Protein AF-A0A9E5R153-F1 (afdb_monomer_lite)

Foldseek 3Di:
DDDDDPPPVVVVVVVVVVVVVVVVVVVVVVVVVVVVVVVVVVVVVVVVVVVVVVCVVCVVVVVVVVVVVVVVVVVVVVVVVVVVVVVVLVVLLVVLQVVLLVCVVVVVLVSSLVSLVVNCVSPVLPLSSLQSNLLSQLPPNPPSLVVSLVSLVSSCVSCVVQLQSLLSNLLSLQSVLVVDDDPSSVVSLVSSLVSLCVSCVVPVLDAHSNRFGSLLSVLVSCVVVVVLVSSLVSLVSRCVNVVLDLSSLLSNLLSLLQQLQVDDDPRSVVSPVVSLVSLVSSLRSLVVVCVVVVLDLPSLLSQLLSLLSCCLVPVVSLVVSVVSLVSSLVSLLVGPCSLVSLVVSLVVLVSVLVSDDPPSCVSSNVSSVVSNVVSVVSNVVSVVVVVPD

Structure (mmCIF, N/CA/C/O backbone):
data_AF-A0A9E5R153-F1
#
_entry.id   AF-A0A9E5R153-F1
#
loop_
_atom_site.group_PDB
_atom_site.id
_atom_site.type_symbol
_atom_site.label_atom_id
_atom_site.label_alt_id
_atom_site.label_comp_id
_atom_site.label_asym_id
_atom_site.label_entity_id
_atom_site.label_seq_id
_atom_site.pdbx_PDB_ins_code
_atom_site.Cartn_x
_atom_site.Cartn_y
_atom_site.Cartn_z
_atom_site.occupancy
_atom_site.B_iso_or_equiv
_atom_site.auth_seq_id
_atom_site.auth_comp_id
_atom_site.auth_asym_id
_atom_site.auth_atom_id
_atom_site.pdbx_PDB_model_num
ATOM 1 N N . MET A 1 1 ? 109.273 -6.504 -116.857 1.00 40.38 1 MET A N 1
ATOM 2 C CA . MET A 1 1 ? 109.210 -6.641 -115.386 1.00 40.38 1 MET A CA 1
ATOM 3 C C . MET A 1 1 ? 108.032 -5.803 -114.865 1.00 40.38 1 MET A C 1
ATOM 5 O O . MET A 1 1 ? 108.254 -4.646 -114.568 1.00 40.38 1 MET A O 1
ATOM 9 N N . LEU A 1 2 ? 106.735 -6.144 -114.838 1.00 42.28 2 LEU A N 1
ATOM 10 C CA . LEU A 1 2 ? 105.921 -7.373 -114.875 1.00 42.28 2 LEU A CA 1
ATOM 11 C C . LEU A 1 2 ? 106.271 -8.423 -113.810 1.00 42.28 2 LEU A C 1
ATOM 13 O O . LEU A 1 2 ? 107.073 -9.312 -114.067 1.00 42.28 2 LEU A O 1
ATOM 17 N N . GLY A 1 3 ? 105.635 -8.289 -112.638 1.00 42.53 3 GLY A N 1
ATOM 18 C CA . GLY A 1 3 ? 105.594 -9.273 -111.550 1.00 42.53 3 GLY A CA 1
ATOM 19 C C . GLY A 1 3 ? 105.797 -8.639 -110.165 1.00 42.53 3 GLY A C 1
ATOM 20 O O . GLY A 1 3 ? 106.819 -8.008 -109.951 1.00 42.53 3 GLY A O 1
ATOM 21 N N . ILE A 1 4 ? 104.871 -8.881 -109.221 1.00 47.28 4 ILE A N 1
ATOM 22 C CA . ILE A 1 4 ? 104.939 -8.568 -107.763 1.00 47.28 4 ILE A CA 1
ATOM 23 C C . ILE A 1 4 ? 104.284 -7.240 -107.288 1.00 47.28 4 ILE A C 1
ATOM 25 O O . ILE A 1 4 ? 104.795 -6.559 -106.411 1.00 47.28 4 ILE A O 1
ATOM 29 N N . ALA A 1 5 ? 103.085 -6.886 -107.775 1.00 41.38 5 ALA A N 1
ATOM 30 C CA . ALA A 1 5 ? 102.284 -5.798 -107.166 1.00 41.38 5 ALA A CA 1
ATOM 31 C C . ALA A 1 5 ? 100.770 -6.090 -107.044 1.00 41.38 5 ALA A C 1
ATOM 33 O O . ALA A 1 5 ? 99.965 -5.171 -106.935 1.00 41.38 5 ALA A O 1
ATOM 34 N N . LEU A 1 6 ? 100.367 -7.368 -107.051 1.00 40.09 6 LEU A N 1
ATOM 35 C CA . LEU A 1 6 ? 98.954 -7.794 -106.969 1.00 40.09 6 LEU A CA 1
ATOM 36 C C . LEU A 1 6 ? 98.621 -8.671 -105.738 1.00 40.09 6 LEU A C 1
ATOM 38 O O . LEU A 1 6 ? 97.498 -9.143 -105.612 1.00 40.09 6 LEU A O 1
ATOM 42 N N . GLY A 1 7 ? 99.561 -8.872 -104.802 1.00 39.84 7 GLY A N 1
ATOM 43 C CA . GLY A 1 7 ? 99.379 -9.771 -103.644 1.00 39.84 7 GLY A CA 1
ATOM 44 C C . GLY A 1 7 ? 98.980 -9.112 -102.313 1.00 39.84 7 GLY A C 1
ATOM 45 O O . GLY A 1 7 ? 98.430 -9.781 -101.444 1.00 39.84 7 GLY A O 1
ATOM 46 N N . THR A 1 8 ? 99.217 -7.811 -102.121 1.00 41.72 8 THR A N 1
ATOM 47 C CA . THR A 1 8 ? 99.021 -7.130 -100.821 1.00 41.72 8 THR A CA 1
ATOM 48 C C . THR A 1 8 ? 97.678 -6.405 -100.681 1.00 41.72 8 THR A C 1
ATOM 50 O O . THR A 1 8 ? 97.206 -6.221 -99.559 1.00 41.72 8 THR A O 1
ATOM 53 N N . ALA A 1 9 ? 96.994 -6.086 -101.786 1.00 40.38 9 ALA A N 1
ATOM 54 C CA . ALA A 1 9 ? 95.655 -5.484 -101.760 1.00 40.38 9 ALA A CA 1
ATOM 55 C C . ALA A 1 9 ? 94.536 -6.496 -101.424 1.00 40.38 9 ALA A C 1
ATOM 57 O O . ALA A 1 9 ? 93.524 -6.124 -100.836 1.00 40.38 9 ALA A O 1
ATOM 58 N N . ALA A 1 10 ? 94.737 -7.791 -101.704 1.00 43.72 10 ALA A N 1
ATOM 59 C CA . ALA A 1 10 ? 93.780 -8.841 -101.341 1.00 43.72 10 ALA A CA 1
ATOM 60 C C . ALA A 1 10 ? 93.859 -9.233 -99.849 1.00 43.72 10 ALA A C 1
ATOM 62 O O . ALA A 1 10 ? 92.843 -9.549 -99.239 1.00 43.72 10 ALA A O 1
ATOM 63 N N . TYR A 1 11 ? 95.037 -9.160 -99.218 1.00 45.25 11 TYR A N 1
ATOM 64 C CA . TYR A 1 11 ? 95.212 -9.558 -97.812 1.00 45.25 11 TYR A CA 1
ATOM 65 C C . TYR A 1 11 ? 94.705 -8.496 -96.814 1.00 45.25 11 TYR A C 1
ATOM 67 O O . TYR A 1 11 ? 94.112 -8.840 -95.790 1.00 45.25 11 TYR A O 1
ATOM 75 N N . LEU A 1 12 ? 94.854 -7.204 -97.136 1.00 41.41 12 LEU A N 1
ATOM 76 C CA . LEU A 1 12 ? 94.318 -6.101 -96.321 1.00 41.41 12 LEU A CA 1
ATOM 77 C C . LEU A 1 12 ? 92.795 -5.925 -96.473 1.00 41.41 12 LEU A C 1
ATOM 79 O O . LEU A 1 12 ? 92.143 -5.517 -95.513 1.00 41.41 12 LEU A O 1
ATOM 83 N N . GLY A 1 13 ? 92.214 -6.319 -97.615 1.00 42.94 13 GLY A N 1
ATOM 84 C CA . GLY A 1 13 ? 90.758 -6.397 -97.813 1.00 42.94 13 GLY A CA 1
ATOM 85 C C . GLY A 1 13 ? 90.092 -7.601 -97.126 1.00 42.94 13 GLY A C 1
ATOM 86 O O . GLY A 1 13 ? 88.948 -7.516 -96.693 1.00 42.94 13 GLY A O 1
ATOM 87 N N . VAL A 1 14 ? 90.803 -8.724 -96.960 1.00 51.56 14 VAL A N 1
ATOM 88 C CA . VAL A 1 14 ? 90.253 -9.936 -96.315 1.00 51.56 14 VAL A CA 1
ATOM 89 C C . VAL A 1 14 ? 90.301 -9.864 -94.782 1.00 51.56 14 VAL A C 1
ATOM 91 O O . VAL A 1 14 ? 89.408 -10.397 -94.120 1.00 51.56 14 VAL A O 1
ATOM 94 N N . ARG A 1 15 ? 91.298 -9.184 -94.191 1.00 50.75 15 ARG A N 1
ATOM 95 C CA . ARG A 1 15 ? 91.372 -9.002 -92.727 1.00 50.75 15 ARG A CA 1
ATOM 96 C C . ARG A 1 15 ? 90.331 -7.994 -92.224 1.00 50.75 15 ARG A C 1
ATOM 98 O O . ARG A 1 15 ? 89.642 -8.283 -91.254 1.00 50.75 15 ARG A O 1
ATOM 105 N N . THR A 1 16 ? 90.120 -6.905 -92.963 1.00 55.19 16 THR A N 1
ATOM 106 C CA . THR A 1 16 ? 89.028 -5.948 -92.713 1.00 55.19 16 THR A CA 1
ATOM 107 C C . THR A 1 16 ? 87.649 -6.582 -92.917 1.00 55.19 16 THR A C 1
ATOM 109 O O . THR A 1 16 ? 86.761 -6.346 -92.107 1.00 55.19 16 THR A O 1
ATOM 112 N N . ALA A 1 17 ? 87.472 -7.469 -93.905 1.00 56.94 17 ALA A N 1
ATOM 113 C CA . ALA A 1 17 ? 86.204 -8.175 -94.123 1.00 56.94 17 ALA A CA 1
ATOM 114 C C . ALA A 1 17 ? 85.826 -9.170 -93.003 1.00 56.94 17 ALA A C 1
ATOM 116 O O . ALA A 1 17 ? 84.640 -9.357 -92.734 1.00 56.94 17 ALA A O 1
ATOM 117 N N . ARG A 1 18 ? 86.798 -9.817 -92.338 1.00 61.59 18 ARG A N 1
ATOM 118 C CA . ARG A 1 18 ? 86.519 -10.698 -91.183 1.00 61.59 18 ARG A CA 1
ATOM 119 C C . ARG A 1 18 ? 86.118 -9.916 -89.939 1.00 61.59 18 ARG A C 1
ATOM 121 O O . ARG A 1 18 ? 85.163 -10.321 -89.280 1.00 61.59 18 ARG A O 1
ATOM 128 N N . ASP A 1 19 ? 86.806 -8.816 -89.656 1.00 67.12 19 ASP A N 1
ATOM 129 C CA . ASP A 1 19 ? 86.492 -7.963 -88.508 1.00 67.12 19 ASP A CA 1
ATOM 130 C C . ASP A 1 19 ? 85.119 -7.292 -88.698 1.00 67.12 19 ASP A C 1
ATOM 132 O O . ASP A 1 19 ? 84.279 -7.370 -87.803 1.00 67.12 19 ASP A O 1
ATOM 136 N N . LEU A 1 20 ? 84.821 -6.805 -89.913 1.00 63.81 20 LEU A N 1
ATOM 137 C CA . LEU A 1 20 ? 83.490 -6.316 -90.310 1.00 63.81 20 LEU A CA 1
ATOM 138 C C . LEU A 1 20 ? 82.403 -7.386 -90.176 1.00 63.81 20 LEU A C 1
ATOM 140 O O . LEU A 1 20 ? 81.304 -7.091 -89.722 1.00 63.81 20 LEU A O 1
ATOM 144 N N . ARG A 1 21 ? 82.683 -8.642 -90.543 1.00 69.81 21 ARG A N 1
ATOM 145 C CA . ARG A 1 21 ? 81.715 -9.739 -90.400 1.00 69.81 21 ARG A CA 1
ATOM 146 C C . ARG A 1 21 ? 81.453 -10.086 -88.936 1.00 69.81 21 ARG A C 1
ATOM 148 O O . ARG A 1 21 ? 80.310 -10.343 -88.580 1.00 69.81 21 ARG A O 1
ATOM 155 N N . GLN A 1 22 ? 82.478 -10.078 -88.086 1.00 73.75 22 GLN A N 1
ATOM 156 C CA . GLN A 1 22 ? 82.313 -10.316 -86.649 1.00 73.75 22 GLN A CA 1
ATOM 157 C C . GLN A 1 22 ? 81.607 -9.163 -85.934 1.00 73.75 22 GLN A C 1
ATOM 159 O O . GLN A 1 22 ? 80.895 -9.396 -84.960 1.00 73.75 22 GLN A O 1
ATOM 164 N N . GLU A 1 23 ? 81.821 -7.927 -86.375 1.00 71.94 23 GLU A N 1
ATOM 165 C CA . GLU A 1 23 ? 81.082 -6.757 -85.902 1.00 71.94 23 GLU A CA 1
ATOM 166 C C . GLU A 1 23 ? 79.627 -6.816 -86.381 1.00 71.94 23 GLU A C 1
ATOM 168 O O . GLU A 1 23 ? 78.713 -6.689 -85.581 1.00 71.94 23 GLU A O 1
ATOM 173 N N . PHE A 1 24 ? 79.386 -7.192 -87.639 1.00 70.31 24 PHE A N 1
ATOM 174 C CA . PHE A 1 24 ? 78.037 -7.408 -88.162 1.00 70.31 24 PHE A CA 1
ATOM 175 C C . PHE A 1 24 ? 77.297 -8.554 -87.454 1.00 70.31 24 PHE A C 1
ATOM 177 O O . PHE A 1 24 ? 76.115 -8.440 -87.160 1.00 70.31 24 PHE A O 1
ATOM 184 N N . GLU A 1 25 ? 77.972 -9.657 -87.123 1.00 73.56 25 GLU A N 1
ATOM 185 C CA . GLU A 1 25 ? 77.384 -10.768 -86.362 1.00 73.56 25 GLU A CA 1
ATOM 186 C C . GLU A 1 25 ? 77.138 -10.427 -84.884 1.00 73.56 25 GLU A C 1
ATOM 188 O O . GLU A 1 25 ? 76.227 -10.993 -84.271 1.00 73.56 25 GLU A O 1
ATOM 193 N N . ARG A 1 26 ? 77.941 -9.532 -84.293 1.00 76.31 26 ARG A N 1
ATOM 194 C CA . ARG A 1 26 ? 77.675 -8.965 -82.963 1.00 76.31 26 ARG A CA 1
ATOM 195 C C . ARG A 1 26 ? 76.484 -8.017 -83.012 1.00 76.31 26 ARG A C 1
ATOM 197 O O . ARG A 1 26 ? 75.613 -8.107 -82.152 1.00 76.31 26 ARG A O 1
ATOM 204 N N . GLU A 1 27 ? 76.377 -7.221 -84.065 1.00 70.12 27 GLU A N 1
ATOM 205 C CA . GLU A 1 27 ? 75.307 -6.244 -84.215 1.00 70.12 27 GLU A CA 1
ATOM 206 C C . GLU A 1 27 ? 73.991 -6.944 -84.559 1.00 70.12 27 GLU A C 1
ATOM 208 O O . GLU A 1 27 ? 72.956 -6.591 -84.010 1.00 70.12 27 GLU A O 1
ATOM 213 N N . LEU A 1 28 ? 74.015 -8.019 -85.352 1.00 73.50 28 LEU A N 1
ATOM 214 C CA . LEU A 1 28 ? 72.855 -8.887 -85.565 1.00 73.50 28 LEU A CA 1
ATOM 215 C C . LEU A 1 28 ? 72.421 -9.614 -84.286 1.00 73.50 28 LEU A C 1
ATOM 217 O O . LEU A 1 28 ? 71.226 -9.807 -84.076 1.00 73.50 28 LEU A O 1
ATOM 221 N N . ARG A 1 29 ? 73.361 -10.022 -83.422 1.00 75.81 29 ARG A N 1
ATOM 222 C CA . ARG A 1 29 ? 73.025 -10.589 -82.104 1.00 75.81 29 ARG A CA 1
ATOM 223 C C . ARG A 1 29 ? 72.383 -9.546 -81.198 1.00 75.81 29 ARG A C 1
ATOM 225 O O . ARG A 1 29 ? 71.333 -9.832 -80.639 1.00 75.81 29 ARG A O 1
ATOM 232 N N . ARG A 1 30 ? 72.935 -8.332 -81.147 1.00 74.31 30 ARG A N 1
ATOM 233 C CA . ARG A 1 30 ? 72.332 -7.189 -80.445 1.00 74.31 30 ARG A CA 1
ATOM 234 C C . ARG A 1 30 ? 70.951 -6.850 -80.992 1.00 74.31 30 ARG A C 1
ATOM 236 O O . ARG A 1 30 ? 70.051 -6.589 -80.212 1.00 74.31 30 ARG A O 1
ATOM 243 N N . LEU A 1 31 ? 70.755 -6.890 -82.310 1.00 76.25 31 LEU A N 1
ATOM 244 C CA . LEU A 1 31 ? 69.447 -6.660 -82.928 1.00 76.25 31 LEU A CA 1
ATOM 245 C C . LEU A 1 31 ? 68.434 -7.731 -82.519 1.00 76.25 31 LEU A C 1
ATOM 247 O O . LEU A 1 31 ? 67.317 -7.383 -82.162 1.00 76.25 31 LEU A O 1
ATOM 251 N N . ARG A 1 32 ? 68.829 -9.009 -82.478 1.00 77.00 32 ARG A N 1
ATOM 252 C CA . ARG A 1 32 ? 67.964 -10.087 -81.970 1.00 77.00 32 ARG A CA 1
ATOM 253 C C . ARG A 1 32 ? 67.664 -9.943 -80.480 1.00 77.00 32 ARG A C 1
ATOM 255 O O . ARG A 1 32 ? 66.528 -10.149 -80.080 1.00 77.00 32 ARG A O 1
ATOM 262 N N . GLU A 1 33 ? 68.653 -9.560 -79.672 1.00 83.38 33 GLU A N 1
ATOM 263 C CA . GLU A 1 33 ? 68.461 -9.255 -78.247 1.00 83.38 33 GLU A CA 1
ATOM 264 C C . GLU A 1 33 ? 67.494 -8.074 -78.054 1.00 83.38 33 GLU A C 1
ATOM 266 O O . GLU A 1 33 ? 66.606 -8.125 -77.203 1.00 83.38 33 GLU A O 1
ATOM 271 N N . ILE A 1 34 ? 67.605 -7.035 -78.888 1.00 82.38 34 ILE A N 1
ATOM 272 C CA . ILE A 1 34 ? 66.685 -5.891 -78.913 1.00 82.38 34 ILE A CA 1
ATOM 273 C C . ILE A 1 34 ? 65.278 -6.326 -79.341 1.00 82.38 34 ILE A C 1
ATOM 275 O O . ILE A 1 34 ? 64.309 -5.883 -78.732 1.00 82.38 34 ILE A O 1
ATOM 279 N N . GLU A 1 35 ? 65.137 -7.199 -80.341 1.00 82.38 35 GLU A N 1
ATOM 280 C CA . GLU A 1 35 ? 63.842 -7.751 -80.761 1.00 82.38 35 GLU A CA 1
ATOM 281 C C . GLU A 1 35 ? 63.187 -8.574 -79.644 1.00 82.38 35 GLU A C 1
ATOM 283 O O . GLU A 1 35 ? 61.993 -8.410 -79.389 1.00 82.38 35 GLU A O 1
ATOM 288 N N . THR A 1 36 ? 63.959 -9.401 -78.930 1.00 88.06 36 THR A N 1
ATOM 289 C CA . THR A 1 36 ? 63.453 -10.151 -77.770 1.00 88.06 36 THR A CA 1
ATOM 290 C C . THR A 1 36 ? 63.052 -9.226 -76.625 1.00 88.06 36 THR A C 1
ATOM 292 O O . THR A 1 36 ? 61.942 -9.344 -76.117 1.00 88.06 36 THR A O 1
ATOM 295 N N . LEU A 1 37 ? 63.878 -8.226 -76.294 1.00 85.38 37 LEU A N 1
ATOM 296 C CA . LEU A 1 37 ? 63.542 -7.215 -75.286 1.00 85.38 37 LEU A CA 1
ATOM 297 C C . LEU A 1 37 ? 62.290 -6.426 -75.680 1.00 85.38 37 LEU A C 1
ATOM 299 O O . LEU A 1 37 ? 61.465 -6.097 -74.830 1.00 85.38 37 LEU A O 1
ATOM 303 N N . TYR A 1 38 ? 62.123 -6.124 -76.967 1.00 85.44 38 TYR A N 1
ATOM 304 C CA . TYR A 1 38 ? 60.934 -5.448 -77.469 1.00 85.44 38 TYR A CA 1
ATOM 305 C C . TYR A 1 38 ? 59.683 -6.321 -77.316 1.00 85.44 38 TYR A C 1
ATOM 307 O O . TYR A 1 38 ? 58.648 -5.817 -76.876 1.00 85.44 38 TYR A O 1
ATOM 315 N N . ALA A 1 39 ? 59.769 -7.617 -77.627 1.00 88.12 39 ALA A N 1
ATOM 316 C CA . ALA A 1 39 ? 58.677 -8.565 -77.422 1.00 88.12 39 ALA A CA 1
ATOM 317 C C . ALA A 1 39 ? 58.299 -8.695 -75.934 1.00 88.12 39 ALA A C 1
ATOM 319 O O . ALA A 1 39 ? 57.115 -8.607 -75.602 1.00 88.12 39 ALA A O 1
ATOM 320 N N . ASP A 1 40 ? 59.286 -8.789 -75.038 1.00 89.00 40 ASP A N 1
ATOM 321 C CA . ASP A 1 40 ? 59.072 -8.846 -73.586 1.00 89.00 40 ASP A CA 1
ATOM 322 C C . ASP A 1 40 ? 58.407 -7.565 -73.060 1.00 89.00 40 ASP A C 1
ATOM 324 O O . ASP A 1 40 ? 57.443 -7.617 -72.293 1.00 89.00 40 ASP A O 1
ATOM 328 N N . ILE A 1 41 ? 58.849 -6.390 -73.529 1.00 89.62 41 ILE A N 1
ATOM 329 C CA . ILE A 1 41 ? 58.221 -5.104 -73.191 1.00 89.62 41 ILE A CA 1
ATOM 330 C C . ILE A 1 41 ? 56.754 -5.073 -73.640 1.00 89.62 41 ILE A C 1
ATOM 332 O O . ILE A 1 41 ? 55.905 -4.535 -72.923 1.00 89.62 41 ILE A O 1
ATOM 336 N N . GLN A 1 42 ? 56.427 -5.626 -74.811 1.00 90.56 42 GLN A N 1
ATOM 337 C CA . GLN A 1 42 ? 55.043 -5.686 -75.288 1.00 90.56 42 GLN A CA 1
ATOM 338 C C . GLN A 1 42 ? 54.190 -6.662 -74.468 1.00 90.56 42 GLN A C 1
ATOM 340 O O . GLN A 1 42 ? 53.052 -6.325 -74.140 1.00 90.56 42 GLN A O 1
ATOM 345 N N . ALA A 1 43 ? 54.738 -7.813 -74.070 1.00 89.38 43 ALA A N 1
ATOM 346 C CA . ALA A 1 43 ? 54.059 -8.763 -73.188 1.00 89.38 43 ALA A CA 1
ATOM 347 C C . ALA A 1 43 ? 53.741 -8.131 -71.822 1.00 89.38 43 ALA A C 1
ATOM 349 O O . ALA A 1 43 ? 52.583 -8.105 -71.405 1.00 89.38 43 ALA A O 1
ATOM 350 N N . VAL A 1 44 ? 54.725 -7.484 -71.189 1.00 88.50 44 VAL A N 1
ATOM 351 C CA . VAL A 1 44 ? 54.537 -6.757 -69.921 1.00 88.50 44 VAL A CA 1
ATOM 352 C C . VAL A 1 44 ? 53.529 -5.612 -70.069 1.00 88.50 44 VAL A C 1
ATOM 354 O O . VAL A 1 44 ? 52.756 -5.328 -69.152 1.00 88.50 44 VAL A O 1
ATOM 357 N N . ARG A 1 45 ? 53.490 -4.923 -71.217 1.00 87.25 45 ARG A N 1
ATOM 358 C CA . ARG A 1 45 ? 52.465 -3.899 -71.488 1.00 87.25 45 ARG A CA 1
ATOM 359 C C . ARG A 1 45 ? 51.066 -4.499 -71.587 1.00 87.25 45 ARG A C 1
ATOM 361 O O . ARG A 1 45 ? 50.138 -3.899 -71.046 1.00 87.25 45 ARG A O 1
ATOM 368 N N . ALA A 1 46 ? 50.913 -5.645 -72.245 1.00 89.94 46 ALA A N 1
ATOM 369 C CA . ALA A 1 46 ? 49.636 -6.343 -72.352 1.00 89.94 46 ALA A CA 1
ATOM 370 C C . ALA A 1 46 ? 49.147 -6.827 -70.977 1.00 89.94 46 ALA A C 1
ATOM 372 O O . ALA A 1 46 ? 47.999 -6.561 -70.615 1.00 89.94 46 ALA A O 1
ATOM 373 N N . GLU A 1 47 ? 50.030 -7.419 -70.168 1.00 88.94 47 GLU A N 1
ATOM 374 C CA . GLU A 1 47 ? 49.731 -7.805 -68.783 1.00 88.94 47 GLU A CA 1
ATOM 375 C C . GLU A 1 47 ? 49.320 -6.593 -67.936 1.00 88.94 47 GLU A C 1
ATOM 377 O O . GLU A 1 47 ? 48.292 -6.622 -67.259 1.00 88.94 47 GLU A O 1
ATOM 382 N N . ASN A 1 48 ? 50.049 -5.475 -68.033 1.00 85.94 48 ASN A N 1
ATOM 383 C CA . ASN A 1 48 ? 49.691 -4.238 -67.336 1.00 85.94 48 ASN A CA 1
ATOM 384 C C . ASN A 1 48 ? 48.341 -3.662 -67.795 1.00 85.94 48 ASN A C 1
ATOM 386 O O . ASN A 1 48 ? 47.609 -3.092 -66.985 1.00 85.94 48 ASN A O 1
ATOM 390 N N . GLN A 1 49 ? 47.985 -3.784 -69.076 1.00 91.31 49 GLN A N 1
ATOM 391 C CA . GLN A 1 49 ? 46.669 -3.374 -69.574 1.00 91.31 49 GLN A CA 1
ATOM 392 C C . GLN A 1 49 ? 45.554 -4.278 -69.043 1.00 91.31 49 GLN A C 1
ATOM 394 O O . GLN A 1 49 ? 44.502 -3.773 -68.654 1.00 91.31 49 GLN A O 1
ATOM 399 N N . GLN A 1 50 ? 45.779 -5.592 -68.990 1.00 91.06 50 GLN A N 1
ATOM 400 C CA . GLN A 1 50 ? 44.829 -6.539 -68.409 1.00 91.06 50 GLN A CA 1
ATOM 401 C C . GLN A 1 50 ? 44.638 -6.279 -66.910 1.00 91.06 50 GLN A C 1
ATOM 403 O O . GLN A 1 50 ? 43.504 -6.219 -66.440 1.00 91.06 50 GLN A O 1
ATOM 408 N N . MET A 1 51 ? 45.728 -6.021 -66.183 1.00 85.25 51 MET A N 1
ATOM 409 C CA . MET A 1 51 ? 45.686 -5.658 -64.767 1.00 85.25 51 MET A CA 1
ATOM 410 C C . MET A 1 51 ? 44.915 -4.352 -64.537 1.00 85.25 51 MET A C 1
ATOM 412 O O . MET A 1 51 ? 44.093 -4.268 -63.629 1.00 85.25 51 MET A O 1
ATOM 416 N N . LYS A 1 52 ? 45.117 -3.336 -65.390 1.00 88.75 52 LYS A N 1
ATOM 417 C CA . LYS A 1 52 ? 44.348 -2.082 -65.332 1.00 88.75 52 LYS A CA 1
ATOM 418 C C . LYS A 1 52 ? 42.853 -2.303 -65.551 1.00 88.75 52 LYS A C 1
ATOM 420 O O . LYS A 1 52 ? 42.066 -1.757 -64.787 1.00 88.75 52 LYS A O 1
ATOM 425 N N . LYS A 1 53 ? 42.469 -3.123 -66.534 1.00 91.69 53 LYS A N 1
ATOM 426 C CA . LYS A 1 53 ? 41.058 -3.467 -66.778 1.00 91.69 53 LYS A CA 1
ATOM 427 C C . LYS A 1 53 ? 40.430 -4.161 -65.571 1.00 91.69 53 LYS A C 1
ATOM 429 O O . LYS A 1 53 ? 39.339 -3.788 -65.164 1.00 91.69 53 LYS A O 1
ATOM 434 N N . LEU A 1 54 ? 41.149 -5.106 -64.965 1.00 89.81 54 LEU A N 1
ATOM 435 C CA . LEU A 1 54 ? 40.693 -5.795 -63.759 1.00 89.81 54 LEU A CA 1
ATOM 436 C C . LEU A 1 54 ? 40.499 -4.805 -62.597 1.00 89.81 54 LEU A C 1
ATOM 438 O O . LEU A 1 54 ? 39.474 -4.819 -61.925 1.00 89.81 54 LEU A O 1
ATOM 442 N N . LEU A 1 55 ? 41.446 -3.882 -62.393 1.00 87.44 55 LEU A N 1
ATOM 443 C CA . LEU A 1 55 ? 41.322 -2.830 -61.378 1.00 87.44 55 LEU A CA 1
ATOM 444 C C . LEU A 1 55 ? 40.135 -1.891 -61.635 1.00 87.44 55 LEU A C 1
ATOM 446 O O . LEU A 1 55 ? 39.505 -1.440 -60.681 1.00 87.44 55 LEU A O 1
ATOM 450 N N . GLU A 1 56 ? 39.834 -1.575 -62.894 1.00 92.12 56 GLU A N 1
ATOM 451 C CA . GLU A 1 56 ? 38.663 -0.775 -63.267 1.00 92.12 56 GLU A CA 1
ATOM 452 C C . GLU A 1 56 ? 37.350 -1.529 -63.020 1.00 92.12 56 GLU A C 1
ATOM 454 O O . GLU A 1 56 ? 36.403 -0.928 -62.518 1.00 92.12 56 GLU A O 1
ATOM 459 N N . GLU A 1 57 ? 37.316 -2.837 -63.287 1.00 94.38 57 GLU A N 1
ATOM 460 C CA . GLU A 1 57 ? 36.159 -3.712 -63.054 1.00 94.38 57 GLU A CA 1
ATOM 461 C C . GLU A 1 57 ? 35.847 -3.891 -61.560 1.00 94.38 57 GLU A C 1
ATOM 463 O O . GLU A 1 57 ? 34.692 -3.783 -61.148 1.00 94.38 57 GLU A O 1
ATOM 468 N N . TYR A 1 58 ? 36.867 -4.093 -60.719 1.00 92.69 58 TYR A N 1
ATOM 469 C CA . TYR A 1 58 ? 36.672 -4.253 -59.273 1.00 92.69 58 TYR A CA 1
ATOM 470 C C . TYR A 1 58 ? 36.487 -2.932 -58.521 1.00 92.69 58 TYR A C 1
ATOM 472 O O . TYR A 1 58 ? 35.978 -2.940 -57.400 1.00 92.69 58 TYR A O 1
ATOM 480 N N . ARG A 1 59 ? 36.862 -1.784 -59.101 1.00 94.12 59 ARG A N 1
ATOM 481 C CA . ARG A 1 59 ? 36.704 -0.469 -58.457 1.00 94.12 59 ARG A CA 1
ATOM 482 C C . ARG A 1 59 ? 35.277 -0.194 -57.952 1.00 94.12 59 ARG A C 1
ATOM 484 O O . ARG A 1 59 ? 35.172 0.168 -56.781 1.00 94.12 59 ARG A O 1
ATOM 491 N N . PRO A 1 60 ? 34.196 -0.348 -58.743 1.00 93.94 60 PRO A N 1
ATOM 492 C CA . PRO A 1 60 ? 32.838 -0.109 -58.252 1.00 93.94 60 PRO A CA 1
ATOM 493 C C . PRO A 1 60 ? 32.428 -1.087 -57.143 1.00 93.94 60 PRO A C 1
ATOM 495 O O . PRO A 1 60 ? 31.744 -0.679 -56.209 1.00 93.94 60 PRO A O 1
ATOM 498 N N . LEU A 1 61 ? 32.884 -2.346 -57.192 1.00 92.25 61 LEU A N 1
ATOM 499 C CA . LEU A 1 61 ? 32.627 -3.327 -56.131 1.00 92.25 61 LEU A CA 1
ATOM 500 C C . LEU A 1 61 ? 33.323 -2.930 -54.825 1.00 92.25 61 LEU A C 1
ATOM 502 O O . LEU A 1 61 ? 32.699 -2.955 -53.769 1.00 92.25 61 LEU A O 1
ATOM 506 N N . LEU A 1 62 ? 34.588 -2.503 -54.896 1.00 91.50 62 LEU A N 1
ATOM 507 C CA . LEU A 1 62 ? 35.328 -2.005 -53.734 1.00 91.50 62 LEU A CA 1
ATOM 508 C C . LEU A 1 62 ? 34.708 -0.718 -53.180 1.00 91.50 62 LEU A C 1
ATOM 510 O O . LEU A 1 62 ? 34.576 -0.583 -51.968 1.00 91.50 62 LEU A O 1
ATOM 514 N N . GLN A 1 63 ? 34.287 0.210 -54.044 1.00 94.06 63 GLN A N 1
ATOM 515 C CA . GLN A 1 63 ? 33.587 1.428 -53.624 1.00 94.06 63 GLN A CA 1
ATOM 516 C C . GLN A 1 63 ? 32.253 1.106 -52.946 1.00 94.06 63 GLN A C 1
ATOM 518 O O . GLN A 1 63 ? 31.963 1.661 -51.890 1.00 94.06 63 GLN A O 1
ATOM 523 N N . SER A 1 64 ? 31.481 0.171 -53.505 1.00 94.88 64 SER A N 1
ATOM 524 C CA . SER A 1 64 ? 30.226 -0.290 -52.913 1.00 94.88 64 SER A CA 1
ATOM 525 C C . SER A 1 64 ? 30.450 -0.979 -51.566 1.00 94.88 64 SER A C 1
ATOM 527 O O . SER A 1 64 ? 29.746 -0.666 -50.612 1.00 94.88 64 SER A O 1
ATOM 529 N N . ALA A 1 65 ? 31.463 -1.842 -51.442 1.00 91.38 65 ALA A N 1
ATOM 530 C CA . ALA A 1 65 ? 31.805 -2.496 -50.180 1.00 91.38 65 ALA A CA 1
ATOM 531 C C .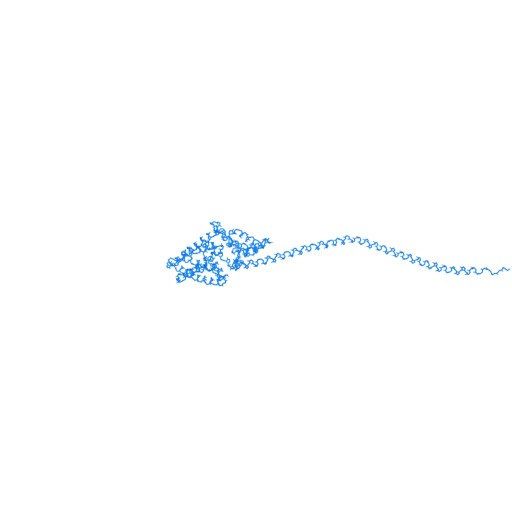 ALA A 1 65 ? 32.259 -1.492 -49.104 1.00 91.38 65 ALA A C 1
ATOM 533 O O . ALA A 1 65 ? 31.849 -1.601 -47.951 1.00 91.38 65 ALA A O 1
ATOM 534 N N . VAL A 1 66 ? 33.060 -0.484 -49.473 1.00 94.19 66 VAL A N 1
ATOM 535 C CA . VAL A 1 66 ? 33.456 0.600 -48.556 1.00 94.19 66 VAL A CA 1
ATOM 536 C C . VAL A 1 66 ? 32.238 1.410 -48.118 1.00 94.19 66 VAL A C 1
ATOM 538 O O . VAL A 1 66 ? 32.100 1.687 -46.929 1.00 94.19 66 VAL A O 1
ATOM 541 N N . GLN A 1 67 ? 31.336 1.750 -49.042 1.00 95.44 67 GLN A N 1
ATOM 542 C CA . GLN A 1 67 ? 30.109 2.472 -48.714 1.00 95.44 67 GLN A CA 1
ATOM 543 C C . GLN A 1 67 ? 29.212 1.654 -47.772 1.00 95.44 67 GLN A C 1
ATOM 545 O O . GLN A 1 67 ? 28.783 2.171 -46.746 1.00 95.44 67 GLN A O 1
ATOM 550 N N . GLN A 1 68 ? 28.992 0.369 -48.062 1.00 93.50 68 GLN A N 1
ATOM 551 C CA . GLN A 1 68 ? 28.224 -0.525 -47.190 1.00 93.50 68 GLN A CA 1
ATOM 552 C C . GLN A 1 68 ? 28.857 -0.655 -45.801 1.00 93.50 68 GLN A C 1
ATOM 554 O O . GLN A 1 68 ? 28.143 -0.621 -44.803 1.00 93.50 68 GLN A O 1
ATOM 559 N N . SER A 1 69 ? 30.189 -0.755 -45.715 1.00 93.12 69 SER A N 1
ATOM 560 C CA . SER A 1 69 ? 30.890 -0.771 -44.427 1.00 93.12 69 SER A CA 1
ATOM 561 C C . SER A 1 69 ? 30.673 0.529 -43.651 1.00 93.12 69 SER A C 1
ATOM 563 O O . SER A 1 69 ? 30.437 0.484 -42.449 1.00 93.12 69 SER A O 1
ATOM 565 N N . GLN A 1 70 ? 30.722 1.684 -44.320 1.00 95.38 70 GLN A N 1
ATOM 566 C CA . GLN A 1 70 ? 30.493 2.982 -43.680 1.00 95.38 70 GLN A CA 1
ATOM 567 C C . GLN A 1 70 ? 29.047 3.136 -43.192 1.00 95.38 70 GLN A C 1
ATOM 569 O O . GLN A 1 70 ? 28.823 3.633 -42.089 1.00 95.38 70 GLN A O 1
ATOM 574 N N . GLU A 1 71 ? 28.068 2.700 -43.987 1.00 95.50 71 GLU A N 1
ATOM 575 C CA . GLU A 1 71 ? 26.652 2.689 -43.605 1.00 95.50 71 GLU A CA 1
ATOM 576 C C . GLU A 1 71 ? 26.408 1.758 -42.410 1.00 95.50 71 GLU A C 1
ATOM 578 O O . GLU A 1 71 ? 25.737 2.145 -41.451 1.00 95.50 71 GLU A O 1
ATOM 583 N N . PHE A 1 72 ? 27.008 0.564 -42.418 1.00 94.00 72 PHE A N 1
ATOM 584 C CA . PHE A 1 72 ? 26.949 -0.369 -41.295 1.00 94.00 72 PHE A CA 1
ATOM 585 C C . PHE A 1 72 ? 27.572 0.226 -40.024 1.00 94.00 72 PHE A C 1
ATOM 587 O O . PHE A 1 72 ? 26.949 0.189 -38.964 1.00 94.00 72 PHE A O 1
ATOM 594 N N . ASP A 1 73 ? 28.750 0.849 -40.120 1.00 93.56 73 ASP A N 1
ATOM 595 C CA . ASP A 1 73 ? 29.403 1.510 -38.984 1.00 93.56 73 ASP A CA 1
ATOM 596 C C . ASP A 1 73 ? 28.542 2.640 -38.400 1.00 93.56 73 ASP A C 1
ATOM 598 O O . ASP A 1 73 ? 28.464 2.802 -37.178 1.00 93.56 73 ASP A O 1
ATOM 602 N N . GLN A 1 74 ? 27.865 3.419 -39.249 1.00 95.38 74 GLN A N 1
ATOM 603 C CA . GLN A 1 74 ? 26.930 4.458 -38.807 1.00 95.38 74 GLN A CA 1
ATOM 604 C C . GLN A 1 74 ? 25.714 3.859 -38.092 1.00 95.38 74 GLN A C 1
ATOM 606 O O . GLN A 1 74 ? 25.341 4.335 -37.016 1.00 95.38 74 GLN A O 1
ATOM 611 N N . GLN A 1 75 ? 25.125 2.792 -38.641 1.00 94.19 75 GLN A N 1
ATOM 612 C CA . GLN A 1 75 ? 24.009 2.081 -38.012 1.00 94.19 75 GLN A CA 1
ATOM 613 C C . GLN A 1 75 ? 24.409 1.482 -36.660 1.00 94.19 75 GLN A C 1
ATOM 615 O O . GLN A 1 75 ? 23.658 1.612 -35.692 1.00 94.19 75 GLN A O 1
ATOM 620 N N . MET A 1 76 ? 25.601 0.887 -36.567 1.00 92.94 76 MET A N 1
ATOM 621 C CA . MET A 1 76 ? 26.133 0.327 -35.326 1.00 92.94 76 MET A CA 1
ATOM 622 C C . MET A 1 76 ? 26.372 1.405 -34.271 1.00 92.94 76 MET A C 1
ATOM 624 O O . MET A 1 76 ? 25.962 1.227 -33.128 1.00 92.94 76 MET A O 1
ATOM 628 N N . ARG A 1 77 ? 26.955 2.555 -34.635 1.00 94.44 77 ARG A N 1
ATOM 629 C CA . ARG A 1 77 ? 27.122 3.685 -33.702 1.00 94.44 77 ARG A CA 1
ATOM 630 C C . ARG A 1 77 ? 25.780 4.210 -33.195 1.00 94.44 77 ARG A C 1
ATOM 632 O O . ARG A 1 77 ? 25.628 4.412 -31.995 1.00 94.44 77 ARG A O 1
ATOM 639 N N . ALA A 1 78 ? 24.794 4.368 -34.079 1.00 94.88 78 ALA A N 1
ATOM 640 C CA . ALA A 1 78 ? 23.447 4.787 -33.693 1.00 94.88 78 ALA A CA 1
ATOM 641 C C . ALA A 1 78 ? 22.719 3.731 -32.838 1.00 94.88 78 ALA A C 1
ATOM 643 O O . ALA A 1 78 ? 21.890 4.070 -31.996 1.00 94.88 78 ALA A O 1
ATOM 644 N N . ALA A 1 79 ? 22.991 2.440 -33.046 1.00 92.81 79 ALA A N 1
ATOM 645 C CA . ALA A 1 79 ? 22.476 1.374 -32.192 1.00 92.81 79 ALA A CA 1
ATOM 646 C C . ALA A 1 79 ? 23.121 1.402 -30.798 1.00 92.81 79 ALA A C 1
ATOM 648 O O . ALA A 1 79 ? 22.392 1.357 -29.814 1.00 92.81 79 ALA A O 1
ATOM 649 N N . VAL A 1 80 ? 24.449 1.544 -30.712 1.00 93.44 80 VAL A N 1
ATOM 650 C CA . VAL A 1 80 ? 25.181 1.664 -29.438 1.00 93.44 80 VAL A CA 1
ATOM 651 C C . VAL A 1 80 ? 24.697 2.874 -28.645 1.00 93.44 80 VAL A C 1
ATOM 653 O O . VAL A 1 80 ? 24.337 2.718 -27.487 1.00 93.44 80 VAL A O 1
ATOM 656 N N . GLN A 1 81 ? 24.564 4.042 -29.280 1.00 95.31 81 GLN A N 1
ATOM 657 C CA . GLN A 1 81 ? 24.057 5.238 -28.604 1.00 95.31 81 GLN A CA 1
ATOM 658 C C . GLN A 1 81 ? 22.642 5.030 -28.033 1.00 95.31 81 GLN A C 1
ATOM 660 O O . GLN A 1 81 ? 22.382 5.389 -26.890 1.00 95.31 81 GLN A O 1
ATOM 665 N N . ARG A 1 82 ? 21.733 4.401 -28.794 1.00 95.62 82 ARG A N 1
ATOM 666 C CA . ARG A 1 82 ? 20.382 4.077 -28.301 1.00 95.62 82 ARG A CA 1
ATOM 667 C C . ARG A 1 82 ? 20.404 3.096 -27.129 1.00 95.62 82 ARG A C 1
ATOM 669 O O . ARG A 1 82 ? 19.559 3.196 -26.245 1.00 95.62 82 ARG A O 1
ATOM 676 N N . ILE A 1 83 ? 21.337 2.142 -27.132 1.00 93.12 83 ILE A N 1
ATOM 677 C CA . ILE A 1 83 ? 21.529 1.212 -26.014 1.00 93.12 83 ILE A CA 1
ATOM 678 C C . ILE A 1 83 ? 22.031 1.972 -24.786 1.00 93.12 83 ILE A C 1
ATOM 680 O O . ILE A 1 83 ? 21.457 1.796 -23.716 1.00 93.12 83 ILE A O 1
ATOM 684 N N . ASP A 1 84 ? 23.031 2.841 -24.934 1.00 94.06 84 ASP A N 1
ATOM 685 C CA . ASP A 1 84 ? 23.580 3.636 -23.830 1.00 94.06 84 ASP A CA 1
ATOM 686 C C . ASP A 1 84 ? 22.502 4.535 -23.198 1.00 94.06 84 ASP A C 1
ATOM 688 O O . ASP A 1 84 ? 22.316 4.515 -21.981 1.00 94.06 84 ASP A O 1
ATOM 692 N N . GLU A 1 85 ? 21.708 5.237 -24.016 1.00 95.75 85 GLU A N 1
ATOM 693 C CA . GLU A 1 85 ? 20.578 6.063 -23.560 1.00 95.75 85 GLU A CA 1
ATOM 694 C C . GLU A 1 85 ? 19.500 5.230 -22.836 1.00 95.75 85 GLU A C 1
ATOM 696 O O . GLU A 1 85 ? 18.948 5.650 -21.810 1.00 95.75 85 GLU A O 1
ATOM 701 N N . ALA A 1 86 ? 19.203 4.024 -23.334 1.00 94.44 86 ALA A N 1
ATOM 702 C CA . ALA A 1 86 ? 18.240 3.118 -22.712 1.00 94.44 86 ALA A CA 1
ATOM 703 C C . ALA A 1 86 ? 18.751 2.557 -21.373 1.00 94.44 86 ALA A C 1
ATOM 705 O O . ALA A 1 86 ? 17.982 2.467 -20.408 1.00 94.44 86 ALA A O 1
ATOM 706 N N . VAL A 1 87 ? 20.040 2.211 -21.290 1.00 95.00 87 VAL A N 1
ATOM 707 C CA . VAL A 1 87 ? 20.697 1.745 -20.060 1.00 95.00 87 VAL A CA 1
ATOM 708 C C . VAL A 1 87 ? 20.700 2.854 -19.014 1.00 95.00 87 VAL A C 1
ATOM 710 O O . VAL A 1 87 ? 20.273 2.612 -17.884 1.00 95.00 87 VAL A O 1
ATOM 713 N N . GLU A 1 88 ? 21.089 4.075 -19.387 1.00 96.38 88 GLU A N 1
ATOM 714 C CA . GLU A 1 88 ? 21.076 5.225 -18.481 1.00 96.38 88 GLU A CA 1
ATOM 715 C C . GLU A 1 88 ? 19.660 5.499 -17.955 1.00 96.38 88 GLU A C 1
ATOM 717 O O . GLU A 1 88 ? 19.451 5.607 -16.744 1.00 96.38 88 GLU A O 1
ATOM 722 N N . THR A 1 89 ? 18.661 5.521 -18.842 1.00 95.88 89 THR A N 1
ATOM 723 C CA . THR A 1 89 ? 17.255 5.720 -18.458 1.00 95.88 89 THR A CA 1
ATOM 724 C C . THR A 1 89 ? 16.773 4.629 -17.500 1.00 95.88 89 THR A C 1
ATOM 726 O O . THR A 1 89 ? 16.107 4.917 -16.503 1.00 95.88 89 THR A O 1
ATOM 729 N N . THR A 1 90 ? 17.137 3.371 -17.756 1.00 95.56 90 THR A N 1
ATOM 730 C CA . THR A 1 90 ? 16.772 2.229 -16.903 1.00 95.56 90 THR A CA 1
ATOM 731 C C . THR A 1 90 ? 17.415 2.330 -15.523 1.00 95.56 90 THR A C 1
ATOM 733 O O . THR A 1 90 ? 16.752 2.093 -14.509 1.00 95.56 90 THR A O 1
ATOM 736 N N . GLN A 1 91 ? 18.685 2.730 -15.466 1.00 97.19 91 GLN A N 1
ATOM 737 C CA . GLN A 1 91 ? 19.409 2.920 -14.216 1.00 97.19 91 GLN A CA 1
ATOM 738 C C . GLN A 1 91 ? 18.815 4.072 -13.397 1.00 97.19 91 GLN A C 1
ATOM 740 O O . GLN A 1 91 ? 18.537 3.901 -12.211 1.00 97.19 91 GLN A O 1
ATOM 745 N N . GLN A 1 92 ? 18.541 5.217 -14.029 1.00 97.62 92 GLN A N 1
ATOM 746 C CA . GLN A 1 92 ? 17.883 6.350 -13.375 1.00 97.62 92 GLN A CA 1
ATOM 747 C C . GLN A 1 92 ? 16.490 5.975 -12.856 1.00 97.62 92 GLN A C 1
ATOM 749 O O . GLN A 1 92 ? 16.148 6.298 -11.721 1.00 97.62 92 GLN A O 1
ATOM 754 N N . ASN A 1 93 ? 15.697 5.258 -13.660 1.00 97.94 93 ASN A N 1
ATOM 755 C CA . ASN A 1 93 ? 14.380 4.783 -13.249 1.00 97.94 93 ASN A CA 1
ATOM 756 C C . ASN A 1 93 ? 14.453 3.846 -12.040 1.00 97.94 93 ASN A C 1
ATOM 758 O O . ASN A 1 93 ? 13.649 3.975 -11.121 1.00 97.94 93 ASN A O 1
ATOM 762 N N . SER A 1 94 ? 15.424 2.933 -12.026 1.00 97.75 94 SER A N 1
ATOM 763 C CA . SER A 1 94 ? 15.622 2.001 -10.913 1.00 97.75 94 SER A CA 1
ATOM 764 C C . SER A 1 94 ? 16.013 2.737 -9.631 1.00 97.75 94 SER A C 1
ATOM 766 O O . SER A 1 94 ? 15.434 2.476 -8.581 1.00 97.75 94 SER A O 1
ATOM 768 N N . ASN A 1 95 ? 16.932 3.704 -9.722 1.00 98.00 95 ASN A N 1
ATOM 769 C CA . ASN A 1 95 ? 17.351 4.519 -8.580 1.00 98.00 95 ASN A CA 1
ATOM 770 C C . ASN A 1 95 ? 16.190 5.343 -8.005 1.00 98.00 95 ASN A C 1
ATOM 772 O O . ASN A 1 95 ? 15.981 5.336 -6.795 1.00 98.00 95 ASN A O 1
ATOM 776 N N . ASP A 1 96 ? 15.411 6.009 -8.863 1.00 98.38 96 ASP A N 1
ATOM 777 C CA . ASP A 1 96 ? 14.264 6.808 -8.420 1.00 98.38 96 ASP A CA 1
ATOM 778 C C . ASP A 1 96 ? 13.166 5.927 -7.792 1.00 98.38 96 ASP A C 1
ATOM 780 O O . ASP A 1 96 ? 12.557 6.340 -6.810 1.00 98.38 96 ASP A O 1
ATOM 784 N N . LEU A 1 97 ? 12.921 4.709 -8.300 1.00 98.38 97 LEU A N 1
ATOM 785 C CA . LEU A 1 97 ? 11.960 3.771 -7.696 1.00 98.38 97 LEU A CA 1
ATOM 786 C C . LEU A 1 97 ? 12.432 3.228 -6.343 1.00 98.38 97 LEU A C 1
ATOM 788 O O . LEU A 1 97 ? 11.621 3.113 -5.424 1.00 98.38 97 LEU A O 1
ATOM 792 N N . LEU A 1 98 ? 13.722 2.905 -6.207 1.00 97.94 98 LEU A N 1
ATOM 793 C CA . LEU A 1 98 ? 14.300 2.486 -4.927 1.00 97.94 98 LEU A CA 1
ATOM 794 C C . LEU A 1 98 ? 14.166 3.600 -3.888 1.00 97.94 98 LEU A C 1
ATOM 796 O O . LEU A 1 98 ? 13.644 3.362 -2.801 1.00 97.94 98 LEU A O 1
ATOM 800 N N . GLN A 1 99 ? 14.528 4.831 -4.258 1.00 98.06 99 GLN A N 1
ATOM 801 C CA . GLN A 1 99 ? 14.357 5.984 -3.381 1.00 98.06 99 GLN A CA 1
ATOM 802 C C . GLN A 1 99 ? 12.876 6.231 -3.058 1.00 98.06 99 GLN A C 1
ATOM 804 O O . GLN A 1 99 ? 12.538 6.495 -1.911 1.00 98.06 99 GLN A O 1
ATOM 809 N N . ALA A 1 100 ? 11.969 6.092 -4.030 1.00 98.25 100 ALA A N 1
ATOM 810 C CA . ALA A 1 100 ? 10.537 6.251 -3.786 1.00 98.25 100 ALA A CA 1
ATOM 811 C C . ALA A 1 100 ? 10.003 5.234 -2.763 1.00 98.25 100 ALA A C 1
ATOM 813 O O . ALA A 1 100 ? 9.164 5.574 -1.931 1.00 98.25 100 ALA A O 1
ATOM 814 N N . ASN A 1 101 ? 10.505 3.998 -2.798 1.00 96.81 101 ASN A N 1
ATOM 815 C CA . ASN A 1 101 ? 10.184 2.977 -1.807 1.00 96.81 101 ASN A CA 1
ATOM 816 C C . ASN A 1 101 ? 10.738 3.325 -0.414 1.00 96.81 101 ASN A C 1
ATOM 818 O O . ASN A 1 101 ? 10.053 3.113 0.586 1.00 96.81 101 ASN A O 1
ATOM 822 N N . ASP A 1 102 ? 11.943 3.886 -0.325 1.00 96.44 102 ASP A N 1
ATOM 823 C CA . ASP A 1 102 ? 12.510 4.340 0.951 1.00 96.44 102 ASP A CA 1
ATOM 824 C C . ASP A 1 102 ? 11.693 5.494 1.551 1.00 96.44 102 ASP A C 1
ATOM 826 O O . ASP A 1 102 ? 11.305 5.437 2.718 1.00 96.44 102 ASP A O 1
ATOM 830 N N . GLU A 1 103 ? 11.332 6.488 0.738 1.00 97.12 103 GLU A N 1
ATOM 831 C CA . GLU A 1 103 ? 10.473 7.608 1.144 1.00 97.12 103 GLU A CA 1
ATOM 832 C C . GLU A 1 103 ? 9.082 7.128 1.586 1.00 97.12 103 GLU A C 1
ATOM 834 O O . GLU A 1 103 ? 8.535 7.615 2.577 1.00 97.12 103 GLU A O 1
ATOM 839 N N . LEU A 1 104 ? 8.526 6.109 0.922 1.00 95.38 104 LEU A N 1
ATOM 840 C CA . LEU A 1 104 ? 7.276 5.470 1.334 1.00 95.38 104 LEU A CA 1
ATOM 841 C C . LEU A 1 104 ? 7.391 4.813 2.717 1.00 95.38 104 LEU A C 1
ATOM 843 O O . LEU A 1 104 ? 6.500 4.983 3.553 1.00 95.38 104 LEU A O 1
ATOM 847 N N . ASN A 1 105 ? 8.492 4.104 2.985 1.00 91.50 105 ASN A N 1
ATOM 848 C CA . ASN A 1 105 ? 8.754 3.506 4.299 1.00 91.50 105 ASN A CA 1
ATOM 849 C C . ASN A 1 105 ? 8.909 4.578 5.391 1.00 91.50 105 ASN A C 1
ATOM 851 O O . ASN A 1 105 ? 8.478 4.364 6.524 1.00 91.50 105 ASN A O 1
ATOM 855 N N . LEU A 1 106 ? 9.459 5.743 5.039 1.00 91.25 106 LEU A N 1
ATOM 856 C CA . LEU A 1 106 ? 9.555 6.923 5.903 1.00 91.25 106 LEU A CA 1
ATOM 857 C C . LEU A 1 106 ? 8.248 7.728 5.992 1.00 91.25 106 LEU A C 1
ATOM 859 O O . LEU A 1 106 ? 8.215 8.764 6.653 1.00 91.25 106 LEU A O 1
ATOM 863 N N . LYS A 1 107 ? 7.167 7.253 5.356 1.00 90.56 107 LYS A N 1
ATOM 864 C CA . LYS A 1 107 ? 5.846 7.903 5.314 1.00 90.56 107 LYS A CA 1
ATOM 865 C C . LYS A 1 107 ? 5.877 9.290 4.647 1.00 90.56 107 LYS A C 1
ATOM 867 O O . LYS A 1 107 ? 4.965 10.093 4.832 1.00 90.56 107 LYS A O 1
ATOM 872 N N . ASN A 1 108 ? 6.889 9.553 3.819 1.00 93.12 108 ASN A N 1
ATOM 873 C CA . ASN A 1 108 ? 7.013 10.746 2.986 1.00 93.12 108 ASN A CA 1
ATOM 874 C C . ASN A 1 108 ? 6.315 10.530 1.632 1.00 93.12 108 ASN A C 1
ATOM 876 O O . ASN A 1 108 ? 6.935 10.413 0.572 1.00 93.12 108 ASN A O 1
ATOM 880 N N . TYR A 1 109 ? 4.985 10.420 1.683 1.00 94.31 109 TYR A N 1
ATOM 881 C CA . TYR A 1 109 ? 4.164 10.019 0.537 1.00 94.31 109 TYR A CA 1
ATOM 882 C C . TYR A 1 109 ? 4.256 10.979 -0.658 1.00 94.31 109 TYR A C 1
ATOM 884 O O . TYR A 1 109 ? 4.231 10.524 -1.802 1.00 94.31 109 TYR A O 1
ATOM 892 N N . ASP A 1 110 ? 4.378 12.288 -0.409 1.00 94.88 110 ASP A N 1
ATOM 893 C CA . ASP A 1 110 ? 4.491 13.302 -1.465 1.00 94.88 110 ASP A CA 1
ATOM 894 C C . ASP A 1 110 ? 5.792 13.128 -2.267 1.00 94.88 110 ASP A C 1
ATOM 896 O O . ASP A 1 110 ? 5.779 13.164 -3.501 1.00 94.88 110 ASP A O 1
ATOM 900 N N . GLU A 1 111 ? 6.913 12.879 -1.586 1.00 97.69 111 GLU A N 1
ATOM 901 C CA . GLU A 1 111 ? 8.203 12.661 -2.241 1.00 97.69 111 GLU A CA 1
ATOM 902 C C . GLU A 1 111 ? 8.255 11.313 -2.967 1.00 97.69 111 GLU A C 1
ATOM 904 O O . GLU A 1 111 ? 8.657 11.261 -4.133 1.00 97.69 111 GLU A O 1
ATOM 909 N N . ALA A 1 112 ? 7.759 10.244 -2.331 1.00 98.25 112 ALA A N 1
ATOM 910 C CA . ALA A 1 112 ? 7.613 8.937 -2.969 1.00 98.25 112 ALA A CA 1
ATOM 911 C C . ALA A 1 112 ? 6.802 9.042 -4.275 1.00 98.25 112 ALA A C 1
ATOM 913 O O . ALA A 1 112 ? 7.207 8.530 -5.323 1.00 98.25 112 ALA A O 1
ATOM 914 N N . TYR A 1 113 ? 5.690 9.783 -4.245 1.00 98.12 113 TYR A N 1
ATOM 915 C CA . TYR A 1 113 ? 4.859 10.022 -5.422 1.00 98.12 113 TYR A CA 1
ATOM 916 C C . TYR A 1 113 ? 5.583 10.840 -6.493 1.00 98.12 113 TYR A C 1
ATOM 918 O O . TYR A 1 113 ? 5.524 10.504 -7.678 1.00 98.12 113 TYR A O 1
ATOM 926 N N . ARG A 1 114 ? 6.303 11.898 -6.101 1.00 98.44 114 ARG A N 1
ATOM 927 C CA . ARG A 1 114 ? 7.075 12.746 -7.022 1.00 98.44 114 ARG A CA 1
ATOM 928 C C . ARG A 1 114 ? 8.139 11.948 -7.776 1.00 98.44 114 ARG A C 1
ATOM 930 O O . ARG A 1 114 ? 8.297 12.139 -8.985 1.00 98.44 114 ARG A O 1
ATOM 937 N N . LEU A 1 115 ? 8.850 11.060 -7.083 1.00 98.62 115 LEU A N 1
ATOM 938 C CA . LEU A 1 115 ? 9.860 10.178 -7.670 1.00 98.62 115 LEU A CA 1
ATOM 939 C C . LEU A 1 115 ? 9.223 9.163 -8.627 1.00 98.62 115 LEU A C 1
ATOM 941 O O . LEU A 1 115 ? 9.635 9.075 -9.785 1.00 98.62 115 LEU A O 1
ATOM 945 N N . ALA A 1 116 ? 8.148 8.489 -8.205 1.00 98.62 116 ALA A N 1
ATOM 946 C CA . ALA A 1 116 ? 7.402 7.563 -9.060 1.00 98.62 116 ALA A CA 1
ATOM 947 C C . ALA A 1 116 ? 6.864 8.252 -10.330 1.00 98.62 116 ALA A C 1
ATOM 949 O O . ALA A 1 116 ? 6.987 7.730 -11.440 1.00 98.62 116 ALA A O 1
ATOM 950 N N . ARG A 1 117 ? 6.354 9.482 -10.197 1.00 98.56 117 ARG A N 1
ATOM 951 C CA . ARG A 1 117 ? 5.888 10.301 -11.323 1.00 98.56 117 ARG A CA 1
ATOM 952 C C . ARG A 1 117 ? 7.012 10.664 -12.293 1.00 98.56 117 ARG A C 1
ATOM 954 O O . ARG A 1 117 ? 6.770 10.710 -13.498 1.00 98.56 117 ARG A O 1
ATOM 961 N N . ARG A 1 118 ? 8.233 10.910 -11.806 1.00 98.44 118 ARG A N 1
ATOM 962 C CA . ARG A 1 118 ? 9.400 11.171 -12.668 1.00 98.44 118 ARG A CA 1
ATOM 963 C C . ARG A 1 118 ? 9.732 9.952 -13.527 1.00 98.44 118 ARG A C 1
ATOM 965 O O . ARG A 1 118 ? 9.958 10.099 -14.726 1.00 98.44 118 ARG A O 1
ATOM 972 N N . VAL A 1 119 ? 9.699 8.762 -12.927 1.00 98.62 119 VAL A N 1
ATOM 973 C CA . VAL A 1 119 ? 9.900 7.486 -13.629 1.00 98.62 119 VAL A CA 1
ATOM 974 C C . VAL A 1 119 ? 8.831 7.297 -14.699 1.00 98.62 119 VAL A C 1
ATOM 976 O O . VAL A 1 119 ? 9.169 7.058 -15.854 1.00 98.62 119 VAL A O 1
ATOM 979 N N . HIS A 1 120 ? 7.557 7.495 -14.351 1.00 98.31 120 HIS A N 1
ATOM 980 C CA . HIS A 1 120 ? 6.453 7.417 -15.309 1.00 98.31 120 HIS A CA 1
ATOM 981 C C . HIS A 1 120 ? 6.591 8.443 -16.450 1.00 98.31 120 HIS A C 1
ATOM 983 O O . HIS A 1 120 ? 6.313 8.126 -17.600 1.00 98.31 120 HIS A O 1
ATOM 989 N N . GLY A 1 121 ? 7.094 9.650 -16.170 1.00 98.06 121 GLY A N 1
ATOM 990 C CA . GLY A 1 121 ? 7.358 10.663 -17.197 1.00 98.06 121 GLY A CA 1
ATOM 991 C C . GLY A 1 121 ? 8.425 10.256 -18.222 1.00 98.06 121 GLY A C 1
ATOM 992 O O . GLY A 1 121 ? 8.298 10.606 -19.392 1.00 98.06 121 GLY A O 1
ATOM 993 N N . ARG A 1 122 ? 9.455 9.503 -17.809 1.00 97.88 122 ARG A N 1
ATOM 994 C CA . ARG A 1 122 ? 10.484 8.951 -18.716 1.00 97.88 122 ARG A CA 1
ATOM 995 C C . ARG A 1 122 ? 10.060 7.631 -19.359 1.00 97.88 122 ARG A C 1
ATOM 997 O O . ARG A 1 122 ? 10.504 7.302 -20.454 1.00 97.88 122 ARG A O 1
ATOM 1004 N N . SER A 1 123 ? 9.237 6.846 -18.671 1.00 97.88 123 SER A N 1
ATOM 1005 C CA . SER A 1 123 ? 8.806 5.515 -19.098 1.00 97.88 123 SER A CA 1
ATOM 1006 C C . SER A 1 123 ? 7.345 5.282 -18.696 1.00 97.88 123 SER A C 1
ATOM 1008 O O . SER A 1 123 ? 7.087 4.693 -17.643 1.00 97.88 123 SER A O 1
ATOM 1010 N N . PRO A 1 124 ? 6.378 5.729 -19.523 1.00 97.94 124 PRO A N 1
ATOM 1011 C CA . PRO A 1 124 ? 4.952 5.680 -19.187 1.00 97.94 124 PRO A CA 1
ATOM 1012 C C . PRO A 1 124 ? 4.417 4.274 -18.892 1.00 97.94 124 PRO A C 1
ATOM 1014 O O . PRO A 1 124 ? 3.539 4.111 -18.050 1.00 97.94 124 PRO A O 1
ATOM 1017 N N . GLU A 1 125 ? 4.990 3.250 -19.523 1.00 97.31 125 GLU A N 1
ATOM 1018 C CA . GLU A 1 125 ? 4.607 1.841 -19.346 1.00 97.31 125 GLU A C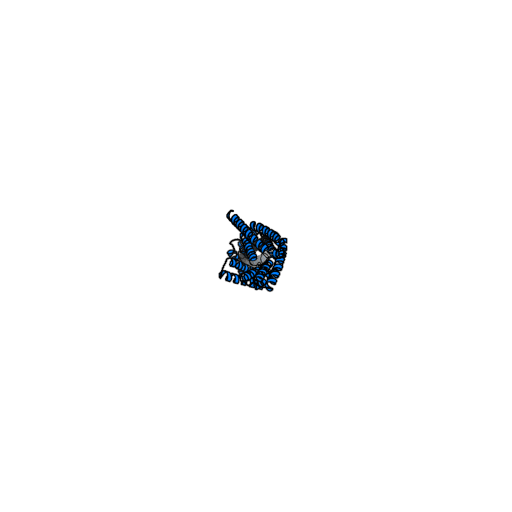A 1
ATOM 1019 C C . GLU A 1 125 ? 5.362 1.145 -18.199 1.00 97.31 125 GLU A C 1
ATOM 1021 O O . GLU A 1 125 ? 5.260 -0.069 -18.023 1.00 97.31 125 GLU A O 1
ATOM 1026 N N . ASN A 1 126 ? 6.138 1.882 -17.393 1.00 98.25 126 ASN A N 1
ATOM 1027 C CA . ASN A 1 126 ? 6.820 1.298 -16.243 1.00 98.25 126 ASN A CA 1
ATOM 1028 C C . ASN A 1 126 ? 5.793 0.845 -15.191 1.00 98.25 126 ASN A C 1
ATOM 1030 O O . ASN A 1 126 ? 5.235 1.653 -14.445 1.00 98.25 126 ASN A O 1
ATOM 1034 N N . VAL A 1 127 ? 5.575 -0.470 -15.120 1.00 98.31 127 VAL A N 1
ATOM 1035 C CA . VAL A 1 127 ? 4.558 -1.091 -14.258 1.00 98.31 127 VAL A CA 1
ATOM 1036 C C . VAL A 1 127 ? 4.755 -0.795 -12.773 1.00 98.31 127 VAL A C 1
ATOM 1038 O O . VAL A 1 127 ? 3.773 -0.651 -12.052 1.00 98.31 127 VAL A O 1
ATOM 1041 N N . GLN A 1 128 ? 6.000 -0.640 -12.312 1.00 98.38 128 GLN A N 1
ATOM 1042 C CA . GLN A 1 128 ? 6.293 -0.337 -10.908 1.00 98.38 128 GLN A CA 1
ATOM 1043 C C . GLN A 1 128 ? 5.955 1.113 -10.562 1.00 98.38 128 GLN A C 1
ATOM 1045 O O . GLN A 1 128 ? 5.384 1.377 -9.507 1.00 98.38 128 GLN A O 1
ATOM 1050 N N . ALA A 1 129 ? 6.242 2.051 -11.469 1.00 98.62 129 ALA A N 1
ATOM 1051 C CA . ALA A 1 129 ? 5.832 3.441 -11.306 1.00 98.62 129 ALA A CA 1
ATOM 1052 C C . ALA A 1 129 ? 4.303 3.572 -11.299 1.00 98.62 129 ALA A C 1
ATOM 1054 O O . ALA A 1 129 ? 3.754 4.219 -10.411 1.00 98.62 129 ALA A O 1
ATOM 1055 N N . LEU A 1 130 ? 3.611 2.906 -12.234 1.00 98.75 130 LEU A N 1
ATOM 1056 C CA . LEU A 1 130 ? 2.145 2.859 -12.269 1.00 98.75 130 LEU A CA 1
ATOM 1057 C C . LEU A 1 130 ? 1.563 2.265 -10.981 1.00 98.75 130 LEU A C 1
ATOM 1059 O O . LEU A 1 130 ? 0.631 2.834 -10.412 1.00 98.75 130 LEU A O 1
ATOM 1063 N N . TYR A 1 131 ? 2.134 1.158 -10.500 1.00 98.69 131 TYR A N 1
ATOM 1064 C CA . TYR A 1 131 ? 1.725 0.515 -9.257 1.00 98.69 131 TYR A CA 1
ATOM 1065 C C . TYR A 1 131 ? 1.889 1.441 -8.046 1.00 98.69 131 TYR A C 1
ATOM 1067 O O . TYR A 1 131 ? 0.924 1.677 -7.319 1.00 98.69 131 TYR A O 1
ATOM 1075 N N . LEU A 1 132 ? 3.083 2.008 -7.857 1.00 98.56 132 LEU A N 1
ATOM 1076 C CA . LEU A 1 132 ? 3.389 2.876 -6.722 1.00 98.56 132 LEU A CA 1
ATOM 1077 C C . LEU A 1 132 ? 2.549 4.158 -6.744 1.00 98.56 132 LEU A C 1
ATOM 1079 O O . LEU A 1 132 ? 1.959 4.523 -5.729 1.00 98.56 132 LEU A O 1
ATOM 1083 N N . MET A 1 133 ? 2.438 4.814 -7.905 1.00 98.69 133 MET A N 1
ATOM 1084 C CA . MET A 1 133 ? 1.583 5.991 -8.065 1.00 98.69 133 MET A CA 1
ATOM 1085 C C . MET A 1 133 ? 0.121 5.657 -7.789 1.00 98.69 133 MET A C 1
ATOM 1087 O O . MET A 1 133 ? -0.525 6.371 -7.031 1.00 98.69 133 MET A O 1
ATOM 1091 N N . GLY A 1 134 ? -0.395 4.572 -8.369 1.00 98.62 134 GLY A N 1
ATOM 1092 C CA . GLY A 1 134 ? -1.784 4.171 -8.186 1.00 98.62 134 GLY A CA 1
ATOM 1093 C C . GLY A 1 134 ? -2.108 3.811 -6.735 1.00 98.62 134 GLY A C 1
ATOM 1094 O O . GLY A 1 134 ? -3.154 4.196 -6.212 1.00 98.62 134 GLY A O 1
ATOM 1095 N N . TRP A 1 135 ? -1.188 3.149 -6.034 1.00 98.50 135 TRP A N 1
ATOM 1096 C CA . TRP A 1 135 ? -1.335 2.891 -4.605 1.00 98.50 135 TRP A CA 1
ATOM 1097 C C . TRP A 1 135 ? -1.330 4.182 -3.780 1.00 98.50 135 TRP A C 1
ATOM 1099 O O . TRP A 1 135 ? -2.239 4.405 -2.986 1.00 98.50 135 TRP A O 1
ATOM 1109 N N . LEU A 1 136 ? -0.362 5.074 -4.002 1.00 97.81 136 LEU A N 1
ATOM 1110 C CA . LEU A 1 136 ? -0.285 6.357 -3.296 1.00 97.81 136 LEU A CA 1
ATOM 1111 C C . LEU A 1 136 ? -1.525 7.226 -3.542 1.00 97.81 136 LEU A C 1
ATOM 1113 O O . LEU A 1 136 ? -2.068 7.807 -2.606 1.00 97.81 136 LEU A O 1
ATOM 1117 N N . GLU A 1 137 ? -2.008 7.273 -4.781 1.00 98.00 137 GLU A N 1
ATOM 1118 C CA . GLU A 1 137 ? -3.194 8.038 -5.167 1.00 98.00 137 GLU A CA 1
ATOM 1119 C C . GLU A 1 137 ? -4.479 7.497 -4.548 1.00 98.00 137 GLU A C 1
ATOM 1121 O O . GLU A 1 137 ? -5.325 8.263 -4.098 1.00 98.00 137 GLU A O 1
ATOM 1126 N N . THR A 1 138 ? -4.616 6.173 -4.478 1.00 97.31 138 THR A N 1
ATOM 1127 C CA . THR A 1 138 ? -5.782 5.554 -3.838 1.00 97.31 138 THR A CA 1
ATOM 1128 C C . THR A 1 138 ? -5.732 5.667 -2.322 1.00 97.31 138 THR A C 1
ATOM 1130 O O . THR A 1 138 ? -6.792 5.715 -1.703 1.00 97.31 138 THR A O 1
ATOM 1133 N N . GLN A 1 139 ? -4.543 5.699 -1.709 1.00 93.44 139 GLN A N 1
ATOM 1134 C CA . GLN A 1 139 ? -4.412 5.629 -0.255 1.00 93.44 139 GLN A CA 1
ATOM 1135 C C . GLN A 1 139 ? -4.242 6.978 0.444 1.00 93.44 139 GLN A C 1
ATOM 1137 O O . GLN A 1 139 ? -4.863 7.186 1.492 1.00 93.44 139 GLN A O 1
ATOM 1142 N N . TYR A 1 140 ? -3.425 7.865 -0.126 1.00 93.12 140 TYR A N 1
ATOM 1143 C CA . TYR A 1 140 ? -2.852 9.022 0.570 1.00 93.12 140 TYR A CA 1
ATOM 1144 C C . TYR A 1 140 ? -3.042 10.357 -0.149 1.00 93.12 140 TYR A C 1
ATOM 1146 O O . TYR A 1 140 ? -2.916 11.393 0.500 1.00 93.12 140 TYR A O 1
ATOM 1154 N N . MET A 1 141 ? -3.340 10.362 -1.452 1.00 92.81 141 MET A N 1
ATOM 1155 C CA . MET A 1 141 ? -3.572 11.607 -2.189 1.00 92.81 141 MET A CA 1
ATOM 1156 C C . MET A 1 141 ? -5.068 11.945 -2.207 1.00 92.81 141 MET A C 1
ATOM 1158 O O . MET A 1 141 ? -5.852 11.197 -2.798 1.00 92.81 141 MET A O 1
ATOM 1162 N N . PRO A 1 142 ? -5.481 13.073 -1.603 1.00 88.12 142 PRO A N 1
ATOM 1163 C CA . PRO A 1 142 ? -6.871 13.511 -1.648 1.00 88.12 142 PRO A CA 1
ATOM 1164 C C . PRO A 1 142 ? -7.343 13.703 -3.091 1.00 88.12 142 PRO A C 1
ATOM 1166 O O . PRO A 1 142 ? -6.589 14.193 -3.933 1.00 88.12 142 PRO A O 1
ATOM 1169 N N . ASP A 1 143 ? -8.589 13.321 -3.369 1.00 91.69 143 ASP A N 1
ATOM 1170 C CA . ASP A 1 143 ? -9.257 13.519 -4.664 1.00 91.69 143 ASP A CA 1
ATOM 1171 C C . ASP A 1 143 ? -8.555 12.872 -5.879 1.00 91.69 143 ASP A C 1
ATOM 1173 O O . ASP A 1 143 ? -8.796 13.260 -7.021 1.00 91.69 143 ASP A O 1
ATOM 1177 N N . GLN A 1 144 ? -7.687 11.874 -5.660 1.00 96.75 144 GLN A N 1
ATOM 1178 C CA . GLN A 1 144 ? -7.004 11.127 -6.731 1.00 96.75 144 GLN A CA 1
ATOM 1179 C C . GLN A 1 144 ? -7.458 9.664 -6.844 1.00 96.75 144 GLN A C 1
ATOM 1181 O O . GLN A 1 144 ? -6.834 8.881 -7.561 1.00 96.75 144 GLN A O 1
ATOM 1186 N N . LEU A 1 145 ? -8.543 9.273 -6.168 1.00 96.81 145 LEU A N 1
ATOM 1187 C CA . LEU A 1 145 ? -8.983 7.877 -6.096 1.00 96.81 145 LEU A CA 1
ATOM 1188 C C . LEU A 1 145 ? -9.196 7.258 -7.487 1.00 96.81 145 LEU A C 1
ATOM 1190 O O . LEU A 1 145 ? -8.660 6.189 -7.774 1.00 96.81 145 LEU A O 1
ATOM 1194 N N . GLU A 1 146 ? -9.932 7.932 -8.369 1.00 98.25 146 GLU A N 1
ATOM 1195 C CA . GLU A 1 146 ? -10.209 7.465 -9.730 1.00 98.25 146 GLU A CA 1
ATOM 1196 C C . GLU A 1 146 ? -8.934 7.377 -10.578 1.00 98.25 146 GLU A C 1
ATOM 1198 O O . GLU A 1 146 ? -8.728 6.390 -11.288 1.00 98.25 146 GLU A O 1
ATOM 1203 N N . ALA A 1 147 ? -8.056 8.380 -10.474 1.00 98.44 147 ALA A N 1
ATOM 1204 C CA . ALA A 1 147 ? -6.781 8.402 -11.186 1.00 98.44 147 ALA A CA 1
ATOM 1205 C C . ALA A 1 147 ? -5.864 7.255 -10.737 1.00 98.44 147 ALA A C 1
ATOM 1207 O O . ALA A 1 147 ? -5.182 6.653 -11.572 1.00 98.44 147 ALA A O 1
ATOM 1208 N N . GLY A 1 148 ? -5.888 6.924 -9.444 1.00 98.56 148 GLY A N 1
ATOM 1209 C CA . GLY A 1 148 ? -5.108 5.830 -8.886 1.00 98.56 148 GLY A CA 1
ATOM 1210 C C . GLY A 1 148 ? -5.651 4.457 -9.267 1.00 98.56 148 GLY A C 1
ATOM 1211 O O . GLY A 1 148 ? -4.875 3.574 -9.637 1.00 98.56 148 GLY A O 1
ATOM 1212 N N . ILE A 1 149 ? -6.979 4.286 -9.277 1.00 98.75 149 ILE A N 1
ATOM 1213 C CA . ILE A 1 149 ? -7.641 3.068 -9.777 1.00 98.75 149 ILE A CA 1
ATOM 1214 C C . ILE A 1 149 ? -7.241 2.804 -11.230 1.00 98.75 149 ILE A C 1
ATOM 1216 O O . ILE A 1 149 ? -6.922 1.669 -11.585 1.00 98.75 149 ILE A O 1
ATOM 1220 N N . GLU A 1 150 ? -7.222 3.844 -12.062 1.00 98.69 150 GLU A N 1
ATOM 1221 C CA . GLU A 1 150 ? -6.847 3.728 -13.468 1.00 98.69 150 GLU A CA 1
ATOM 1222 C C . GLU A 1 150 ? -5.378 3.313 -13.647 1.00 98.69 150 GLU A C 1
ATOM 1224 O O . GLU A 1 150 ? -5.088 2.415 -14.438 1.00 98.69 150 GLU A O 1
ATOM 1229 N N . LYS A 1 151 ? -4.446 3.870 -12.862 1.00 98.75 151 LYS A N 1
ATOM 1230 C CA . LYS A 1 151 ? -3.031 3.453 -12.903 1.00 98.75 151 LYS A CA 1
ATOM 1231 C C . LYS A 1 151 ? -2.829 2.014 -12.437 1.00 98.75 151 LYS A C 1
ATOM 1233 O O . LYS A 1 151 ? -2.082 1.272 -13.072 1.00 98.75 151 LYS A O 1
ATOM 1238 N N . LEU A 1 152 ? -3.527 1.586 -11.381 1.00 98.75 152 LEU A N 1
ATOM 1239 C CA . LEU A 1 152 ? -3.490 0.192 -10.923 1.00 98.75 152 LEU A CA 1
ATOM 1240 C C . LEU A 1 152 ? -4.070 -0.764 -11.971 1.00 98.75 152 LEU A C 1
ATOM 1242 O O . LEU A 1 152 ? -3.513 -1.838 -12.194 1.00 98.75 152 LEU A O 1
ATOM 1246 N N . ARG A 1 153 ? -5.139 -0.359 -12.668 1.00 98.75 153 ARG A N 1
ATOM 1247 C CA . ARG A 1 153 ? -5.702 -1.116 -13.792 1.00 98.75 153 ARG A CA 1
ATOM 1248 C C . ARG A 1 153 ? -4.690 -1.266 -14.928 1.00 98.75 153 ARG A C 1
ATOM 1250 O O . ARG A 1 153 ? -4.556 -2.358 -15.478 1.00 98.75 153 ARG A O 1
ATOM 1257 N N . GLN A 1 154 ? -3.969 -0.197 -15.271 1.00 98.69 154 GLN A N 1
ATOM 1258 C CA . GLN A 1 154 ? -2.918 -0.232 -16.293 1.00 98.69 154 GLN A CA 1
ATOM 1259 C C . GLN A 1 154 ? -1.751 -1.136 -15.877 1.00 98.69 154 GLN A C 1
ATOM 1261 O O . GLN A 1 154 ? -1.359 -1.995 -16.661 1.00 98.69 154 GLN A O 1
ATOM 1266 N N . ALA A 1 155 ? -1.256 -1.018 -14.639 1.00 98.56 155 ALA A N 1
ATOM 1267 C CA . ALA A 1 155 ? -0.204 -1.892 -14.110 1.00 98.56 155 ALA A CA 1
ATOM 1268 C C . ALA A 1 155 ? -0.613 -3.374 -14.158 1.00 98.56 155 ALA A C 1
ATOM 1270 O O . ALA A 1 155 ? 0.152 -4.211 -14.630 1.00 98.56 155 ALA A O 1
ATOM 1271 N N . MET A 1 156 ? -1.844 -3.686 -13.738 1.00 98.00 156 MET A N 1
ATOM 1272 C CA . MET A 1 156 ? -2.414 -5.034 -13.817 1.00 98.00 156 MET A CA 1
ATOM 1273 C C . MET A 1 156 ? -2.536 -5.528 -15.265 1.00 98.00 156 MET A C 1
ATOM 1275 O O . MET A 1 156 ? -2.292 -6.697 -15.519 1.00 98.00 156 MET A O 1
ATOM 1279 N N . THR A 1 157 ? -2.891 -4.661 -16.217 1.00 98.25 157 THR A N 1
ATOM 1280 C CA . THR A 1 157 ? -3.030 -5.045 -17.635 1.00 98.25 157 THR A CA 1
ATOM 1281 C C . THR A 1 157 ? -1.670 -5.325 -18.283 1.00 98.25 157 THR A C 1
ATOM 1283 O O . THR A 1 157 ? -1.534 -6.277 -19.041 1.00 98.25 157 THR A O 1
ATOM 1286 N N . LEU A 1 158 ? -0.655 -4.510 -17.983 1.00 98.25 158 LEU A N 1
ATOM 1287 C CA . LEU A 1 158 ? 0.699 -4.661 -18.532 1.00 98.25 158 LEU A CA 1
ATOM 1288 C C . LEU A 1 158 ? 1.464 -5.851 -17.928 1.00 98.25 158 LEU A C 1
ATOM 1290 O O . LEU A 1 158 ? 2.405 -6.349 -18.539 1.00 98.25 158 LEU A O 1
ATOM 1294 N N . ALA A 1 159 ? 1.074 -6.300 -16.735 1.00 97.62 159 ALA A N 1
ATOM 1295 C CA . ALA A 1 159 ? 1.672 -7.431 -16.037 1.00 97.62 159 ALA A CA 1
ATOM 1296 C C . ALA A 1 159 ? 0.578 -8.328 -15.433 1.00 97.62 159 ALA A C 1
ATOM 1298 O O . ALA A 1 159 ? 0.473 -8.471 -14.214 1.00 97.62 159 ALA A O 1
ATOM 1299 N N . GLU A 1 160 ? -0.233 -8.927 -16.310 1.00 95.75 160 GLU A N 1
ATOM 1300 C CA . GLU A 1 160 ? -1.417 -9.730 -15.960 1.00 95.75 160 GLU A CA 1
ATOM 1301 C C . GLU A 1 160 ? -1.105 -10.909 -15.026 1.00 95.75 160 GLU A C 1
ATOM 1303 O O . GLU A 1 160 ? -1.926 -11.291 -14.194 1.00 95.75 160 GLU A O 1
ATOM 1308 N N . GLU A 1 161 ? 0.102 -11.463 -15.106 1.00 96.25 161 GLU A N 1
ATOM 1309 C CA . GLU A 1 161 ? 0.534 -12.580 -14.262 1.00 96.25 161 GLU A CA 1
ATOM 1310 C C . GLU A 1 161 ? 0.957 -12.152 -12.849 1.00 96.25 161 GLU A C 1
ATOM 1312 O O . GLU A 1 161 ? 1.223 -13.009 -12.015 1.00 96.25 161 GLU A O 1
ATOM 1317 N N . ASN A 1 162 ? 1.030 -10.849 -12.545 1.00 97.81 162 ASN A N 1
ATOM 1318 C CA . ASN A 1 162 ? 1.473 -10.382 -11.235 1.00 97.81 162 ASN A CA 1
ATOM 1319 C C . ASN A 1 162 ? 0.293 -10.266 -10.242 1.00 97.81 162 ASN A C 1
ATOM 1321 O O . ASN A 1 162 ? -0.494 -9.311 -10.327 1.00 97.81 162 ASN A O 1
ATOM 1325 N N . PRO A 1 163 ? 0.175 -11.167 -9.245 1.00 98.31 163 PRO A N 1
ATOM 1326 C CA . PRO A 1 163 ? -0.935 -11.139 -8.296 1.00 98.31 163 PRO A CA 1
ATOM 1327 C C . PRO A 1 163 ? -0.950 -9.887 -7.413 1.00 98.31 163 PRO A C 1
ATOM 1329 O O . PRO A 1 163 ? -2.020 -9.465 -6.973 1.00 98.31 163 PRO A O 1
ATOM 1332 N N . LEU A 1 164 ? 0.202 -9.244 -7.183 1.00 98.31 164 LEU A N 1
ATOM 1333 C CA . LEU A 1 164 ? 0.280 -8.024 -6.378 1.00 98.31 164 LEU A CA 1
ATOM 1334 C C . LEU A 1 164 ? -0.557 -6.895 -6.991 1.00 98.31 164 LEU A C 1
ATOM 1336 O O . LEU A 1 164 ? -1.279 -6.195 -6.280 1.00 98.31 164 LEU A O 1
ATOM 1340 N N . PHE A 1 165 ? -0.504 -6.738 -8.316 1.00 98.44 165 PHE A N 1
ATOM 1341 C CA . PHE A 1 165 ? -1.232 -5.677 -9.014 1.00 98.44 165 PHE A CA 1
ATOM 1342 C C . PHE A 1 165 ? -2.738 -5.950 -9.041 1.00 98.44 165 PHE A C 1
ATOM 1344 O O . PHE A 1 165 ? -3.525 -5.027 -8.826 1.00 98.44 165 PHE A O 1
ATOM 1351 N N . LYS A 1 166 ? -3.146 -7.219 -9.193 1.00 98.62 166 LYS A N 1
ATOM 1352 C CA . LYS A 1 166 ? -4.549 -7.643 -9.036 1.00 98.62 166 LYS A CA 1
ATOM 1353 C C . LYS A 1 166 ? -5.071 -7.324 -7.632 1.00 98.62 166 LYS A C 1
ATOM 1355 O O . LYS A 1 166 ? -6.148 -6.744 -7.491 1.00 98.62 166 LYS A O 1
ATOM 1360 N N . ALA A 1 167 ? -4.306 -7.662 -6.592 1.00 98.75 167 ALA A N 1
ATOM 1361 C CA . ALA A 1 167 ? -4.694 -7.426 -5.202 1.00 98.75 167 ALA A CA 1
ATOM 1362 C C . ALA A 1 167 ? -4.818 -5.926 -4.877 1.00 98.75 167 ALA A C 1
ATOM 1364 O O . ALA A 1 167 ? -5.791 -5.491 -4.250 1.00 98.75 167 ALA A O 1
ATOM 1365 N N . ALA A 1 168 ? -3.871 -5.117 -5.354 1.00 98.69 168 ALA A N 1
ATOM 1366 C CA . ALA A 1 168 ? -3.908 -3.669 -5.199 1.00 98.69 168 ALA A CA 1
ATOM 1367 C C . ALA A 1 168 ? -5.108 -3.044 -5.920 1.00 98.69 168 ALA A C 1
ATOM 1369 O O . ALA A 1 168 ? -5.823 -2.230 -5.333 1.00 98.69 168 ALA A O 1
ATOM 1370 N N . TYR A 1 169 ? -5.383 -3.475 -7.155 1.00 98.81 169 TYR A N 1
ATOM 1371 C CA . TYR A 1 169 ? -6.557 -3.039 -7.906 1.00 98.81 169 TYR A CA 1
ATOM 1372 C C . TYR A 1 169 ? -7.864 -3.415 -7.190 1.00 98.81 169 TYR A C 1
ATOM 1374 O O . TYR A 1 169 ? -8.734 -2.564 -7.005 1.00 98.81 169 TYR A O 1
ATOM 1382 N N . GLY A 1 170 ? -7.977 -4.647 -6.680 1.00 98.62 170 GLY A N 1
ATOM 1383 C CA . GLY A 1 170 ? -9.118 -5.079 -5.867 1.00 98.62 170 GLY A CA 1
ATOM 1384 C C . GLY A 1 170 ? -9.310 -4.226 -4.606 1.00 98.62 170 GLY A C 1
ATOM 1385 O O . GLY A 1 170 ? -10.425 -3.794 -4.304 1.00 98.62 170 GLY A O 1
ATOM 1386 N N . THR A 1 171 ? -8.225 -3.896 -3.902 1.00 98.62 171 THR A N 1
ATOM 1387 C CA . THR A 1 171 ? -8.261 -2.987 -2.742 1.00 98.62 171 THR A CA 1
ATOM 1388 C C . THR A 1 171 ? -8.740 -1.582 -3.125 1.00 98.62 171 THR A C 1
ATOM 1390 O O . THR A 1 171 ? -9.557 -0.988 -2.414 1.00 98.62 171 THR A O 1
ATOM 1393 N N . ALA A 1 172 ? -8.301 -1.060 -4.271 1.00 98.62 172 ALA A N 1
ATOM 1394 C CA . ALA A 1 172 ? -8.732 0.241 -4.773 1.00 98.62 172 ALA A CA 1
ATOM 1395 C C . ALA A 1 172 ? -10.228 0.260 -5.142 1.00 98.62 172 ALA A C 1
ATOM 1397 O O . ALA A 1 172 ? -10.944 1.187 -4.758 1.00 98.62 172 ALA A O 1
ATOM 1398 N N . LEU A 1 173 ? -10.738 -0.803 -5.778 1.00 98.69 173 LEU A N 1
ATOM 1399 C CA . LEU A 1 173 ? -12.172 -0.978 -6.050 1.00 98.69 173 LEU A CA 1
ATOM 1400 C C . LEU A 1 173 ? -13.004 -1.029 -4.761 1.00 98.69 173 LEU A C 1
ATOM 1402 O O . LEU A 1 173 ? -14.078 -0.429 -4.686 1.00 98.69 173 LEU A O 1
ATOM 1406 N N . ARG A 1 174 ? -12.500 -1.687 -3.708 1.00 98.25 174 ARG A N 1
ATOM 1407 C CA . ARG A 1 174 ? -13.144 -1.670 -2.385 1.00 98.25 174 ARG A CA 1
ATOM 1408 C C . ARG A 1 174 ? -13.234 -0.250 -1.836 1.00 98.25 174 ARG A C 1
ATOM 1410 O O . ARG A 1 174 ? -14.260 0.122 -1.263 1.00 98.25 174 ARG A O 1
ATOM 1417 N N . ARG A 1 175 ? -12.173 0.549 -1.986 1.00 96.44 175 ARG A N 1
ATOM 1418 C CA . ARG A 1 175 ? -12.174 1.948 -1.539 1.00 96.44 175 ARG A CA 1
ATOM 1419 C C . ARG A 1 175 ? -13.176 2.774 -2.342 1.00 96.44 175 ARG A C 1
ATOM 1421 O O . ARG A 1 175 ? -13.987 3.461 -1.727 1.00 96.44 175 ARG A O 1
ATOM 1428 N N . GLN A 1 176 ? -13.236 2.600 -3.662 1.00 97.50 176 GLN A N 1
ATOM 1429 C CA . GLN A 1 176 ? -14.270 3.195 -4.519 1.00 97.50 176 GLN A CA 1
ATOM 1430 C C . GLN A 1 176 ? -15.685 2.846 -4.050 1.00 97.50 176 GLN A C 1
ATOM 1432 O O . GLN A 1 176 ? -16.542 3.723 -3.948 1.00 97.50 176 GLN A O 1
ATOM 1437 N N . ALA A 1 177 ? -15.925 1.584 -3.685 1.00 97.75 177 ALA A N 1
ATOM 1438 C CA . ALA A 1 177 ? -17.221 1.137 -3.187 1.00 97.75 177 ALA A CA 1
ATOM 1439 C C . ALA A 1 177 ? -17.660 1.887 -1.917 1.00 97.75 177 ALA A C 1
ATOM 1441 O O . ALA A 1 177 ? -18.857 2.085 -1.712 1.00 97.75 177 ALA A O 1
ATOM 1442 N N . SER A 1 178 ? -16.722 2.343 -1.078 1.00 94.06 178 SER A N 1
ATOM 1443 C CA . SER A 1 178 ? -17.045 3.086 0.151 1.00 94.06 178 SER A CA 1
ATOM 1444 C C . SER A 1 178 ? -17.722 4.444 -0.105 1.00 94.06 178 SER A C 1
ATOM 1446 O O . SER A 1 178 ? -18.525 4.895 0.722 1.00 94.06 178 SER A O 1
ATOM 1448 N N . HIS A 1 179 ? -17.484 5.029 -1.286 1.00 94.44 179 HIS A N 1
ATOM 1449 C CA . HIS A 1 179 ? -18.103 6.267 -1.773 1.00 94.44 179 HIS A CA 1
ATOM 1450 C C . HIS A 1 179 ? -19.418 6.033 -2.534 1.00 94.44 179 HIS A C 1
ATOM 1452 O O . HIS A 1 179 ? -20.091 6.983 -2.921 1.00 94.44 179 HIS A O 1
ATOM 1458 N N . GLN A 1 180 ? -19.806 4.773 -2.737 1.00 96.69 180 GLN A N 1
ATOM 1459 C CA . GLN A 1 180 ? -21.025 4.385 -3.438 1.00 96.69 180 GLN A CA 1
ATOM 1460 C C . GLN A 1 180 ? -22.082 3.863 -2.458 1.00 96.69 180 GLN A C 1
ATOM 1462 O O . GLN A 1 180 ? -21.820 3.604 -1.277 1.00 96.69 180 GLN A O 1
ATOM 1467 N N . ARG A 1 181 ? -23.313 3.699 -2.951 1.00 96.50 181 ARG A N 1
ATOM 1468 C CA . ARG A 1 181 ? -24.436 3.112 -2.205 1.00 96.50 181 ARG A CA 1
ATOM 1469 C C . ARG A 1 181 ? -25.230 2.144 -3.082 1.00 96.50 181 ARG A C 1
ATOM 1471 O O . ARG A 1 181 ? -25.162 2.182 -4.311 1.00 96.50 181 ARG A O 1
ATOM 1478 N N . GLY A 1 182 ? -26.008 1.269 -2.448 1.00 96.38 182 GLY A N 1
ATOM 1479 C CA . GLY A 1 182 ? -26.965 0.399 -3.133 1.00 96.38 182 GLY A CA 1
ATOM 1480 C C . GLY A 1 182 ? -26.309 -0.605 -4.088 1.00 96.38 182 GLY A C 1
ATOM 1481 O O . GLY A 1 182 ? -25.354 -1.288 -3.725 1.00 96.38 182 GLY A O 1
ATOM 1482 N N . LYS A 1 183 ? -26.850 -0.733 -5.307 1.00 97.31 183 LYS A N 1
ATOM 1483 C CA . LYS A 1 183 ? -26.376 -1.719 -6.295 1.00 97.31 183 LYS A CA 1
ATOM 1484 C C . LYS A 1 183 ? -24.929 -1.461 -6.727 1.00 97.31 183 LYS A C 1
ATOM 1486 O O . LYS A 1 183 ? -24.146 -2.399 -6.725 1.00 97.31 183 LYS A O 1
ATOM 1491 N N . ALA A 1 184 ? -24.564 -0.210 -7.013 1.00 98.00 184 ALA A N 1
ATOM 1492 C CA . ALA A 1 184 ? -23.212 0.142 -7.457 1.00 98.00 184 ALA A CA 1
ATOM 1493 C C . ALA A 1 184 ? -22.141 -0.252 -6.426 1.00 98.00 184 ALA A C 1
ATOM 1495 O O . ALA A 1 184 ? -21.124 -0.841 -6.777 1.00 98.00 184 ALA A O 1
ATOM 1496 N N . GLN A 1 185 ? -22.408 -0.002 -5.140 1.00 97.69 185 GLN A N 1
ATOM 1497 C CA . GLN A 1 185 ? -21.529 -0.440 -4.055 1.00 97.69 185 GLN A CA 1
ATOM 1498 C C . GLN A 1 185 ? -21.371 -1.965 -4.029 1.00 97.69 185 GLN A C 1
ATOM 1500 O O . GLN A 1 185 ? -20.251 -2.458 -3.944 1.00 97.69 185 GLN A O 1
ATOM 1505 N N . ARG A 1 186 ? -22.474 -2.720 -4.118 1.00 97.56 186 ARG A N 1
ATOM 1506 C CA . ARG A 1 186 ? -22.428 -4.191 -4.105 1.00 97.56 186 ARG A CA 1
ATOM 1507 C C . ARG A 1 186 ? -21.655 -4.757 -5.294 1.00 97.56 186 ARG A C 1
ATOM 1509 O O . ARG A 1 186 ? -20.839 -5.652 -5.095 1.00 97.56 186 ARG A O 1
ATOM 1516 N N . ASP A 1 187 ? -21.876 -4.210 -6.487 1.00 98.25 187 ASP A N 1
ATOM 1517 C CA . ASP A 1 187 ? -21.199 -4.643 -7.711 1.00 98.25 187 ASP A CA 1
ATOM 1518 C C . ASP A 1 187 ? -19.681 -4.384 -7.620 1.00 98.25 187 ASP A C 1
ATOM 1520 O O . ASP A 1 187 ? -18.885 -5.233 -8.023 1.00 98.25 187 ASP A O 1
ATOM 1524 N N . 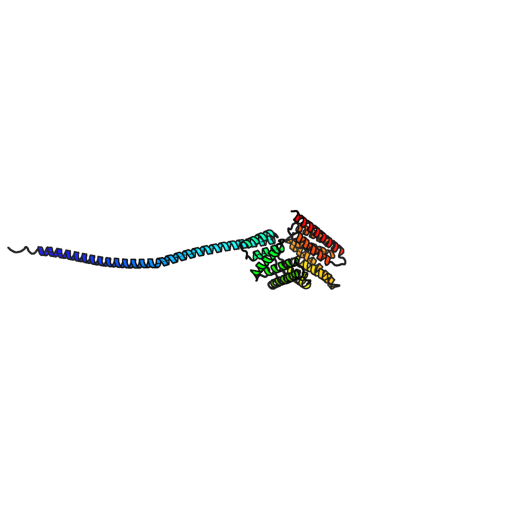LEU A 1 188 ? -19.263 -3.248 -7.046 1.00 98.50 188 LEU A N 1
ATOM 1525 C CA . LEU A 1 188 ? -17.847 -2.943 -6.807 1.00 98.50 188 LEU A CA 1
ATOM 1526 C C . LEU A 1 188 ? -17.226 -3.849 -5.739 1.00 98.50 188 LEU A C 1
ATOM 1528 O O . LEU A 1 188 ? -16.123 -4.347 -5.938 1.00 98.50 188 LEU A O 1
ATOM 1532 N N . LEU A 1 189 ? -17.926 -4.104 -4.628 1.00 98.38 189 LEU A N 1
ATOM 1533 C CA . LEU A 1 189 ? -17.441 -5.013 -3.582 1.00 98.38 189 LEU A CA 1
ATOM 1534 C C . LEU A 1 189 ? -17.275 -6.445 -4.103 1.00 98.38 189 LEU A C 1
ATOM 1536 O O . LEU A 1 189 ? -16.299 -7.109 -3.762 1.00 98.38 189 LEU A O 1
ATOM 1540 N N . GLN A 1 190 ? -18.197 -6.914 -4.948 1.00 98.38 190 GLN A N 1
ATOM 1541 C CA . GLN A 1 190 ? -18.097 -8.232 -5.572 1.00 98.38 190 GLN A CA 1
ATOM 1542 C C . GLN A 1 190 ? -16.891 -8.325 -6.516 1.00 98.38 190 GLN A C 1
ATOM 1544 O O . GLN A 1 190 ? -16.163 -9.315 -6.477 1.00 98.38 190 GLN A O 1
ATOM 1549 N N . GLN A 1 191 ? -16.657 -7.295 -7.336 1.00 98.56 191 GLN A N 1
ATOM 1550 C CA . GLN A 1 191 ? -15.479 -7.231 -8.206 1.00 98.56 191 GLN A CA 1
ATOM 1551 C C . GLN A 1 191 ? -14.181 -7.185 -7.394 1.00 98.56 191 GLN A C 1
ATOM 1553 O O . GLN A 1 191 ? -13.266 -7.960 -7.662 1.00 98.56 191 GLN A O 1
ATOM 1558 N N . ALA A 1 192 ? -14.125 -6.328 -6.371 1.00 98.75 192 ALA A N 1
ATOM 1559 C CA . ALA A 1 192 ? -12.984 -6.205 -5.471 1.00 98.75 192 ALA A CA 1
ATOM 1560 C C . ALA A 1 192 ? -12.617 -7.550 -4.826 1.00 98.75 192 ALA A C 1
ATOM 1562 O O . ALA A 1 192 ? -11.459 -7.962 -4.874 1.00 98.75 192 ALA A O 1
ATOM 1563 N N . GLU A 1 193 ? -13.606 -8.261 -4.272 1.00 98.69 193 GLU A N 1
ATOM 1564 C CA . GLU A 1 193 ? -13.401 -9.589 -3.686 1.00 98.69 193 GLU A CA 1
ATOM 1565 C C . GLU A 1 193 ? -12.905 -10.598 -4.729 1.00 98.69 193 GLU A C 1
ATOM 1567 O O . GLU A 1 193 ? -12.008 -11.381 -4.427 1.00 98.69 193 GLU A O 1
ATOM 1572 N N . GLY A 1 194 ? -13.449 -10.566 -5.950 1.00 98.56 194 GLY A N 1
ATOM 1573 C CA . GLY A 1 194 ? -13.016 -11.431 -7.048 1.00 98.56 194 GLY A CA 1
ATOM 1574 C C . GLY A 1 194 ? -11.524 -11.286 -7.352 1.00 98.56 194 GLY A C 1
ATOM 1575 O O . GLY A 1 194 ? -10.798 -12.278 -7.315 1.00 98.56 194 GLY A O 1
ATOM 1576 N N . TYR A 1 195 ? -11.048 -10.055 -7.571 1.00 98.69 195 TYR A N 1
ATOM 1577 C CA . TYR A 1 195 ? -9.627 -9.792 -7.831 1.00 98.69 195 TYR A CA 1
ATOM 1578 C C . TYR A 1 195 ? -8.730 -10.192 -6.656 1.00 98.69 195 TYR A C 1
ATOM 1580 O O . TYR A 1 195 ? -7.696 -10.827 -6.864 1.00 98.69 195 TYR A O 1
ATOM 1588 N N . LEU A 1 196 ? -9.138 -9.873 -5.423 1.00 98.81 196 LEU A N 1
ATOM 1589 C CA . LEU A 1 196 ? -8.385 -10.240 -4.223 1.00 98.81 196 LEU A CA 1
ATOM 1590 C C . LEU A 1 196 ? -8.288 -11.759 -4.054 1.00 98.81 196 LEU A C 1
ATOM 1592 O O . LEU A 1 196 ? -7.216 -12.264 -3.743 1.00 98.81 196 LEU A O 1
ATOM 1596 N N . ARG A 1 197 ? -9.375 -12.505 -4.286 1.00 98.44 197 ARG A N 1
ATOM 1597 C CA . ARG A 1 197 ? -9.369 -13.971 -4.171 1.00 98.44 197 ARG A CA 1
ATOM 1598 C C . ARG A 1 197 ? -8.544 -14.650 -5.255 1.00 98.44 197 ARG A C 1
ATOM 1600 O O . ARG A 1 197 ? -7.899 -15.644 -4.949 1.00 98.44 197 ARG A O 1
ATOM 1607 N N . VAL A 1 198 ? -8.549 -14.130 -6.484 1.00 98.44 198 VAL A N 1
ATOM 1608 C CA . VAL A 1 198 ? -7.657 -14.628 -7.543 1.00 98.44 198 VAL A CA 1
ATOM 1609 C C . VAL A 1 198 ? -6.200 -14.413 -7.133 1.00 98.44 198 VAL A C 1
ATOM 1611 O O . VAL A 1 198 ? -5.434 -15.369 -7.102 1.00 98.44 198 VAL A O 1
ATOM 1614 N N . ALA A 1 199 ? -5.842 -13.194 -6.719 1.00 98.62 199 ALA A N 1
ATOM 1615 C CA . ALA A 1 199 ? -4.484 -12.877 -6.283 1.00 98.62 199 ALA A CA 1
ATOM 1616 C C . ALA A 1 199 ? -4.024 -13.733 -5.088 1.00 98.62 199 ALA A C 1
ATOM 1618 O O . ALA A 1 199 ? -2.939 -14.304 -5.116 1.00 98.62 199 ALA A O 1
ATOM 1619 N N . LEU A 1 200 ? -4.867 -13.867 -4.060 1.00 98.50 200 LEU A N 1
ATOM 1620 C CA . LEU A 1 200 ? -4.571 -14.667 -2.867 1.00 98.50 200 LEU A CA 1
ATOM 1621 C C . LEU A 1 200 ? -4.591 -16.178 -3.133 1.00 98.50 200 LEU A C 1
ATOM 1623 O O . LEU A 1 200 ? -3.991 -16.935 -2.380 1.00 98.50 200 LEU A O 1
ATOM 1627 N N . GLY A 1 201 ? -5.270 -16.626 -4.192 1.00 98.38 201 GLY A N 1
ATOM 1628 C CA . GLY A 1 201 ? -5.190 -18.005 -4.671 1.00 98.38 201 GLY A CA 1
ATOM 1629 C C . GLY A 1 201 ? -3.858 -18.320 -5.359 1.00 98.38 201 GLY A C 1
ATOM 1630 O O . GLY A 1 201 ? -3.412 -19.462 -5.311 1.00 98.38 201 GLY A O 1
ATOM 1631 N N . GLU A 1 202 ? -3.218 -17.317 -5.970 1.00 98.31 202 GLU A N 1
ATOM 1632 C CA . GLU A 1 202 ? -1.870 -17.421 -6.547 1.00 98.31 202 GLU A CA 1
ATOM 1633 C C . GLU A 1 202 ? -0.783 -17.311 -5.461 1.00 98.31 202 GLU A C 1
ATOM 1635 O O . GLU A 1 202 ? 0.212 -18.034 -5.505 1.00 98.31 202 GLU A O 1
ATOM 1640 N N . ASN A 1 203 ? -0.972 -16.430 -4.472 1.00 98.25 203 ASN A N 1
ATOM 1641 C CA . ASN A 1 203 ? -0.095 -16.290 -3.308 1.00 98.25 203 ASN A CA 1
ATOM 1642 C C . ASN A 1 203 ? -0.883 -15.777 -2.089 1.00 98.25 203 ASN A C 1
ATOM 1644 O O . ASN A 1 203 ? -1.286 -14.616 -2.037 1.00 98.25 203 ASN A O 1
ATOM 1648 N N . ASP A 1 204 ? -1.062 -16.613 -1.068 1.00 98.31 204 ASP A N 1
ATOM 1649 C CA . ASP A 1 204 ? -1.829 -16.283 0.138 1.00 98.31 204 ASP A CA 1
ATOM 1650 C C . ASP A 1 204 ? -1.044 -15.462 1.180 1.00 98.31 204 ASP A C 1
ATOM 1652 O O . ASP A 1 204 ? -1.634 -15.019 2.168 1.00 98.31 204 ASP A O 1
ATOM 1656 N N . TYR A 1 205 ? 0.244 -15.189 0.932 1.00 98.38 205 TYR A N 1
ATOM 1657 C CA . TYR A 1 205 ? 1.137 -14.357 1.754 1.00 98.38 205 TYR A CA 1
ATOM 1658 C C . TYR A 1 205 ? 1.385 -12.959 1.162 1.00 98.38 205 TYR A C 1
ATOM 1660 O O . TYR A 1 205 ? 2.349 -12.288 1.535 1.00 98.38 205 TYR A O 1
ATOM 1668 N N . LEU A 1 206 ? 0.544 -12.494 0.230 1.00 98.31 206 LEU A N 1
ATOM 1669 C CA . LEU A 1 206 ? 0.705 -11.161 -0.356 1.00 98.31 206 LEU A CA 1
ATOM 1670 C C . LEU A 1 206 ? 0.575 -10.056 0.697 1.00 98.31 206 LEU A C 1
ATOM 1672 O O . LEU A 1 206 ? -0.380 -10.014 1.482 1.00 98.31 206 LEU A O 1
ATOM 1676 N N . LEU A 1 207 ? 1.517 -9.119 0.619 1.00 98.44 207 LEU A N 1
ATOM 1677 C CA . LEU A 1 207 ? 1.576 -7.905 1.416 1.00 98.44 207 LEU A CA 1
ATOM 1678 C C . LEU A 1 207 ? 1.437 -6.681 0.515 1.00 98.44 207 LEU A C 1
ATOM 1680 O O . LEU A 1 207 ? 1.968 -6.664 -0.599 1.00 98.44 207 LEU A O 1
ATOM 1684 N N . ASP A 1 208 ? 0.738 -5.660 0.994 1.00 97.62 208 ASP A N 1
ATOM 1685 C CA . ASP A 1 208 ? 0.706 -4.351 0.355 1.00 97.62 208 ASP A CA 1
ATOM 1686 C C . ASP A 1 208 ? 1.988 -3.547 0.643 1.00 97.62 208 ASP A C 1
ATOM 1688 O O . ASP A 1 208 ? 2.914 -4.004 1.321 1.00 97.62 208 ASP A O 1
ATOM 1692 N N . LEU A 1 209 ? 2.051 -2.318 0.126 1.00 96.56 209 LEU A N 1
ATOM 1693 C CA . LEU A 1 209 ? 3.210 -1.448 0.331 1.00 96.56 209 LEU A CA 1
ATOM 1694 C C . LEU A 1 209 ? 3.363 -0.930 1.775 1.00 96.56 209 LEU A C 1
ATOM 1696 O O . LEU A 1 209 ? 4.418 -0.405 2.120 1.00 96.56 209 LEU A O 1
ATOM 1700 N N . ASN A 1 210 ? 2.353 -1.099 2.631 1.00 93.50 210 ASN A N 1
ATOM 1701 C CA . ASN A 1 210 ? 2.455 -0.871 4.074 1.00 93.50 210 ASN A CA 1
ATOM 1702 C C . ASN A 1 210 ? 2.847 -2.131 4.846 1.00 93.50 210 ASN A C 1
ATOM 1704 O O . ASN A 1 210 ? 2.916 -2.085 6.071 1.00 93.50 210 ASN A O 1
ATOM 1708 N N . ARG A 1 211 ? 3.151 -3.228 4.140 1.00 95.44 211 ARG A N 1
ATOM 1709 C CA . ARG A 1 211 ? 3.430 -4.548 4.714 1.00 95.44 211 ARG A CA 1
ATOM 1710 C C . ARG A 1 211 ? 2.218 -5.150 5.423 1.00 95.44 211 ARG A C 1
ATOM 1712 O O . ARG A 1 211 ? 2.389 -5.979 6.312 1.00 95.44 211 ARG A O 1
ATOM 1719 N N . GLU A 1 212 ? 1.013 -4.778 5.001 1.00 97.19 212 GLU A N 1
ATOM 1720 C CA . GLU A 1 212 ? -0.236 -5.347 5.490 1.00 97.19 212 GLU A CA 1
ATOM 1721 C C . GLU A 1 212 ? -0.752 -6.451 4.575 1.00 97.19 212 GLU A C 1
ATOM 1723 O O . GLU A 1 212 ? -0.604 -6.407 3.355 1.00 97.19 212 GLU A O 1
ATOM 1728 N N . SER A 1 213 ? -1.382 -7.468 5.161 1.00 98.44 213 SER A N 1
ATOM 1729 C CA . SER A 1 213 ? -1.907 -8.590 4.384 1.00 98.44 213 SER A CA 1
ATOM 1730 C C . SER A 1 213 ? -3.131 -8.190 3.557 1.00 98.44 213 SER A C 1
ATOM 1732 O O . SER A 1 213 ? -4.101 -7.634 4.084 1.00 98.44 213 SER A O 1
ATOM 1734 N N . TYR A 1 214 ? -3.169 -8.602 2.284 1.00 98.62 214 TYR A N 1
ATOM 1735 C CA . TYR A 1 214 ? -4.351 -8.412 1.428 1.00 98.62 214 TYR A CA 1
ATOM 1736 C C . TYR A 1 214 ? -5.585 -9.222 1.860 1.00 98.62 214 TYR A C 1
ATOM 1738 O O . TYR A 1 214 ? -6.696 -8.960 1.390 1.00 98.62 214 TYR A O 1
ATOM 1746 N N . 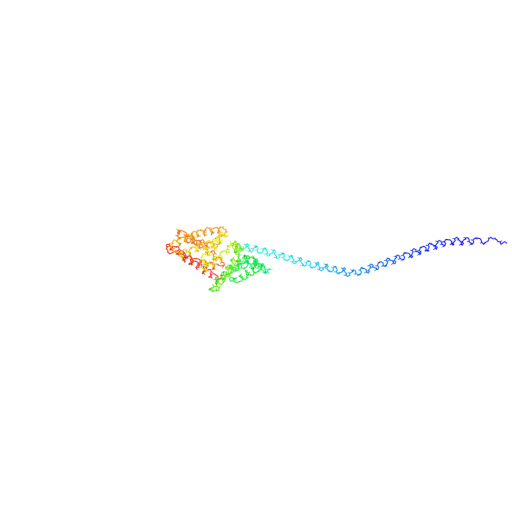TRP A 1 215 ? -5.445 -10.145 2.814 1.00 98.69 215 TRP A N 1
ATOM 1747 C CA . TRP A 1 215 ? -6.596 -10.737 3.496 1.00 98.69 215 TRP A CA 1
ATOM 1748 C C . TRP A 1 215 ? -7.408 -9.707 4.301 1.00 98.69 215 TRP A C 1
ATOM 1750 O O . TRP A 1 215 ? -8.613 -9.883 4.485 1.00 98.69 215 TRP A O 1
ATOM 1760 N N . GLY A 1 216 ? -6.795 -8.601 4.737 1.00 98.38 216 GLY A N 1
ATOM 1761 C CA . GLY A 1 216 ? -7.468 -7.518 5.460 1.00 98.38 216 GLY A CA 1
ATOM 1762 C C . GLY A 1 216 ? -8.596 -6.842 4.660 1.00 98.38 216 GLY A C 1
ATOM 1763 O O . GLY A 1 216 ? -9.737 -6.775 5.139 1.00 98.38 216 GLY A O 1
ATOM 1764 N N . PRO A 1 217 ? -8.339 -6.388 3.418 1.00 98.38 217 PRO A N 1
ATOM 1765 C CA . PRO A 1 217 ? -9.376 -5.940 2.492 1.00 98.38 217 PRO A CA 1
ATOM 1766 C C . PRO A 1 217 ? -10.490 -6.970 2.257 1.00 98.38 217 PRO A C 1
ATOM 1768 O O . PRO A 1 217 ? -11.662 -6.591 2.270 1.00 98.38 217 PRO A O 1
ATOM 1771 N N . VAL A 1 218 ? -10.168 -8.264 2.123 1.00 98.75 218 VAL A N 1
ATOM 1772 C CA . VAL A 1 218 ? -11.183 -9.333 2.002 1.00 98.75 218 VAL A CA 1
ATOM 1773 C C . VAL A 1 218 ? -12.072 -9.387 3.246 1.00 98.75 218 VAL A C 1
ATOM 1775 O O . VAL A 1 218 ? -13.298 -9.391 3.126 1.00 98.75 218 VAL A O 1
ATOM 1778 N N . GLY A 1 219 ? -11.476 -9.357 4.441 1.00 98.44 219 GLY A N 1
ATOM 1779 C CA . GLY A 1 219 ? -12.214 -9.318 5.705 1.00 98.44 219 GLY A CA 1
ATOM 1780 C C . GLY A 1 219 ? -13.137 -8.105 5.807 1.00 98.44 219 GLY A C 1
ATOM 1781 O O . GLY A 1 219 ? -14.301 -8.240 6.192 1.00 98.44 219 GLY A O 1
ATOM 1782 N N . SER A 1 220 ? -12.660 -6.939 5.364 1.00 97.25 220 SER A N 1
ATOM 1783 C CA . SER A 1 220 ? -13.457 -5.708 5.318 1.00 97.25 220 SER A CA 1
ATOM 1784 C C . SER A 1 220 ? -14.661 -5.847 4.382 1.00 97.25 220 SER A C 1
ATOM 1786 O O . SER A 1 220 ? -15.773 -5.508 4.775 1.00 97.25 220 SER A O 1
ATOM 1788 N N . ILE A 1 221 ? -14.4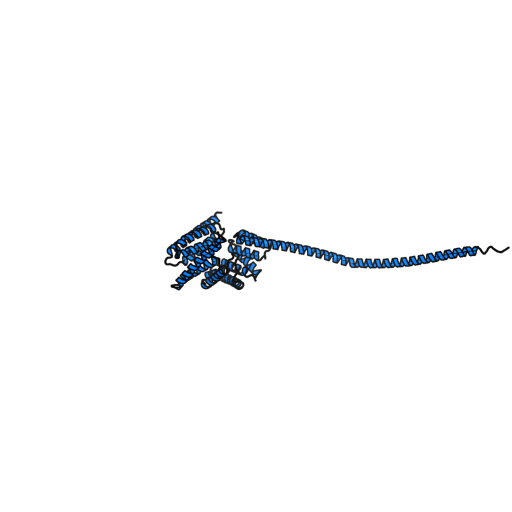68 -6.385 3.170 1.00 98.44 221 ILE A N 1
ATOM 1789 C CA . ILE A 1 221 ? -15.554 -6.602 2.196 1.00 98.44 221 ILE A CA 1
ATOM 1790 C C . ILE A 1 221 ? -16.605 -7.561 2.757 1.00 98.44 221 ILE A C 1
ATOM 1792 O O . ILE A 1 221 ? -17.803 -7.295 2.663 1.00 98.44 221 ILE A O 1
ATOM 1796 N N . LEU A 1 222 ? -16.169 -8.672 3.350 1.00 98.31 222 LEU A N 1
ATOM 1797 C CA . LEU A 1 222 ? -17.070 -9.679 3.907 1.00 98.31 222 LEU A CA 1
ATOM 1798 C C . LEU A 1 222 ? -17.867 -9.127 5.089 1.00 98.31 222 LEU A C 1
ATOM 1800 O O . LEU A 1 222 ? -19.072 -9.369 5.169 1.00 98.31 222 LEU A O 1
ATOM 1804 N N . ARG A 1 223 ? -17.236 -8.322 5.952 1.00 96.12 223 ARG A N 1
ATOM 1805 C CA . ARG A 1 223 ? -17.922 -7.612 7.038 1.00 96.12 223 ARG A CA 1
ATOM 1806 C C . ARG A 1 223 ? -18.943 -6.612 6.498 1.00 96.12 223 ARG A C 1
ATOM 1808 O O . ARG A 1 223 ? -20.076 -6.609 6.968 1.00 96.12 223 ARG A O 1
ATOM 1815 N N . ASP A 1 224 ? -18.570 -5.806 5.504 1.00 94.06 224 ASP A N 1
ATOM 1816 C CA . ASP A 1 224 ? -19.453 -4.808 4.883 1.00 94.06 224 ASP A CA 1
ATOM 1817 C C . ASP A 1 224 ? -20.660 -5.480 4.168 1.00 94.06 224 ASP A C 1
ATOM 1819 O O . ASP A 1 224 ? -21.679 -4.836 3.921 1.00 94.06 224 ASP A O 1
ATOM 1823 N N . ARG A 1 225 ? -20.578 -6.791 3.880 1.00 95.31 225 ARG A N 1
ATOM 1824 C CA . ARG A 1 225 ? -21.658 -7.655 3.359 1.00 95.31 225 ARG A CA 1
ATOM 1825 C C . ARG A 1 225 ? -22.359 -8.503 4.434 1.00 95.31 225 ARG A C 1
ATOM 1827 O O . ARG A 1 225 ? -23.063 -9.448 4.084 1.00 95.31 225 ARG A O 1
ATOM 1834 N N . GLU A 1 226 ? -22.129 -8.217 5.714 1.00 93.75 226 GLU A N 1
ATOM 1835 C CA . GLU A 1 226 ? -22.668 -8.948 6.876 1.00 93.75 226 GLU A CA 1
ATOM 1836 C C . GLU A 1 226 ? -22.269 -10.437 6.956 1.00 93.75 226 GLU A C 1
ATOM 1838 O O . GLU A 1 226 ? -22.791 -11.197 7.774 1.00 93.75 226 GLU A O 1
ATOM 1843 N N . ASN A 1 227 ? -21.280 -10.877 6.172 1.00 96.25 227 ASN A N 1
ATOM 1844 C CA . ASN A 1 227 ? -20.711 -12.217 6.272 1.00 96.25 227 ASN A CA 1
ATOM 1845 C C . ASN A 1 227 ? -19.630 -12.257 7.364 1.00 96.25 227 ASN A C 1
ATOM 1847 O O . ASN A 1 227 ? -18.430 -12.307 7.088 1.00 96.25 227 ASN A O 1
ATOM 1851 N N . LEU A 1 228 ? -20.068 -12.241 8.627 1.00 96.00 228 LEU A N 1
ATOM 1852 C CA . LEU A 1 228 ? -19.166 -12.197 9.785 1.00 96.00 228 LEU A CA 1
ATOM 1853 C C . LEU A 1 228 ? -18.256 -13.429 9.888 1.00 96.00 228 LEU A C 1
ATOM 1855 O O . LEU A 1 228 ? -17.118 -13.307 10.326 1.00 96.00 228 LEU A O 1
ATOM 1859 N N . GLY A 1 229 ? -18.745 -14.609 9.491 1.00 96.38 229 GLY A N 1
ATOM 1860 C CA . GLY A 1 229 ? -17.953 -15.844 9.509 1.00 96.38 229 GLY A CA 1
ATOM 1861 C C . GLY A 1 229 ? -16.762 -15.760 8.558 1.00 96.38 229 GLY A C 1
ATOM 1862 O O . GLY A 1 229 ? -15.621 -15.901 8.990 1.00 96.38 229 GLY A O 1
ATOM 1863 N N . GLY A 1 230 ? -17.026 -15.419 7.293 1.00 98.06 230 GLY A N 1
ATOM 1864 C CA . GLY A 1 230 ? -15.967 -15.232 6.303 1.00 98.06 230 GLY A CA 1
ATOM 1865 C C . GLY A 1 230 ? -15.029 -14.070 6.644 1.00 98.06 230 GLY A C 1
ATOM 1866 O O . GLY A 1 230 ? -13.830 -14.162 6.401 1.00 98.06 230 GLY A O 1
ATOM 1867 N N . ALA A 1 231 ? -15.543 -12.991 7.247 1.00 98.50 231 ALA A N 1
ATOM 1868 C CA . ALA A 1 231 ? -14.705 -11.884 7.703 1.00 98.50 231 ALA A CA 1
ATOM 1869 C C . ALA A 1 231 ? -13.705 -12.329 8.783 1.00 98.50 231 ALA A C 1
ATOM 1871 O O . ALA A 1 231 ? -12.527 -11.986 8.701 1.00 98.50 231 ALA A O 1
ATOM 1872 N N . ILE A 1 232 ? -14.149 -13.128 9.762 1.00 97.94 232 ILE A N 1
ATOM 1873 C CA . ILE A 1 232 ? -13.273 -13.691 10.800 1.00 97.94 232 ILE A CA 1
ATOM 1874 C C . ILE A 1 232 ? -12.203 -14.587 10.177 1.00 97.94 232 ILE A C 1
ATOM 1876 O O . ILE A 1 232 ? -11.032 -14.438 10.512 1.00 97.94 232 ILE A O 1
ATOM 1880 N N . GLU A 1 233 ? -12.575 -15.482 9.260 1.00 98.44 233 GLU A N 1
ATOM 1881 C CA . GLU A 1 233 ? -11.612 -16.351 8.567 1.00 98.44 233 GLU A CA 1
ATOM 1882 C C . GLU A 1 233 ? -10.558 -15.537 7.806 1.00 98.44 233 GLU A C 1
ATOM 1884 O O . GLU A 1 233 ? -9.363 -15.814 7.915 1.00 98.44 233 GLU A O 1
ATOM 1889 N N . ALA A 1 234 ? -10.983 -14.488 7.096 1.00 98.75 234 ALA A N 1
ATOM 1890 C CA . ALA A 1 234 ? -10.079 -13.606 6.371 1.00 98.75 234 ALA A CA 1
ATOM 1891 C C . ALA A 1 234 ? -9.131 -12.854 7.316 1.00 98.75 234 ALA A C 1
ATOM 1893 O O . ALA A 1 234 ? -7.925 -12.868 7.100 1.00 98.75 234 ALA A O 1
ATOM 1894 N N . TYR A 1 235 ? -9.613 -12.253 8.407 1.00 98.62 235 TYR A N 1
ATOM 1895 C CA . TYR A 1 235 ? -8.703 -11.576 9.338 1.00 98.62 235 TYR A CA 1
ATOM 1896 C C . TYR A 1 235 ? -7.810 -12.542 10.128 1.00 98.62 235 TYR A C 1
ATOM 1898 O O . TYR A 1 235 ? -6.688 -12.182 10.472 1.00 98.62 235 TYR A O 1
ATOM 1906 N N . GLN A 1 236 ? -8.243 -13.782 10.376 1.00 98.19 236 GLN A N 1
ATOM 1907 C CA . GLN A 1 236 ? -7.361 -14.826 10.904 1.00 98.19 236 GLN A CA 1
ATOM 1908 C C . GLN A 1 236 ? -6.257 -15.182 9.903 1.00 98.19 236 GLN A C 1
ATOM 1910 O O . GLN A 1 236 ? -5.116 -15.388 10.309 1.00 98.19 236 GLN A O 1
ATOM 1915 N N . ALA A 1 237 ? -6.569 -15.245 8.605 1.00 98.56 237 ALA A N 1
ATOM 1916 C CA . ALA A 1 237 ? -5.562 -15.412 7.561 1.00 98.56 237 ALA A CA 1
ATOM 1917 C C . ALA A 1 237 ? -4.609 -14.206 7.513 1.00 98.56 237 ALA A C 1
ATOM 1919 O O . ALA A 1 237 ? -3.397 -14.401 7.533 1.00 98.56 237 ALA A O 1
ATOM 1920 N N . ALA A 1 238 ? -5.133 -12.979 7.588 1.00 98.56 238 ALA A N 1
ATOM 1921 C CA . ALA A 1 238 ? -4.322 -11.766 7.676 1.00 98.56 238 ALA A CA 1
ATOM 1922 C C . ALA A 1 238 ? -3.360 -11.814 8.872 1.00 98.56 238 ALA A C 1
ATOM 1924 O O . ALA A 1 238 ? -2.165 -11.625 8.696 1.00 98.56 238 ALA A O 1
ATOM 1925 N N . GLN A 1 239 ? -3.844 -12.180 10.062 1.00 97.75 239 GLN A N 1
ATOM 1926 C CA . GLN A 1 239 ? -3.016 -12.308 11.264 1.00 97.75 239 GLN A CA 1
ATOM 1927 C C . GLN A 1 239 ? -1.950 -13.411 11.152 1.00 97.75 239 GLN A C 1
ATOM 1929 O O . GLN A 1 239 ? -0.902 -13.309 11.778 1.00 97.75 239 GLN A O 1
ATOM 1934 N N . LYS A 1 240 ? -2.167 -14.472 10.366 1.00 98.19 240 LYS A N 1
ATOM 1935 C CA . LYS A 1 240 ? -1.111 -15.469 10.108 1.00 98.19 240 LYS A CA 1
ATOM 1936 C C . LYS A 1 240 ? 0.014 -14.898 9.245 1.00 98.19 240 LYS A C 1
ATOM 1938 O O . LYS A 1 240 ? 1.166 -15.269 9.449 1.00 98.19 240 LYS A O 1
ATOM 1943 N N . VAL A 1 241 ? -0.323 -14.029 8.293 1.00 98.19 241 VAL A N 1
ATOM 1944 C CA . VAL A 1 241 ? 0.633 -13.397 7.373 1.00 98.19 241 VAL A CA 1
ATOM 1945 C C . VAL A 1 241 ? 1.362 -12.232 8.054 1.00 98.19 241 VAL A C 1
ATOM 1947 O O . VAL A 1 241 ? 2.580 -12.123 7.940 1.00 98.19 241 VAL A O 1
ATOM 1950 N N . THR A 1 242 ? 0.641 -11.401 8.813 1.00 97.56 242 THR A N 1
ATOM 1951 C CA . THR A 1 242 ? 1.168 -10.248 9.561 1.00 97.56 242 THR A CA 1
ATOM 1952 C C . THR A 1 242 ? 0.913 -10.398 11.070 1.00 97.56 242 THR A C 1
ATOM 1954 O O . THR A 1 242 ? 0.119 -9.663 11.656 1.00 97.56 242 THR A O 1
ATOM 1957 N N . PRO A 1 243 ? 1.593 -11.339 11.758 1.00 96.50 243 PRO A N 1
ATOM 1958 C CA . PRO A 1 243 ? 1.297 -11.682 13.157 1.00 96.50 243 PRO A CA 1
ATOM 1959 C C . PRO A 1 243 ? 1.545 -10.553 14.155 1.00 96.50 243 PRO A C 1
ATOM 1961 O O . PRO A 1 243 ? 0.940 -10.533 15.226 1.00 96.50 243 PRO A O 1
ATOM 1964 N N . SER A 1 244 ? 2.424 -9.614 13.814 1.00 95.12 244 SER A N 1
ATOM 1965 C CA . SER A 1 244 ? 2.713 -8.444 14.643 1.00 95.12 244 SER A CA 1
ATOM 1966 C C . SER A 1 244 ? 1.811 -7.249 14.341 1.00 95.12 244 SER A C 1
ATOM 1968 O O . SER A 1 244 ? 1.902 -6.274 15.074 1.00 95.12 244 SER A O 1
ATOM 1970 N N . SER A 1 245 ? 0.950 -7.323 13.318 1.00 96.75 245 SER A N 1
ATOM 1971 C CA . SER A 1 245 ? 0.058 -6.220 12.963 1.00 96.75 245 SER A CA 1
ATOM 1972 C C . SER A 1 245 ? -1.173 -6.170 13.874 1.00 96.75 245 SER A C 1
ATOM 1974 O O . SER A 1 245 ? -1.870 -7.164 14.111 1.00 96.75 245 SER A O 1
ATOM 1976 N N . SER A 1 246 ? -1.444 -4.976 14.379 1.00 97.81 246 SER A N 1
ATOM 1977 C CA . SER A 1 246 ? -2.599 -4.581 15.171 1.00 97.81 246 SER A CA 1
ATOM 1978 C C . SER A 1 246 ? -3.857 -4.484 14.315 1.00 97.81 246 SER A C 1
ATOM 1980 O O . SER A 1 246 ? -4.936 -4.822 14.803 1.00 97.81 246 SER A O 1
ATOM 1982 N N . TYR A 1 247 ? -3.724 -4.188 13.019 1.00 97.25 247 TYR A N 1
ATOM 1983 C CA . TYR A 1 247 ? -4.842 -4.042 12.090 1.00 97.25 247 TYR A CA 1
ATOM 1984 C C . TYR A 1 247 ? -5.733 -5.300 11.961 1.00 97.25 247 TYR A C 1
ATOM 1986 O O . TYR A 1 247 ? -6.954 -5.200 12.152 1.00 97.25 247 TYR A O 1
ATOM 1994 N N . PRO A 1 248 ? -5.220 -6.515 11.675 1.00 97.81 248 PRO A N 1
ATOM 1995 C CA . PRO A 1 248 ? -6.064 -7.706 11.682 1.00 97.81 248 PRO A CA 1
ATOM 1996 C C . PRO A 1 248 ? -6.545 -8.062 13.096 1.00 97.81 248 PRO A C 1
ATOM 1998 O O . PRO A 1 248 ? -7.667 -8.549 13.250 1.00 97.81 248 PRO A O 1
ATOM 2001 N N . ALA A 1 249 ? -5.749 -7.780 14.135 1.00 97.88 249 ALA A N 1
ATOM 2002 C CA . ALA A 1 249 ? -6.115 -8.071 15.519 1.00 97.88 249 ALA A CA 1
ATOM 2003 C C . ALA A 1 249 ? -7.330 -7.248 15.987 1.00 97.88 249 ALA A C 1
ATOM 2005 O O . ALA A 1 249 ? -8.265 -7.819 16.555 1.00 97.88 249 ALA A O 1
ATOM 2006 N N . ILE A 1 250 ? -7.366 -5.938 15.706 1.00 98.25 250 ILE A N 1
ATOM 2007 C CA . ILE A 1 250 ? -8.466 -5.057 16.127 1.00 98.25 250 ILE A CA 1
ATOM 2008 C C . ILE A 1 250 ? -9.752 -5.406 15.390 1.00 98.25 250 ILE A C 1
ATOM 2010 O O . ILE A 1 250 ? -10.818 -5.491 15.998 1.00 98.25 250 ILE A O 1
ATOM 2014 N N . ASN A 1 251 ? -9.663 -5.718 14.096 1.00 98.00 251 ASN A N 1
ATOM 2015 C CA . ASN A 1 251 ? -10.832 -6.128 13.330 1.00 98.00 251 ASN A CA 1
ATOM 2016 C C . ASN A 1 251 ? -11.388 -7.480 13.808 1.00 98.00 251 ASN A C 1
ATOM 2018 O O . ASN A 1 251 ? -12.607 -7.632 13.883 1.00 98.00 251 ASN A O 1
ATOM 2022 N N . LEU A 1 252 ? -10.537 -8.436 14.205 1.00 97.50 252 LEU A N 1
ATOM 2023 C CA . LEU A 1 252 ? -10.992 -9.676 14.848 1.00 97.50 252 LEU A CA 1
ATOM 2024 C C . LEU A 1 252 ? -11.688 -9.411 16.183 1.00 97.50 252 LEU A C 1
ATOM 2026 O O . LEU A 1 252 ? -12.762 -9.963 16.424 1.00 97.50 252 LEU A O 1
ATOM 2030 N N . ALA A 1 253 ? -11.110 -8.556 17.030 1.00 97.88 253 ALA A N 1
ATOM 2031 C CA . ALA A 1 253 ? -11.693 -8.204 18.322 1.00 97.88 253 ALA A CA 1
ATOM 2032 C C . ALA A 1 253 ? -13.085 -7.572 18.161 1.00 97.88 253 ALA A C 1
ATOM 2034 O O . ALA A 1 253 ? -14.047 -7.999 18.804 1.00 97.88 253 ALA A O 1
ATOM 2035 N N . LEU A 1 254 ? -13.220 -6.633 17.219 1.00 97.12 254 LEU A N 1
ATOM 2036 C CA . LEU A 1 254 ? -14.491 -6.006 16.860 1.00 97.12 254 LEU A CA 1
ATOM 2037 C C . LEU A 1 254 ? -15.522 -7.019 16.344 1.00 97.12 254 LEU A C 1
ATOM 2039 O O . LEU A 1 254 ? -16.687 -6.963 16.738 1.00 97.12 254 LEU A O 1
ATOM 2043 N N . LEU A 1 255 ? -15.113 -7.966 15.494 1.00 97.25 255 LEU A N 1
ATOM 2044 C CA . LEU A 1 255 ? -16.006 -9.004 14.972 1.00 97.25 255 LEU A CA 1
ATOM 2045 C C . LEU A 1 255 ? -16.480 -9.963 16.067 1.00 97.25 255 LEU A C 1
ATOM 2047 O O . LEU A 1 255 ? -17.654 -10.341 16.082 1.00 97.25 255 LEU A O 1
ATOM 2051 N N . TYR A 1 256 ? -15.610 -10.344 17.004 1.00 96.81 256 TYR A N 1
ATOM 2052 C CA . TYR A 1 256 ? -16.017 -11.154 18.153 1.00 96.81 256 TYR A CA 1
ATOM 2053 C C . TYR A 1 256 ? -16.964 -10.395 19.080 1.00 96.81 256 TYR A C 1
ATOM 2055 O O . TYR A 1 256 ? -17.954 -10.976 19.525 1.00 96.81 256 TYR A O 1
ATOM 2063 N N . LEU A 1 257 ? -16.733 -9.099 19.298 1.00 95.56 257 LEU A N 1
ATOM 2064 C CA . LEU A 1 257 ? -17.634 -8.251 20.076 1.00 95.56 257 LEU A CA 1
ATOM 2065 C C . LEU A 1 257 ? -19.013 -8.131 19.400 1.00 95.56 257 LEU A C 1
ATOM 2067 O O . LEU A 1 257 ? -20.047 -8.297 20.048 1.00 95.56 257 LEU A O 1
ATOM 2071 N N . GLN A 1 258 ? -19.044 -7.950 18.078 1.00 95.38 258 GLN A N 1
ATOM 2072 C CA . GLN A 1 258 ? -20.280 -7.954 17.293 1.00 95.38 258 GLN A CA 1
ATOM 2073 C C . GLN A 1 258 ? -21.012 -9.305 17.377 1.00 95.38 258 GLN A C 1
ATOM 2075 O O . GLN A 1 258 ? -22.229 -9.340 17.572 1.00 95.38 258 GLN A O 1
ATOM 2080 N N . GLN A 1 259 ? -20.289 -10.428 17.274 1.00 94.62 259 GLN A N 1
ATOM 2081 C CA . GLN A 1 259 ? -20.870 -11.763 17.456 1.00 94.62 259 GLN A CA 1
ATOM 2082 C C . GLN A 1 259 ? -21.412 -11.972 18.869 1.00 94.62 259 GLN A C 1
ATOM 2084 O O . GLN A 1 259 ? -22.445 -12.620 19.020 1.00 94.62 259 GLN A O 1
ATOM 2089 N N . ALA A 1 260 ? -20.734 -11.443 19.887 1.00 94.12 260 ALA A N 1
ATOM 2090 C CA . ALA A 1 260 ? -21.181 -11.526 21.269 1.00 94.12 260 ALA A CA 1
ATOM 2091 C C . ALA A 1 260 ? -22.525 -10.821 21.459 1.00 94.12 260 ALA A C 1
ATOM 2093 O O . ALA A 1 260 ? -23.425 -11.402 22.054 1.00 94.12 260 ALA A O 1
ATOM 2094 N N . ARG A 1 261 ? -22.692 -9.623 20.881 1.00 92.00 261 ARG A N 1
ATOM 2095 C CA . ARG A 1 261 ? -23.963 -8.887 20.929 1.00 92.00 261 ARG A CA 1
ATOM 2096 C C . ARG A 1 261 ? -25.097 -9.597 20.184 1.00 92.00 261 ARG A C 1
ATOM 2098 O O . ARG A 1 261 ? -26.244 -9.507 20.596 1.00 92.00 261 ARG A O 1
ATOM 2105 N N . ALA A 1 262 ? -24.791 -10.291 19.089 1.00 90.81 262 ALA A N 1
ATOM 2106 C CA . ALA A 1 262 ? -25.789 -10.983 18.270 1.00 90.81 262 ALA A CA 1
ATOM 2107 C C . ALA A 1 262 ? -26.196 -12.374 18.803 1.00 90.81 262 ALA A C 1
ATOM 2109 O O . ALA A 1 262 ? -27.002 -13.060 18.170 1.00 90.81 262 ALA A O 1
ATOM 2110 N N . LYS A 1 263 ? -25.595 -12.850 19.901 1.00 90.31 263 LYS A N 1
ATOM 2111 C CA . LYS A 1 263 ? -25.817 -14.195 20.446 1.00 90.31 263 LYS A CA 1
ATOM 2112 C C . LYS A 1 263 ? -26.224 -14.113 21.911 1.00 90.31 263 LYS A C 1
ATOM 2114 O O . LYS A 1 263 ? -25.560 -13.460 22.703 1.00 90.31 263 LYS A O 1
ATOM 2119 N N . ASP A 1 264 ? -27.228 -14.893 22.290 1.00 88.00 264 ASP A N 1
ATOM 2120 C CA . ASP A 1 264 ? -27.696 -14.935 23.674 1.00 88.00 264 ASP A CA 1
ATOM 2121 C C . ASP A 1 264 ? -26.976 -15.994 24.524 1.00 88.00 264 ASP A C 1
ATOM 2123 O O . ASP A 1 264 ? -26.340 -16.939 24.034 1.00 88.00 264 ASP A O 1
ATOM 2127 N N . GLY A 1 265 ? -27.105 -15.839 25.844 1.00 89.31 265 GLY A N 1
ATOM 2128 C CA . GLY A 1 265 ? -26.694 -16.826 26.839 1.00 89.31 265 GLY A CA 1
ATOM 2129 C C . GLY A 1 265 ? -25.205 -17.185 26.789 1.00 89.31 265 GLY A C 1
ATOM 2130 O O . GLY A 1 265 ? -24.330 -16.331 26.646 1.00 89.31 265 GLY A O 1
ATOM 2131 N N . LYS A 1 266 ? -24.902 -18.483 26.926 1.00 90.75 266 LYS A N 1
ATOM 2132 C CA . LYS A 1 266 ? -23.520 -18.990 27.032 1.00 90.75 266 LYS A CA 1
ATOM 2133 C C . LYS A 1 266 ? -22.676 -18.713 25.784 1.00 90.75 266 LYS A C 1
ATOM 2135 O O . LYS A 1 266 ? -21.468 -18.516 25.896 1.00 90.75 266 LYS A O 1
ATOM 2140 N N . THR A 1 267 ? -23.287 -18.709 24.599 1.00 91.31 267 THR A N 1
ATOM 2141 C CA . THR A 1 267 ? -22.567 -18.455 23.344 1.00 91.31 267 THR A CA 1
ATOM 2142 C C . THR A 1 267 ? -22.144 -16.995 23.240 1.00 91.31 267 THR A C 1
ATOM 2144 O O . THR A 1 267 ? -20.989 -16.743 22.902 1.00 91.31 267 THR A O 1
ATOM 2147 N N . GLY A 1 268 ? -23.034 -16.057 23.585 1.00 92.62 268 GLY A N 1
ATOM 2148 C CA . GLY A 1 268 ? -22.703 -14.632 23.670 1.00 92.62 268 GLY A CA 1
ATOM 2149 C C . GLY A 1 268 ? -21.575 -14.368 24.664 1.00 92.62 268 GLY A C 1
ATOM 2150 O O . GLY A 1 268 ? -20.572 -13.757 24.310 1.00 92.62 268 GLY A O 1
ATOM 2151 N N . GLN A 1 269 ? -21.666 -14.944 25.867 1.00 92.56 269 GLN A N 1
ATOM 2152 C CA . GLN A 1 269 ? -20.625 -14.826 26.898 1.00 92.56 269 GLN A CA 1
ATOM 2153 C C . GLN A 1 269 ? -19.264 -15.366 26.445 1.00 92.56 269 GLN A C 1
ATOM 2155 O O . GLN A 1 269 ? -18.234 -14.741 26.694 1.00 92.56 269 GLN A O 1
ATOM 2160 N N . ARG A 1 270 ? -19.238 -16.517 25.758 1.00 94.56 270 ARG A N 1
ATOM 2161 C CA . ARG A 1 270 ? -17.993 -17.061 25.202 1.00 94.56 270 ARG A CA 1
ATOM 2162 C C . ARG A 1 270 ? -17.397 -16.118 24.158 1.00 94.56 270 ARG A C 1
ATOM 2164 O O . ARG A 1 270 ? -16.210 -15.834 24.222 1.00 94.56 270 ARG A O 1
ATOM 2171 N N . LYS A 1 271 ? -18.213 -15.612 23.229 1.00 94.44 271 LYS A N 1
ATOM 2172 C CA . LYS A 1 271 ? -17.756 -14.671 22.196 1.00 94.44 271 LYS A CA 1
ATOM 2173 C C . LYS A 1 271 ? -17.276 -13.348 22.769 1.00 94.44 271 LYS A C 1
ATOM 2175 O O . LYS A 1 271 ? -16.322 -12.779 22.254 1.00 94.44 271 LYS A O 1
ATOM 2180 N N . PHE A 1 272 ? -17.887 -12.898 23.857 1.00 95.12 272 PHE A N 1
ATOM 2181 C CA . PHE A 1 272 ? -17.430 -11.721 24.576 1.00 95.12 272 PHE A CA 1
ATOM 2182 C C . PHE A 1 272 ? -16.036 -11.940 25.180 1.00 95.12 272 PHE A C 1
ATOM 2184 O O . PHE A 1 272 ? -15.163 -11.098 25.008 1.00 95.12 272 PHE A O 1
ATOM 2191 N N . ARG A 1 273 ? -15.781 -13.107 25.786 1.00 95.75 273 ARG A N 1
ATOM 2192 C CA . ARG A 1 273 ? -14.434 -13.475 26.253 1.00 95.75 273 ARG A CA 1
ATOM 2193 C C . ARG A 1 273 ? -13.424 -13.558 25.106 1.00 95.75 273 ARG A C 1
ATOM 2195 O O . ARG A 1 273 ? -12.350 -12.979 25.220 1.00 95.75 273 ARG A O 1
ATOM 2202 N N . ASP A 1 274 ? -13.791 -14.206 23.996 1.00 95.44 274 ASP A N 1
ATOM 2203 C CA . ASP A 1 274 ? -12.947 -14.267 22.792 1.00 95.44 274 ASP A CA 1
ATOM 2204 C C . ASP A 1 274 ? -12.583 -12.843 22.304 1.00 95.44 274 ASP A C 1
ATOM 2206 O O . ASP A 1 274 ? -11.465 -12.609 21.838 1.00 95.44 274 ASP A O 1
ATOM 2210 N N . ALA A 1 275 ? -13.511 -11.881 22.426 1.00 97.06 275 ALA A N 1
ATOM 2211 C CA . ALA A 1 275 ? -13.278 -10.479 22.089 1.00 97.06 275 ALA A CA 1
ATOM 2212 C C . ALA A 1 275 ? -12.276 -9.809 23.040 1.00 97.06 275 ALA A C 1
ATOM 2214 O O . ALA A 1 275 ? -11.342 -9.173 22.562 1.00 97.06 275 ALA A O 1
ATOM 2215 N N . LEU A 1 276 ? -12.422 -9.978 24.358 1.00 97.50 276 LEU A N 1
ATOM 2216 C CA . LEU A 1 276 ? -11.491 -9.415 25.349 1.00 97.50 276 LEU A CA 1
ATOM 2217 C C . LEU A 1 276 ? -10.066 -9.963 25.169 1.00 97.50 276 LEU A C 1
ATOM 2219 O O . LEU A 1 276 ? -9.111 -9.192 25.108 1.00 97.50 276 LEU A O 1
ATOM 2223 N N . GLU A 1 277 ? -9.921 -11.272 24.947 1.00 97.31 277 GLU A N 1
ATOM 2224 C CA . GLU A 1 277 ? -8.627 -11.890 24.618 1.00 97.31 277 GLU A CA 1
ATOM 2225 C C . GLU A 1 277 ? -8.039 -11.349 23.303 1.00 97.31 277 GLU A C 1
ATOM 2227 O O . GLU A 1 277 ? -6.823 -11.217 23.143 1.00 97.31 277 GLU A O 1
ATOM 2232 N N . ALA A 1 278 ? -8.889 -11.043 22.319 1.00 97.19 278 ALA A N 1
ATOM 2233 C CA . ALA A 1 278 ? -8.453 -10.397 21.090 1.00 97.19 278 ALA A CA 1
ATOM 2234 C C . ALA A 1 278 ? -8.014 -8.940 21.322 1.00 97.19 278 ALA A C 1
ATOM 2236 O O . ALA A 1 278 ? -6.995 -8.550 20.760 1.00 97.19 278 ALA A O 1
ATOM 2237 N N . PHE A 1 279 ? -8.687 -8.171 22.183 1.00 98.50 279 PHE A N 1
ATOM 2238 C CA . PHE A 1 279 ? -8.267 -6.809 22.535 1.00 98.50 279 PHE A CA 1
ATOM 2239 C C . PHE A 1 279 ? -6.931 -6.769 23.292 1.00 98.50 279 PHE A C 1
ATOM 2241 O O . PHE A 1 279 ? -6.104 -5.911 22.994 1.00 98.50 279 PHE A O 1
ATOM 2248 N N . GLU A 1 280 ? -6.642 -7.721 24.183 1.00 98.38 280 GLU A N 1
ATOM 2249 C CA . GLU A 1 280 ? -5.299 -7.825 24.787 1.00 98.38 280 GLU A CA 1
ATOM 2250 C C . GLU A 1 280 ? -4.214 -8.077 23.724 1.00 98.38 280 GLU A C 1
ATOM 2252 O O . GLU A 1 280 ? -3.124 -7.501 23.776 1.00 98.38 280 GLU A O 1
ATOM 2257 N N . ARG A 1 281 ? -4.518 -8.880 22.692 1.00 97.81 281 ARG A N 1
ATOM 2258 C CA . ARG A 1 281 ? -3.606 -9.053 21.549 1.00 97.81 281 ARG A CA 1
ATOM 2259 C C . ARG A 1 281 ? -3.414 -7.768 20.753 1.00 97.81 281 ARG A C 1
ATOM 2261 O O . ARG A 1 281 ? -2.286 -7.513 20.347 1.00 97.81 281 ARG A O 1
ATOM 2268 N N . VAL A 1 282 ? -4.455 -6.953 20.564 1.00 98.56 282 VAL A N 1
ATOM 2269 C CA . VAL A 1 282 ? -4.315 -5.632 19.920 1.00 98.56 282 VAL A CA 1
ATOM 2270 C C . VAL A 1 282 ? -3.284 -4.790 20.658 1.00 98.56 282 VAL A C 1
ATOM 2272 O O . VAL A 1 282 ? -2.368 -4.272 20.028 1.00 98.56 282 VAL A O 1
ATOM 2275 N N . VAL A 1 283 ? -3.379 -4.712 21.990 1.00 98.56 283 VAL A N 1
ATOM 2276 C CA . VAL A 1 283 ? -2.418 -3.964 22.813 1.00 98.56 283 VAL A CA 1
ATOM 2277 C C . VAL A 1 283 ? -0.995 -4.499 22.624 1.00 98.56 283 VAL A C 1
ATOM 2279 O O . VAL A 1 283 ? -0.057 -3.711 22.501 1.00 98.56 283 VAL A O 1
ATOM 2282 N N . ALA A 1 284 ? -0.811 -5.821 22.582 1.00 98.06 284 ALA A N 1
ATOM 2283 C CA . ALA A 1 284 ? 0.500 -6.431 22.368 1.00 98.06 284 ALA A CA 1
ATOM 2284 C C . ALA A 1 284 ? 1.078 -6.139 20.967 1.00 98.06 284 ALA A C 1
ATOM 2286 O O . ALA A 1 284 ? 2.233 -5.723 20.866 1.00 98.06 284 ALA A O 1
ATOM 2287 N N . CYS A 1 285 ? 0.283 -6.318 19.906 1.00 97.75 285 CYS A N 1
ATOM 2288 C CA . CYS A 1 285 ? 0.683 -6.046 18.521 1.00 97.75 285 CYS A CA 1
ATOM 2289 C C . CYS A 1 285 ? 1.008 -4.562 18.319 1.00 97.75 285 CYS A C 1
ATOM 2291 O O . CYS A 1 285 ? 2.095 -4.225 17.857 1.00 97.75 285 CYS A O 1
ATOM 2293 N N . ALA A 1 286 ? 0.129 -3.667 18.771 1.00 98.06 286 ALA A N 1
ATOM 2294 C CA . ALA A 1 286 ? 0.328 -2.235 18.607 1.00 98.06 286 ALA A CA 1
ATOM 2295 C C . ALA A 1 286 ? 1.567 -1.728 19.364 1.00 98.06 286 ALA A C 1
ATOM 2297 O O . ALA A 1 286 ? 2.335 -0.935 18.827 1.00 98.06 286 ALA A O 1
ATOM 2298 N N . LYS A 1 287 ? 1.847 -2.240 20.573 1.00 97.31 287 LYS A N 1
ATOM 2299 C CA . LYS A 1 287 ? 3.107 -1.941 21.280 1.00 97.31 287 LYS A CA 1
ATOM 2300 C C . LYS A 1 287 ? 4.339 -2.393 20.495 1.00 97.31 287 LYS A C 1
ATOM 2302 O O . LYS A 1 287 ? 5.346 -1.688 20.501 1.00 97.31 287 LYS A O 1
ATOM 2307 N N . ALA A 1 288 ? 4.275 -3.556 19.848 1.00 96.00 288 ALA A N 1
ATOM 2308 C CA . ALA A 1 288 ? 5.369 -4.050 19.021 1.00 96.00 288 ALA A CA 1
ATOM 2309 C C . ALA A 1 288 ? 5.589 -3.160 17.788 1.00 96.00 288 ALA A C 1
ATOM 2311 O O . ALA A 1 288 ? 6.731 -2.844 17.473 1.00 96.00 288 ALA A O 1
ATOM 2312 N N . GLU A 1 289 ? 4.525 -2.697 17.133 1.00 95.06 289 GLU A N 1
ATOM 2313 C CA . GLU A 1 289 ? 4.632 -1.757 16.010 1.00 95.06 289 GLU A CA 1
ATOM 2314 C C . GLU A 1 289 ? 5.199 -0.399 16.432 1.00 95.06 289 GLU A C 1
ATOM 2316 O O . GLU A 1 289 ? 6.132 0.108 15.807 1.00 95.06 289 GLU A O 1
ATOM 2321 N N . LEU A 1 290 ? 4.705 0.161 17.540 1.00 95.62 290 LEU A N 1
ATOM 2322 C CA . LEU A 1 290 ? 5.167 1.452 18.056 1.00 95.62 290 LEU A CA 1
ATOM 2323 C C . LEU A 1 290 ? 6.615 1.427 18.544 1.00 95.62 290 LEU A C 1
ATOM 2325 O O . LEU A 1 290 ? 7.249 2.477 18.625 1.00 95.62 290 LEU A O 1
ATOM 2329 N N . TYR A 1 291 ? 7.175 0.250 18.826 1.00 95.19 291 TYR A N 1
ATOM 2330 C CA . TYR A 1 291 ? 8.609 0.123 19.066 1.00 95.19 291 TYR A CA 1
ATOM 2331 C C . TYR A 1 291 ? 9.435 0.516 17.829 1.00 95.19 291 TYR A C 1
ATOM 2333 O O . TYR A 1 291 ? 10.498 1.119 17.967 1.00 95.19 291 TYR A O 1
ATOM 2341 N N . PHE A 1 292 ? 8.941 0.211 16.625 1.00 91.19 292 PHE A N 1
ATOM 2342 C CA . PHE A 1 292 ? 9.611 0.544 15.367 1.00 91.19 292 PHE A CA 1
ATOM 2343 C C . PHE A 1 292 ? 9.187 1.906 14.815 1.00 91.19 292 PHE A C 1
ATOM 2345 O O . PHE A 1 292 ? 10.017 2.614 14.246 1.00 91.19 292 PHE A O 1
ATOM 2352 N N . ILE A 1 293 ? 7.916 2.287 14.989 1.00 91.75 293 ILE A N 1
ATOM 2353 C CA . ILE A 1 293 ? 7.357 3.546 14.477 1.00 91.75 293 ILE A CA 1
ATOM 2354 C C . ILE A 1 293 ? 6.582 4.260 15.603 1.00 91.75 293 ILE A C 1
ATOM 2356 O O . ILE A 1 293 ? 5.356 4.203 15.647 1.00 91.75 293 ILE A O 1
ATOM 2360 N N . PRO A 1 294 ? 7.263 4.976 16.524 1.00 94.38 294 PRO A N 1
ATOM 2361 C CA . PRO A 1 294 ? 6.644 5.500 17.753 1.00 94.38 294 PRO A CA 1
ATOM 2362 C C . PRO A 1 294 ? 5.514 6.517 17.566 1.00 94.38 294 PRO A C 1
ATOM 2364 O O . PRO A 1 294 ? 4.795 6.817 18.516 1.00 94.38 294 PRO A O 1
ATOM 2367 N N . LYS A 1 295 ? 5.386 7.091 16.367 1.00 94.50 295 LYS A N 1
ATOM 2368 C CA . LYS A 1 295 ? 4.368 8.090 16.017 1.00 94.50 295 LYS A CA 1
ATOM 2369 C C . LYS A 1 295 ? 3.392 7.585 14.953 1.00 94.50 295 LYS A C 1
ATOM 2371 O O . LYS A 1 295 ? 2.779 8.397 14.263 1.00 94.50 295 LYS A O 1
ATOM 2376 N N . ASP A 1 296 ? 3.265 6.270 14.783 1.00 93.31 296 ASP A N 1
ATOM 2377 C CA . ASP A 1 296 ? 2.247 5.740 13.882 1.00 93.31 296 ASP A CA 1
ATOM 2378 C C . ASP A 1 296 ? 0.853 5.942 14.488 1.00 93.31 296 ASP A C 1
ATOM 2380 O O . ASP A 1 296 ? 0.554 5.497 15.598 1.00 93.31 296 ASP A O 1
ATOM 2384 N N . TYR A 1 297 ? -0.000 6.647 13.748 1.00 96.00 297 TYR A N 1
ATOM 2385 C CA . TYR A 1 297 ? -1.358 6.962 14.166 1.00 96.00 297 TYR A CA 1
ATOM 2386 C C . TYR A 1 297 ? -2.193 5.700 14.408 1.00 96.00 297 TYR A C 1
ATOM 2388 O O . TYR A 1 297 ? -2.932 5.642 15.393 1.00 96.00 297 TYR A O 1
ATOM 2396 N N . TYR A 1 298 ? -2.111 4.713 13.508 1.00 96.06 298 TYR A N 1
ATOM 2397 C CA . TYR A 1 298 ? -3.050 3.589 13.516 1.00 96.06 298 TYR A CA 1
ATOM 2398 C C . TYR A 1 298 ? -2.861 2.687 14.741 1.00 96.06 298 TYR A C 1
ATOM 2400 O O . TYR A 1 298 ? -3.838 2.505 15.467 1.00 96.06 298 TYR A O 1
ATOM 2408 N N . PRO A 1 299 ? -1.639 2.236 15.085 1.00 97.62 299 PRO A N 1
ATOM 2409 C CA . PRO A 1 299 ? -1.429 1.439 16.290 1.00 97.62 299 PRO A CA 1
ATOM 2410 C C . PRO A 1 299 ? -1.762 2.209 17.574 1.00 97.62 299 PRO A C 1
ATOM 2412 O O . PRO A 1 299 ? -2.312 1.631 18.508 1.00 97.62 299 PRO A O 1
ATOM 2415 N N . ILE A 1 300 ? -1.502 3.525 17.631 1.00 98.38 300 ILE A N 1
ATOM 2416 C CA . ILE A 1 300 ? -1.902 4.357 18.781 1.00 98.38 300 ILE A CA 1
ATOM 2417 C C . ILE A 1 300 ? -3.429 4.382 18.927 1.00 98.38 300 ILE A C 1
ATOM 2419 O O . ILE A 1 300 ? -3.952 4.233 20.034 1.00 98.38 300 ILE A O 1
ATOM 2423 N N . MET A 1 301 ? -4.160 4.558 17.824 1.00 98.44 301 MET A N 1
ATOM 2424 C CA . MET A 1 301 ? -5.623 4.551 17.836 1.00 98.44 301 MET A CA 1
ATOM 2425 C C . MET A 1 301 ? -6.185 3.169 18.201 1.00 98.44 301 MET A C 1
ATOM 2427 O O . MET A 1 301 ? -7.137 3.081 18.981 1.00 98.44 301 MET A O 1
ATOM 2431 N N . ASP A 1 302 ? -5.574 2.095 17.704 1.00 98.56 302 ASP A N 1
ATOM 2432 C CA . ASP A 1 302 ? -5.951 0.719 18.027 1.00 98.56 302 ASP A CA 1
ATOM 2433 C C . ASP A 1 302 ? -5.720 0.409 19.515 1.00 98.56 302 ASP A C 1
ATOM 2435 O O . ASP A 1 302 ? -6.583 -0.192 20.161 1.00 98.56 302 ASP A O 1
ATOM 2439 N N . MET A 1 303 ? -4.622 0.902 20.108 1.00 98.31 303 MET A N 1
ATOM 2440 C CA . MET A 1 303 ? -4.406 0.851 21.561 1.00 98.31 303 MET A CA 1
ATOM 2441 C C . MET A 1 303 ? -5.477 1.624 22.321 1.00 98.31 303 MET A C 1
ATOM 2443 O O . MET A 1 303 ? -6.028 1.104 23.289 1.00 98.31 303 MET A O 1
ATOM 2447 N N . ALA A 1 304 ? -5.804 2.845 21.891 1.00 98.62 304 ALA A N 1
ATOM 2448 C CA . ALA A 1 304 ? -6.831 3.648 22.546 1.00 98.62 304 ALA A CA 1
ATOM 2449 C C . ALA A 1 304 ? -8.178 2.907 22.591 1.00 98.62 304 ALA A C 1
ATOM 2451 O O . ALA A 1 304 ? -8.825 2.852 23.640 1.00 98.62 304 ALA A O 1
ATOM 2452 N N . GLN A 1 305 ? -8.572 2.290 21.477 1.00 98.69 305 GLN A N 1
ATOM 2453 C CA . GLN A 1 305 ? -9.797 1.501 21.365 1.00 98.69 305 GLN A CA 1
ATOM 2454 C C . GLN A 1 305 ? -9.755 0.222 22.208 1.00 98.69 305 GLN A C 1
ATOM 2456 O O . GLN A 1 305 ? -10.717 -0.080 22.917 1.00 98.69 305 GLN A O 1
ATOM 2461 N N . ALA A 1 306 ? -8.645 -0.517 22.171 1.00 98.62 306 ALA A N 1
ATOM 2462 C CA . ALA A 1 306 ? -8.503 -1.755 22.928 1.00 98.62 306 ALA A CA 1
ATOM 2463 C C . ALA A 1 306 ? -8.525 -1.515 24.441 1.00 98.62 306 ALA A C 1
ATOM 2465 O O . ALA A 1 306 ? -9.297 -2.153 25.154 1.00 98.62 306 ALA A O 1
ATOM 2466 N N . GLU A 1 307 ? -7.755 -0.539 24.926 1.00 98.69 307 GLU A N 1
ATOM 2467 C CA . GLU A 1 307 ? -7.713 -0.168 26.344 1.00 98.69 307 GLU A CA 1
ATOM 2468 C C . GLU A 1 307 ? -9.086 0.336 26.840 1.00 98.69 307 GLU A C 1
ATOM 2470 O O . GLU A 1 307 ? -9.450 0.105 27.994 1.00 98.69 307 GLU A O 1
ATOM 2475 N N . ALA A 1 308 ? -9.899 0.967 25.977 1.00 98.38 308 ALA A N 1
ATOM 2476 C CA . ALA A 1 308 ? -11.265 1.359 26.336 1.00 98.38 308 ALA A CA 1
ATOM 2477 C C . ALA A 1 308 ? -12.142 0.139 26.642 1.00 98.38 308 ALA A C 1
ATOM 2479 O O . ALA A 1 308 ? -12.838 0.119 27.656 1.00 98.38 308 ALA A O 1
ATOM 2480 N N . ILE A 1 309 ? -12.095 -0.885 25.783 1.00 98.19 309 ILE A N 1
ATOM 2481 C CA . ILE A 1 309 ? -12.894 -2.103 25.961 1.00 98.19 309 ILE A CA 1
ATOM 2482 C C . ILE A 1 309 ? -12.388 -2.947 27.128 1.00 98.19 309 ILE A C 1
ATOM 2484 O O . ILE A 1 309 ? -13.197 -3.436 27.915 1.00 98.19 309 ILE A O 1
ATOM 2488 N N . LEU A 1 310 ? -11.072 -3.054 27.310 1.00 98.25 310 LEU A N 1
ATOM 2489 C CA . LEU A 1 310 ? -10.478 -3.725 28.473 1.00 98.25 310 LEU A CA 1
ATOM 2490 C C . LEU A 1 310 ? -10.813 -3.013 29.798 1.00 98.25 310 LEU A C 1
ATOM 2492 O O . LEU A 1 310 ? -10.761 -3.623 30.865 1.00 98.25 310 LEU A O 1
ATOM 2496 N N . GLY A 1 311 ? -11.273 -1.759 29.731 1.00 97.62 311 GLY A N 1
ATOM 2497 C CA . GLY A 1 311 ? -11.898 -1.034 30.838 1.00 97.62 311 GLY A CA 1
ATOM 2498 C C . GLY A 1 311 ? -13.122 -1.720 31.460 1.00 97.62 311 GLY A C 1
ATOM 2499 O O . GLY A 1 311 ? -13.490 -1.381 32.587 1.00 97.62 311 GLY A O 1
ATOM 2500 N N . LEU A 1 312 ? -13.739 -2.679 30.755 1.00 95.38 312 LEU A N 1
ATOM 2501 C CA . LEU A 1 312 ? -14.817 -3.525 31.281 1.00 95.38 312 LEU A CA 1
ATOM 2502 C C . LEU A 1 312 ? -14.315 -4.478 32.378 1.00 95.38 312 LEU A C 1
ATOM 2504 O O . LEU A 1 312 ? -15.069 -4.778 33.301 1.00 95.38 312 LEU A O 1
ATOM 2508 N N . GLU A 1 313 ? -13.055 -4.920 32.307 1.00 96.12 313 GLU A N 1
ATOM 2509 C CA . GLU A 1 313 ? -12.427 -5.784 33.319 1.00 96.12 313 GLU A CA 1
ATOM 2510 C C . GLU A 1 313 ? -11.588 -4.984 34.323 1.00 96.12 313 GLU A C 1
ATOM 2512 O O . GLU A 1 313 ? -11.615 -5.268 35.521 1.00 96.12 313 GLU A O 1
ATOM 2517 N N . ASP A 1 314 ? -10.883 -3.947 33.860 1.00 97.12 314 ASP A N 1
ATOM 2518 C CA . ASP A 1 314 ? -10.064 -3.077 34.705 1.00 97.12 314 ASP A CA 1
ATOM 2519 C C . ASP A 1 314 ? -10.263 -1.598 34.355 1.00 97.12 314 ASP A C 1
ATOM 2521 O O . ASP A 1 314 ? -9.687 -1.067 33.407 1.00 97.12 314 ASP A O 1
ATOM 2525 N N . LYS A 1 315 ? -11.010 -0.877 35.200 1.00 96.38 315 LYS A N 1
ATOM 2526 C CA . LYS A 1 315 ? -11.290 0.560 35.025 1.00 96.38 315 LYS A CA 1
ATOM 2527 C C . LYS A 1 315 ? -10.033 1.432 34.939 1.00 96.38 315 LYS A C 1
ATOM 2529 O O . LYS A 1 315 ? -10.116 2.554 34.440 1.00 96.38 315 LYS A O 1
ATOM 2534 N N . SER A 1 316 ? -8.877 0.966 35.421 1.00 97.25 316 SER A N 1
ATOM 2535 C CA . SER A 1 316 ? -7.619 1.707 35.308 1.00 97.25 316 SER A CA 1
ATOM 2536 C C . SER A 1 316 ? -7.200 1.919 33.844 1.00 97.25 316 SER A C 1
ATOM 2538 O O . SER A 1 316 ? -6.645 2.975 33.522 1.00 97.25 316 SER A O 1
ATOM 2540 N N . ARG A 1 317 ? -7.586 0.987 32.961 1.00 98.12 317 ARG A N 1
ATOM 2541 C CA . ARG A 1 317 ? -7.332 0.972 31.513 1.00 98.12 317 ARG A CA 1
ATOM 2542 C C . ARG A 1 317 ? -7.979 2.144 30.774 1.00 98.12 317 ARG A C 1
ATOM 2544 O O . ARG A 1 317 ? -7.418 2.642 29.803 1.00 98.12 317 ARG A O 1
ATOM 2551 N N . LEU A 1 318 ? -9.091 2.684 31.286 1.00 98.31 318 LEU A N 1
ATOM 2552 C CA . LEU A 1 318 ? -9.747 3.867 30.706 1.00 98.31 318 LEU A CA 1
ATOM 2553 C C . LEU A 1 318 ? -8.829 5.097 30.702 1.00 98.31 318 LEU A C 1
ATOM 2555 O O . LEU A 1 318 ? -8.846 5.891 29.762 1.00 98.31 318 LEU A O 1
ATOM 2559 N N . ARG A 1 319 ? -7.973 5.238 31.724 1.00 98.12 319 ARG A N 1
ATOM 2560 C CA . ARG A 1 319 ? -6.985 6.325 31.770 1.00 98.12 319 ARG A CA 1
ATOM 2561 C C . ARG A 1 319 ? -5.896 6.150 30.717 1.00 98.12 319 ARG A C 1
ATOM 2563 O O . ARG A 1 319 ? -5.454 7.143 30.151 1.00 98.12 319 ARG A O 1
ATOM 2570 N N . GLU A 1 320 ? -5.473 4.919 30.445 1.00 98.38 320 GLU A N 1
ATOM 2571 C CA . GLU A 1 320 ? -4.504 4.641 29.380 1.00 98.38 320 GLU A CA 1
ATOM 2572 C C . GLU A 1 320 ? -5.129 4.866 28.002 1.00 98.38 320 GLU A C 1
ATOM 2574 O O . GLU A 1 320 ? -4.550 5.571 27.180 1.00 98.38 320 GLU A O 1
ATOM 2579 N N . SER A 1 321 ? -6.355 4.384 27.785 1.00 98.56 321 SER A N 1
ATOM 2580 C CA . SER A 1 321 ? -7.137 4.667 26.577 1.00 98.56 321 SER A CA 1
ATOM 2581 C C . SER A 1 321 ? -7.213 6.166 26.273 1.00 98.56 321 SER A C 1
ATOM 2583 O O . SER A 1 321 ? -6.946 6.585 25.147 1.00 98.56 321 SER A O 1
ATOM 2585 N N . GLN A 1 322 ? -7.506 6.983 27.290 1.00 98.62 322 GLN A N 1
ATOM 2586 C CA . GLN A 1 322 ? -7.557 8.437 27.163 1.00 98.62 322 GLN A CA 1
ATOM 2587 C C . GLN A 1 322 ? -6.225 9.034 26.685 1.00 98.62 322 GLN A C 1
ATOM 2589 O O . GLN A 1 322 ? -6.222 9.867 25.780 1.00 98.62 322 GLN A O 1
ATOM 2594 N N . LYS A 1 323 ? -5.096 8.605 27.266 1.00 98.44 323 LYS A N 1
ATOM 2595 C CA . LYS A 1 323 ? -3.759 9.088 26.880 1.00 98.44 323 LYS A CA 1
ATOM 2596 C C . LYS A 1 323 ? -3.435 8.744 25.427 1.00 98.44 323 LYS A C 1
ATOM 2598 O O . LYS A 1 323 ? -2.949 9.596 24.687 1.00 98.44 323 LYS A O 1
ATOM 2603 N N . TRP A 1 324 ? -3.724 7.512 25.007 1.00 98.44 324 TRP A N 1
ATOM 2604 C CA . TRP A 1 324 ? -3.490 7.084 23.627 1.00 98.44 324 TRP A CA 1
ATOM 2605 C C . TRP A 1 324 ? -4.375 7.843 22.641 1.00 98.44 324 TRP A C 1
ATOM 2607 O O . TRP A 1 324 ? -3.885 8.309 21.616 1.00 98.44 324 TRP A O 1
ATOM 2617 N N . LEU A 1 325 ? -5.648 8.055 22.981 1.00 98.62 325 LEU A N 1
ATOM 2618 C CA . LEU A 1 325 ? -6.559 8.860 22.172 1.00 98.62 325 LEU A CA 1
ATOM 2619 C C . LEU A 1 325 ? -6.039 10.292 21.982 1.00 98.62 325 LEU A C 1
ATOM 2621 O O . LEU A 1 325 ? -6.080 10.814 20.871 1.00 98.62 325 LEU A O 1
ATOM 2625 N N . GLU A 1 326 ? -5.544 10.925 23.047 1.00 98.44 326 GLU A N 1
ATOM 2626 C CA . GLU A 1 326 ? -4.942 12.264 22.981 1.00 98.44 326 GLU A CA 1
ATOM 2627 C C . GLU A 1 326 ? -3.735 12.288 22.049 1.00 98.44 326 GLU A C 1
ATOM 2629 O O . GLU A 1 326 ? -3.675 13.125 21.151 1.00 98.44 326 GLU A O 1
ATOM 2634 N N . SER A 1 327 ? -2.826 11.323 22.199 1.00 98.06 327 SER A N 1
ATOM 2635 C CA . SER A 1 327 ? -1.660 11.202 21.325 1.00 98.06 327 SER A CA 1
ATOM 2636 C C . SER A 1 327 ? -2.055 11.014 19.856 1.00 98.06 327 SER A C 1
ATOM 2638 O O . SER A 1 327 ? -1.469 11.651 18.984 1.00 98.06 327 SER A O 1
ATOM 2640 N N . ALA A 1 328 ? -3.053 10.171 19.564 1.00 98.19 328 ALA A N 1
ATOM 2641 C CA . ALA A 1 328 ? -3.531 9.967 18.197 1.00 98.19 328 ALA A CA 1
ATOM 2642 C C . ALA A 1 328 ? -4.156 11.238 17.609 1.00 98.19 328 ALA A C 1
ATOM 2644 O O . ALA A 1 328 ? -3.928 11.546 16.441 1.00 98.19 328 ALA A O 1
ATOM 2645 N N . ILE A 1 329 ? -4.935 11.983 18.400 1.00 98.38 329 ILE A N 1
ATOM 2646 C CA . ILE A 1 329 ? -5.542 13.244 17.960 1.00 98.38 329 ILE A CA 1
ATOM 2647 C C . ILE A 1 329 ? -4.464 14.272 17.604 1.00 98.38 329 ILE A C 1
ATOM 2649 O O . ILE A 1 329 ? -4.575 14.912 16.560 1.00 98.38 329 ILE A O 1
ATOM 2653 N N . GLU A 1 330 ? -3.423 14.419 18.427 1.00 97.88 330 GLU A N 1
ATOM 2654 C CA . GLU A 1 330 ? -2.331 15.356 18.136 1.00 97.88 330 GLU A CA 1
ATOM 2655 C C . GLU A 1 330 ? -1.567 14.964 16.866 1.00 97.88 330 GLU A C 1
ATOM 2657 O O . GLU A 1 330 ? -1.372 15.806 15.994 1.00 97.88 330 GLU A O 1
ATOM 2662 N N . ILE A 1 331 ? -1.247 13.677 16.689 1.00 96.25 331 ILE A N 1
ATOM 2663 C CA . ILE A 1 331 ? -0.613 13.186 15.454 1.00 96.25 331 ILE A CA 1
ATOM 2664 C C . ILE A 1 331 ? -1.499 13.463 14.234 1.00 96.25 331 ILE A C 1
ATOM 2666 O O . ILE A 1 331 ? -1.007 13.913 13.203 1.00 9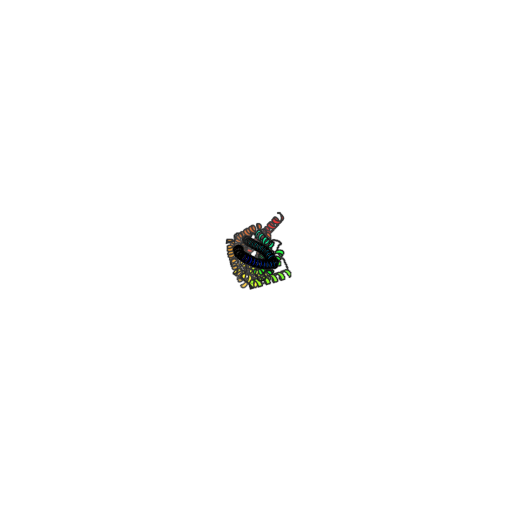6.25 331 ILE A O 1
ATOM 2670 N N . ALA A 1 332 ? -2.809 13.224 14.331 1.00 96.19 332 ALA A N 1
ATOM 2671 C CA . ALA A 1 332 ? -3.716 13.458 13.212 1.00 96.19 332 ALA A CA 1
ATOM 2672 C C . ALA A 1 332 ? -3.795 14.937 12.815 1.00 96.19 332 ALA A C 1
ATOM 2674 O O . ALA A 1 332 ? -3.889 15.229 11.627 1.00 96.19 332 ALA A O 1
ATOM 2675 N N . LYS A 1 333 ? -3.722 15.875 13.768 1.00 96.06 333 LYS A N 1
ATOM 2676 C CA . LYS A 1 333 ? -3.717 17.319 13.468 1.00 96.06 333 LYS A CA 1
ATOM 2677 C C . LYS A 1 333 ? -2.504 17.757 12.645 1.00 96.06 333 LYS A C 1
ATOM 2679 O O . LYS A 1 333 ? -2.609 18.717 11.890 1.00 96.06 333 LYS A O 1
ATOM 2684 N N . GLU A 1 334 ? -1.375 17.069 12.788 1.00 94.25 334 GLU A N 1
ATOM 2685 C CA . GLU A 1 334 ? -0.148 17.341 12.029 1.00 94.25 334 GLU A CA 1
ATOM 2686 C C . GLU A 1 334 ? -0.193 16.753 10.606 1.00 94.25 334 GLU A C 1
ATOM 2688 O O . GLU A 1 334 ? 0.587 17.150 9.740 1.00 94.25 334 GLU A O 1
ATOM 2693 N N . GLN A 1 335 ? -1.103 15.810 10.337 1.00 90.31 335 GLN A N 1
ATOM 2694 C CA . GLN A 1 335 ? -1.211 15.142 9.043 1.00 90.31 335 GLN A CA 1
ATOM 2695 C C . GLN A 1 335 ? -2.101 15.915 8.068 1.00 90.31 335 GLN A C 1
ATOM 2697 O O . GLN A 1 335 ? -3.206 16.343 8.397 1.00 90.31 335 GLN A O 1
ATOM 2702 N N . ARG A 1 336 ? -1.684 15.965 6.799 1.00 85.19 336 ARG A N 1
ATOM 2703 C CA . ARG A 1 336 ? -2.490 16.517 5.696 1.00 85.19 336 ARG A CA 1
ATOM 2704 C C . ARG A 1 336 ? -3.858 15.834 5.565 1.00 85.19 336 ARG A C 1
ATOM 2706 O O . ARG A 1 336 ? -4.855 16.489 5.286 1.00 85.19 336 ARG A O 1
ATOM 2713 N N . SER A 1 337 ? -3.909 14.523 5.797 1.00 86.31 337 SER A N 1
ATOM 2714 C CA . SER A 1 337 ? -5.128 13.705 5.794 1.00 86.31 337 SER A CA 1
ATOM 2715 C C . SER A 1 337 ? -5.816 13.630 7.165 1.00 86.31 337 SER A C 1
ATOM 2717 O O . SER A 1 337 ? -6.677 12.773 7.372 1.00 86.31 337 SER A O 1
ATOM 2719 N N . GLY A 1 338 ? -5.454 14.502 8.111 1.00 91.06 338 GLY A N 1
ATOM 2720 C CA . GLY A 1 338 ? -5.908 14.452 9.501 1.00 91.06 338 GLY A CA 1
ATOM 2721 C C . GLY A 1 338 ? -7.423 14.363 9.660 1.00 91.06 338 GLY A C 1
ATOM 2722 O O . GLY A 1 338 ? -7.920 13.533 10.418 1.00 91.06 338 GLY A O 1
ATOM 2723 N N . GLY A 1 339 ? -8.174 15.154 8.888 1.00 92.75 339 GLY A N 1
ATOM 2724 C CA . GLY A 1 339 ? -9.639 15.144 8.929 1.00 92.75 339 GLY A CA 1
ATOM 2725 C C . GLY A 1 339 ? -10.252 13.800 8.516 1.00 92.75 339 GLY A C 1
ATOM 2726 O O . GLY A 1 339 ? -11.172 13.310 9.170 1.00 92.75 339 GLY A O 1
ATOM 2727 N N . GLU A 1 340 ? -9.724 13.157 7.469 1.00 90.44 340 GLU A N 1
ATOM 2728 C CA . GLU A 1 340 ? -10.209 11.844 7.015 1.00 90.44 340 GLU A CA 1
ATOM 2729 C C . GLU A 1 340 ? -9.902 10.743 8.030 1.00 90.44 340 GLU A C 1
ATOM 2731 O O . GLU A 1 340 ? -10.754 9.896 8.319 1.00 90.44 340 GLU A O 1
ATOM 2736 N N . VAL A 1 341 ? -8.693 10.790 8.585 1.00 93.38 341 VAL A N 1
ATOM 2737 C CA . VAL A 1 341 ? -8.189 9.853 9.586 1.00 93.38 341 VAL A CA 1
ATOM 2738 C C . VAL A 1 341 ? -9.017 9.947 10.879 1.00 93.38 341 VAL A C 1
ATOM 2740 O O . VAL A 1 341 ? -9.512 8.929 11.369 1.00 93.38 341 VAL A O 1
ATOM 2743 N N . LEU A 1 342 ? -9.294 11.161 11.371 1.00 96.50 342 LEU A N 1
ATOM 2744 C CA . LEU A 1 342 ? -10.163 11.395 12.533 1.00 96.50 342 LEU A CA 1
ATOM 2745 C C . LEU A 1 342 ? -11.596 10.908 12.295 1.00 96.50 342 LEU A C 1
ATOM 2747 O O . LEU A 1 342 ? -12.175 10.242 13.155 1.00 96.50 342 LEU A O 1
ATOM 2751 N N . ARG A 1 343 ? -12.151 11.157 11.104 1.00 94.94 343 ARG A N 1
ATOM 2752 C CA . ARG A 1 343 ? -13.489 10.681 10.727 1.00 94.94 343 ARG A CA 1
ATOM 2753 C C . ARG A 1 343 ? -13.558 9.154 10.663 1.00 94.94 343 ARG A C 1
ATOM 2755 O O . ARG A 1 343 ? -14.591 8.560 10.975 1.00 94.94 343 ARG A O 1
ATOM 2762 N N . ALA A 1 344 ? -12.485 8.494 10.224 1.00 92.75 344 ALA A N 1
ATOM 2763 C CA . ALA A 1 344 ? -12.391 7.037 10.235 1.00 92.75 344 ALA A CA 1
ATOM 2764 C C . ALA A 1 344 ? -12.359 6.481 11.663 1.00 92.75 344 ALA A C 1
ATOM 2766 O O . ALA A 1 344 ? -13.114 5.552 11.958 1.00 92.75 344 ALA A O 1
ATOM 2767 N N . ALA A 1 345 ? -11.573 7.091 12.552 1.00 96.75 345 ALA A N 1
ATOM 2768 C CA . ALA A 1 345 ? -11.565 6.729 13.963 1.00 96.75 345 ALA A CA 1
ATOM 2769 C C . ALA A 1 345 ? -12.930 6.945 14.620 1.00 96.75 345 ALA A C 1
ATOM 2771 O O . ALA A 1 345 ? -13.412 6.042 15.296 1.00 96.75 345 ALA A O 1
ATOM 2772 N N . GLN A 1 346 ? -13.604 8.073 14.373 1.00 97.31 346 GLN A N 1
ATOM 2773 C CA . GLN A 1 346 ? -14.943 8.330 14.913 1.00 97.31 346 GLN A CA 1
ATOM 2774 C C . GLN A 1 346 ? -15.905 7.171 14.607 1.00 97.31 346 GLN A C 1
ATOM 2776 O O . GLN A 1 346 ? -16.550 6.656 15.519 1.00 97.31 346 GLN A O 1
ATOM 2781 N N . ARG A 1 347 ? -15.948 6.697 13.353 1.00 95.06 347 ARG A N 1
ATOM 2782 C CA . ARG A 1 347 ? -16.786 5.546 12.964 1.00 95.06 347 ARG A CA 1
ATOM 2783 C C . ARG A 1 347 ? -16.415 4.266 13.716 1.00 95.06 347 ARG A C 1
ATOM 2785 O O . ARG A 1 347 ? -17.296 3.489 14.075 1.00 95.06 347 ARG A O 1
ATOM 2792 N N . ALA A 1 348 ? -15.126 4.035 13.966 1.00 95.31 348 ALA A N 1
ATOM 2793 C CA . ALA A 1 348 ? -14.675 2.886 14.749 1.00 95.31 348 ALA A CA 1
ATOM 2794 C C . ALA A 1 348 ? -15.151 2.971 16.213 1.00 95.31 348 ALA A C 1
ATOM 2796 O O . ALA A 1 348 ? -15.687 1.998 16.741 1.00 95.31 348 ALA A O 1
ATOM 2797 N N . TRP A 1 349 ? -15.068 4.147 16.842 1.00 98.00 349 TRP A N 1
ATOM 2798 C CA . TRP A 1 349 ? -15.608 4.367 18.190 1.00 98.00 349 TRP A CA 1
ATOM 2799 C C . TRP A 1 349 ? -17.139 4.256 18.242 1.00 98.00 349 TRP A C 1
ATOM 2801 O O . TRP A 1 349 ? -17.691 3.705 19.195 1.00 98.00 349 TRP A O 1
ATOM 2811 N N . GLU A 1 350 ? -17.847 4.701 17.204 1.00 96.50 350 GLU A N 1
ATOM 2812 C CA . GLU A 1 350 ? -19.293 4.490 17.073 1.00 96.50 350 GLU A CA 1
ATOM 2813 C C . GLU A 1 350 ? -19.651 3.002 16.975 1.00 96.50 350 GLU A C 1
ATOM 2815 O O . GLU A 1 350 ? -20.628 2.567 17.594 1.00 96.50 350 GLU A O 1
ATOM 2820 N N . HIS A 1 351 ? -18.850 2.209 16.256 1.00 94.25 351 HIS A N 1
ATOM 2821 C CA . HIS A 1 351 ? -19.000 0.754 16.225 1.00 94.25 351 HIS A CA 1
ATOM 2822 C C . HIS A 1 351 ? -18.771 0.136 17.606 1.00 94.25 351 HIS A C 1
ATOM 2824 O O . HIS A 1 351 ? -19.581 -0.686 18.034 1.00 94.25 351 HIS A O 1
ATOM 2830 N N . LEU A 1 352 ? -17.730 0.550 18.337 1.00 96.06 352 LEU A N 1
ATOM 2831 C CA . LEU A 1 352 ? -17.513 0.094 19.715 1.00 96.06 352 LEU A CA 1
ATOM 2832 C C . LEU A 1 352 ? -18.737 0.385 20.583 1.00 96.06 352 LEU A C 1
ATOM 2834 O O . LEU A 1 352 ? -19.279 -0.532 21.195 1.00 96.06 352 LEU A O 1
ATOM 2838 N N . ARG A 1 353 ? -19.235 1.629 20.560 1.00 96.25 353 ARG A N 1
ATOM 2839 C CA . ARG A 1 353 ? -20.439 2.039 21.301 1.00 96.25 353 ARG A CA 1
ATOM 2840 C C . ARG A 1 353 ? -21.637 1.153 20.981 1.00 96.25 353 ARG A C 1
ATOM 2842 O O . ARG A 1 353 ? -22.393 0.795 21.884 1.00 96.25 353 ARG A O 1
ATOM 2849 N N . ALA A 1 354 ? -21.817 0.824 19.702 1.00 94.75 354 ALA A N 1
ATOM 2850 C CA . ALA A 1 354 ? -22.885 -0.054 19.269 1.00 94.75 354 ALA A CA 1
ATOM 2851 C C . ALA A 1 354 ? -22.711 -1.457 19.863 1.00 94.75 354 ALA A C 1
ATOM 2853 O O . ALA A 1 354 ? -23.690 -2.033 20.309 1.00 94.75 354 ALA A O 1
ATOM 2854 N N . TYR A 1 355 ? -21.512 -2.028 19.916 1.00 94.56 355 TYR A N 1
ATOM 2855 C CA . TYR A 1 355 ? -21.345 -3.426 20.332 1.00 94.56 355 TYR A CA 1
ATOM 2856 C C . TYR A 1 355 ? -21.069 -3.646 21.827 1.00 94.56 355 TYR A C 1
ATOM 2858 O O . TYR A 1 355 ? -20.975 -4.795 22.254 1.00 94.56 355 TYR A O 1
ATOM 2866 N N . LEU A 1 356 ? -20.998 -2.581 22.633 1.00 93.31 356 LEU A N 1
ATOM 2867 C CA . LEU A 1 356 ? -20.868 -2.694 24.088 1.00 93.31 356 LEU A CA 1
ATOM 2868 C C . LEU A 1 356 ? -22.055 -3.443 24.727 1.00 93.31 356 LEU A C 1
ATOM 2870 O O . LEU A 1 356 ? -23.207 -3.181 24.358 1.00 93.31 356 LEU A O 1
ATOM 2874 N N . PRO A 1 357 ? -21.806 -4.311 25.729 1.00 88.94 357 PRO A N 1
ATOM 2875 C CA . PRO A 1 357 ? -22.874 -4.945 26.496 1.00 88.94 357 PRO A CA 1
ATOM 2876 C C . PRO A 1 357 ? -23.712 -3.902 27.260 1.00 88.94 357 PRO A C 1
ATOM 2878 O O . PRO A 1 357 ? -23.248 -2.803 27.566 1.00 88.94 357 PRO A O 1
ATOM 2881 N N . GLU A 1 358 ? -24.976 -4.223 27.543 1.00 83.94 358 GLU A N 1
ATOM 2882 C CA . GLU A 1 358 ? -25.888 -3.311 28.255 1.00 83.94 358 GLU A CA 1
ATOM 2883 C C . GLU A 1 358 ? -25.613 -3.270 29.764 1.00 83.94 358 GLU A C 1
ATOM 2885 O O . GLU A 1 358 ? -25.647 -2.201 30.368 1.00 83.94 358 GLU A O 1
ATOM 2890 N N . ALA A 1 359 ? -25.301 -4.418 30.367 1.00 77.75 359 ALA A N 1
ATOM 2891 C CA . ALA A 1 359 ? -25.002 -4.523 31.791 1.00 77.75 359 ALA A CA 1
ATOM 2892 C C . ALA A 1 359 ? -23.545 -4.130 32.092 1.00 77.75 359 ALA A C 1
ATOM 2894 O O . ALA A 1 359 ? -22.636 -4.502 31.353 1.00 77.75 359 ALA A O 1
ATOM 2895 N N . ASP A 1 360 ? -23.337 -3.387 33.183 1.00 77.12 360 ASP A N 1
ATOM 2896 C CA . ASP A 1 360 ? -22.033 -3.043 33.780 1.00 77.12 360 ASP A CA 1
ATOM 2897 C C . ASP A 1 360 ? -21.034 -2.270 32.891 1.00 77.12 360 ASP A C 1
ATOM 2899 O O . ASP A 1 360 ? -19.905 -2.000 33.300 1.00 77.12 360 ASP A O 1
ATOM 2903 N N . ALA A 1 361 ? -21.459 -1.823 31.707 1.00 90.25 361 ALA A N 1
ATOM 2904 C CA . ALA A 1 361 ? -20.619 -1.092 30.758 1.00 90.25 361 ALA A CA 1
ATOM 2905 C C . ALA A 1 361 ? -20.667 0.436 30.911 1.00 90.25 361 ALA A C 1
ATOM 2907 O O . ALA A 1 361 ? -20.037 1.129 30.117 1.00 90.25 361 ALA A O 1
ATOM 2908 N N . GLU A 1 362 ? -21.396 0.985 31.888 1.00 95.25 362 GLU A N 1
ATOM 2909 C CA . GLU A 1 362 ? -21.663 2.432 31.968 1.00 95.25 362 GLU A CA 1
ATOM 2910 C C . GLU A 1 362 ? -20.393 3.308 31.962 1.00 95.25 362 GLU A C 1
ATOM 2912 O O . GLU A 1 362 ? -20.321 4.237 31.156 1.00 95.25 362 GLU A O 1
ATOM 2917 N N . PRO A 1 363 ? -19.330 3.006 32.742 1.00 96.12 363 PRO A N 1
ATOM 2918 C CA . PRO A 1 363 ? -18.099 3.799 32.688 1.00 96.12 363 PRO A CA 1
ATOM 2919 C C . PRO A 1 363 ? -17.408 3.748 31.318 1.00 96.12 363 PRO A C 1
ATOM 2921 O O . PRO A 1 363 ? -16.883 4.753 30.847 1.00 96.12 363 PRO A O 1
ATOM 2924 N N . VAL A 1 364 ? -17.421 2.581 30.668 1.00 97.00 364 VAL A N 1
ATOM 2925 C CA . VAL A 1 364 ? -16.810 2.371 29.346 1.00 97.00 364 VAL A CA 1
ATOM 2926 C C . VAL A 1 364 ? -17.640 3.057 28.262 1.00 97.00 364 VAL A C 1
ATOM 2928 O O . VAL A 1 364 ? -17.082 3.677 27.363 1.00 97.00 364 VAL A O 1
ATOM 2931 N N . ARG A 1 365 ? -18.971 3.017 28.370 1.00 96.81 365 ARG A N 1
ATOM 2932 C CA . ARG A 1 365 ? -19.904 3.711 27.477 1.00 96.81 365 ARG A CA 1
ATOM 2933 C C . ARG A 1 365 ? -19.697 5.221 27.537 1.00 96.81 365 ARG A C 1
ATOM 2935 O O . ARG A 1 365 ? -19.496 5.831 26.490 1.00 96.81 365 ARG A O 1
ATOM 2942 N N . ALA A 1 366 ? -19.653 5.793 28.740 1.00 97.25 366 ALA A N 1
ATOM 2943 C CA . ALA A 1 366 ? -19.373 7.212 28.938 1.00 97.25 366 ALA A CA 1
ATOM 2944 C C . ALA A 1 366 ? -17.996 7.612 28.372 1.00 97.25 366 ALA A C 1
ATOM 2946 O O . ALA A 1 366 ? -17.865 8.657 27.733 1.00 97.25 366 ALA A O 1
ATOM 2947 N N . HIS A 1 367 ? -16.977 6.762 28.549 1.00 98.00 367 HIS A N 1
ATOM 2948 C CA . HIS A 1 367 ? -15.641 6.974 27.979 1.00 98.00 367 HIS A CA 1
ATOM 2949 C C . HIS A 1 367 ? -15.649 6.963 26.444 1.00 98.00 367 HIS A C 1
ATOM 2951 O O . HIS A 1 367 ? -15.120 7.876 25.814 1.00 98.00 367 HIS A O 1
ATOM 2957 N N . VAL A 1 368 ? -16.303 5.974 25.828 1.00 98.00 368 VAL A N 1
ATOM 2958 C CA . VAL A 1 368 ? -16.459 5.875 24.366 1.00 98.00 368 VAL A CA 1
ATOM 2959 C C . VAL A 1 368 ? -17.216 7.081 23.803 1.00 98.00 368 VAL A C 1
ATOM 2961 O O . VAL A 1 368 ? -16.828 7.631 22.775 1.00 98.00 368 VAL A O 1
ATOM 2964 N N . GLU A 1 369 ? -18.279 7.533 24.466 1.00 98.06 369 GLU A N 1
ATOM 2965 C CA . GLU A 1 369 ? -19.026 8.725 24.051 1.00 98.06 369 GLU A CA 1
ATOM 2966 C C . GLU A 1 369 ? -18.176 9.992 24.141 1.00 98.06 369 GLU A C 1
ATOM 2968 O O . GLU A 1 369 ? -18.175 10.796 23.206 1.00 98.06 369 GLU A O 1
ATOM 2973 N N . ASN A 1 370 ? -17.395 10.146 25.214 1.00 98.25 370 ASN A N 1
ATOM 2974 C CA . ASN A 1 370 ? -16.438 11.237 25.332 1.00 98.25 370 ASN A CA 1
ATOM 2975 C C . ASN A 1 370 ? -15.391 11.198 24.208 1.00 98.25 370 ASN A C 1
ATOM 2977 O O . ASN A 1 370 ? -15.126 12.229 23.589 1.00 98.25 370 ASN A O 1
ATOM 2981 N N . ALA A 1 371 ? -14.856 10.017 23.886 1.00 98.38 371 ALA A N 1
ATOM 2982 C CA . ALA A 1 371 ? -13.904 9.839 22.795 1.00 98.38 371 ALA A CA 1
ATOM 2983 C C . ALA A 1 371 ? -14.480 10.284 21.440 1.00 98.38 371 ALA A C 1
ATOM 2985 O O . ALA A 1 371 ? -13.826 11.035 20.714 1.00 98.38 371 ALA A O 1
ATOM 2986 N N . ILE A 1 372 ? -15.728 9.906 21.136 1.00 98.50 372 ILE A N 1
ATOM 2987 C CA . ILE A 1 372 ? -16.441 10.337 19.921 1.00 98.50 372 ILE A CA 1
ATOM 2988 C C . ILE A 1 372 ? -16.544 11.867 19.861 1.00 98.50 372 ILE A C 1
ATOM 2990 O O . ILE A 1 372 ? -16.221 12.458 18.832 1.00 98.50 372 ILE A O 1
ATOM 2994 N N . GLN A 1 373 ? -16.941 12.524 20.958 1.00 98.38 373 GLN A N 1
ATOM 2995 C CA . GLN A 1 373 ? -17.052 13.989 20.998 1.00 98.38 373 GLN A CA 1
ATOM 2996 C C . GLN A 1 373 ? -15.704 14.686 20.783 1.00 98.38 373 GLN A C 1
ATOM 2998 O O . GLN A 1 373 ? -15.632 15.706 20.100 1.00 98.38 373 GLN A O 1
ATOM 3003 N N . ARG A 1 374 ? -14.615 14.132 21.327 1.00 98.44 374 ARG A N 1
ATOM 3004 C CA . ARG A 1 374 ? -13.268 14.695 21.146 1.00 98.44 374 ARG A CA 1
ATOM 3005 C C . ARG A 1 374 ? -12.766 14.536 19.716 1.00 98.44 374 ARG A C 1
ATOM 3007 O O . ARG A 1 374 ? -12.154 15.464 19.197 1.00 98.44 374 ARG A O 1
ATOM 3014 N N . LEU A 1 375 ? -13.046 13.400 19.079 1.00 98.12 375 LEU A N 1
ATOM 3015 C CA . LEU A 1 375 ? -12.715 13.174 17.671 1.00 98.12 375 LEU A CA 1
ATOM 3016 C C . LEU A 1 375 ? -13.485 14.126 16.751 1.00 98.12 375 LEU A C 1
ATOM 3018 O O . LEU A 1 375 ? -12.873 14.706 15.861 1.00 98.12 375 LEU A O 1
ATOM 3022 N N . LEU A 1 376 ? -14.778 14.346 17.014 1.00 97.69 376 LEU A N 1
ATOM 3023 C CA . LEU A 1 376 ? -15.594 15.335 16.301 1.00 97.69 376 LEU A CA 1
ATOM 3024 C C . LEU A 1 376 ? -15.012 16.749 16.434 1.00 97.69 376 LEU A C 1
ATOM 3026 O O . LEU A 1 376 ? -14.734 17.397 15.431 1.00 97.69 376 LEU A O 1
ATOM 3030 N N . ALA A 1 377 ? -14.733 17.194 17.662 1.00 98.06 377 ALA A N 1
ATOM 3031 C CA . ALA A 1 377 ? -14.152 18.515 17.899 1.00 98.06 377 ALA A CA 1
ATOM 3032 C C . ALA A 1 377 ? -12.769 18.683 17.239 1.00 98.06 377 ALA A C 1
ATOM 3034 O O . ALA A 1 377 ? -12.451 19.748 16.710 1.00 98.06 377 ALA A O 1
ATOM 3035 N N . ALA A 1 378 ? -11.937 17.635 17.255 1.00 97.62 378 ALA A N 1
ATOM 3036 C CA . ALA A 1 378 ? -10.644 17.642 16.578 1.00 97.62 378 ALA A CA 1
ATOM 3037 C C . ALA A 1 378 ? -10.794 17.696 15.051 1.00 97.62 378 ALA A C 1
ATOM 3039 O O . ALA A 1 378 ? -10.050 18.426 14.398 1.00 97.62 378 ALA A O 1
ATOM 3040 N N . GLN A 1 379 ? -11.756 16.959 14.487 1.00 96.81 379 GLN A N 1
ATOM 3041 C CA . GLN A 1 379 ? -12.051 16.983 13.057 1.00 96.81 379 GLN A CA 1
ATOM 3042 C C . GLN A 1 379 ? -12.486 18.388 12.620 1.00 96.81 379 GLN A C 1
ATOM 3044 O O . GLN A 1 379 ? -11.911 18.924 11.674 1.00 96.81 379 GLN A O 1
ATOM 3049 N N . ASP A 1 380 ? -13.426 19.009 13.338 1.00 96.50 380 ASP A N 1
ATOM 3050 C CA . ASP A 1 380 ? -13.903 20.367 13.051 1.00 96.50 380 ASP A CA 1
ATOM 3051 C C . ASP A 1 380 ? -12.756 21.389 13.084 1.00 96.50 380 ASP A C 1
ATOM 3053 O O . ASP A 1 380 ? -12.669 22.267 12.224 1.00 96.50 380 ASP A O 1
ATOM 3057 N N . ALA A 1 381 ? -11.835 21.253 14.044 1.00 96.81 381 ALA A N 1
ATOM 3058 C CA . ALA A 1 381 ? -10.664 22.118 14.151 1.00 96.81 381 ALA A CA 1
ATOM 3059 C C . ALA A 1 381 ? -9.706 21.966 12.954 1.00 96.81 381 ALA A C 1
ATOM 3061 O O . ALA A 1 381 ? -9.239 22.972 12.417 1.00 96.81 381 ALA A O 1
ATOM 3062 N N . VAL A 1 382 ? -9.437 20.732 12.512 1.00 95.56 382 VAL A N 1
ATOM 3063 C CA . VAL A 1 382 ? -8.589 20.461 11.335 1.00 95.56 382 VAL A CA 1
ATOM 3064 C C . VAL A 1 382 ? -9.242 20.994 10.058 1.00 95.56 382 VAL A C 1
ATOM 3066 O O . VAL A 1 382 ? -8.585 21.653 9.253 1.00 95.56 382 VAL A O 1
ATOM 3069 N N . GLU A 1 383 ? -10.546 20.774 9.882 1.00 94.25 383 GLU A N 1
ATOM 3070 C CA . GLU A 1 383 ? -11.289 21.264 8.716 1.00 94.25 383 GLU A CA 1
ATOM 3071 C C . GLU A 1 383 ? -11.393 22.801 8.691 1.00 94.25 383 GLU A C 1
ATOM 3073 O O . GLU A 1 383 ? -11.354 23.405 7.618 1.00 94.25 383 GLU A O 1
ATOM 3078 N N . ALA A 1 384 ? -11.502 23.454 9.853 1.00 95.12 384 ALA A N 1
ATOM 3079 C CA . ALA A 1 384 ? -11.479 24.912 9.957 1.00 95.12 384 ALA A CA 1
ATOM 3080 C C . ALA A 1 384 ? -10.098 25.491 9.610 1.00 95.12 384 ALA A C 1
ATOM 3082 O O . ALA A 1 384 ? -10.021 26.462 8.857 1.00 95.12 384 ALA A O 1
ATOM 3083 N N . ALA A 1 385 ? -9.017 24.875 10.100 1.00 94.75 385 ALA A N 1
ATOM 3084 C CA . ALA A 1 385 ? -7.650 25.283 9.777 1.00 94.75 385 ALA A CA 1
ATOM 3085 C C . ALA A 1 385 ? -7.360 25.170 8.270 1.00 94.75 385 ALA A C 1
ATOM 3087 O O . ALA A 1 385 ? -6.786 26.087 7.690 1.00 94.75 385 ALA A O 1
ATOM 3088 N N . ALA A 1 386 ? -7.838 24.104 7.619 1.00 91.31 386 ALA A N 1
ATOM 3089 C CA . ALA A 1 386 ? -7.680 23.899 6.178 1.00 91.31 386 ALA A CA 1
ATOM 3090 C C . ALA A 1 386 ? -8.445 24.916 5.305 1.00 91.31 386 ALA A C 1
ATOM 3092 O O . ALA A 1 386 ? -8.101 25.094 4.142 1.00 91.31 386 ALA A O 1
ATOM 3093 N N . LYS A 1 387 ? -9.486 25.575 5.837 1.00 92.56 387 LYS A N 1
ATOM 3094 C CA . LYS A 1 387 ? -10.240 26.633 5.133 1.00 92.56 387 LYS A CA 1
ATOM 3095 C C . LYS A 1 387 ? -9.654 28.034 5.332 1.00 92.56 387 LYS A C 1
ATOM 3097 O O . LYS A 1 387 ? -10.034 28.945 4.601 1.00 92.56 387 LYS A O 1
ATOM 3102 N N . GLY A 1 388 ? -8.836 28.225 6.369 1.00 90.31 388 GLY A N 1
ATOM 3103 C CA . GLY A 1 388 ? -8.318 29.532 6.785 1.00 90.31 388 GLY A CA 1
ATOM 3104 C C . GLY A 1 388 ? -6.894 29.851 6.323 1.00 90.31 388 GLY A C 1
ATOM 3105 O O . GLY A 1 388 ? -6.476 30.998 6.475 1.00 90.31 388 GLY A O 1
ATOM 3106 N N . GLY A 1 389 ? -6.162 28.864 5.802 1.00 76.00 389 GLY A N 1
ATOM 3107 C CA . GLY A 1 389 ? -4.866 29.037 5.135 1.00 76.00 389 GLY A CA 1
ATOM 3108 C C . GLY A 1 389 ? -5.025 28.986 3.628 1.00 76.00 389 GLY A C 1
ATOM 3109 O O . GLY A 1 389 ? -4.295 29.744 2.953 1.00 76.00 389 GLY A O 1
#

Secondary structure (DSSP, 8-state):
---SSSSHHHHHHHHHHHHHHHHHHHHHHHHHHHHHHHHHHHHHHHHHHHHHHHHHHHHHHHHHHHHHHHHHHHHHHHHHHHHHHHHHHHHHHHHHHHHHHHHHHTT-HHHHHHHHHHHHHH-TT-HHHHHHHHHHHHHTSTT-HHHHHHHHHHHHHHTTT-HHHHHHHHHHHHHHHHT--HHHHHHHHHHHHHHHHHHHHH-TT-B-TTS-BTHHHHHHHHHHTT-HHHHHHHHHHHHHHSTT-HHHHHHHHHHHHHHHHTS-HHHHHHHHHHHHHHHHHHHHHHHHHHHH-TT-HHHHHHHHHHHHHHTTT-TTHHHHHHHHHHHHHHHHHHSTTHHHHHHHHHHHHHHHHHHS-SSS-HHHHHHHHHHHHHHHHHHHHHHHHHHH-

Radius of gyration: 48.43 Å; chains: 1; bounding box: 137×48×151 Å

pLDDT: mean 92.52, std 11.83, range [39.84, 98.81]

Sequence (389 aa):
MLGIALGTAAYLGVRTARDLRQEFERELRRLREIETLYADIQAVRAENQQMKKLLEEYRPLLQSAVQQSQEFDQQMRAAVQRIDEAVETTQQNSNDLLQANDELNLKNYDEAYRLARRVHGRSPENVQALYLMGWLETQYMPDQLEAGIEKLRQAMTLAEENPLFKAAYGTALRRQASHQRGKAQRDLLQQAEGYLRVALGENDYLLDLNRESYWGPVGSILRDRENLGGAIEAYQAAQKVTPSSSYPAINLALLYLQQARAKDGKTGQRKFRDALEAFERVVACAKAELYFIPKDYYPIMDMAQAEAILGLEDKSRLRESQKWLESAIEIAKEQRSGGEVLRAAQRAWEHLRAYLPEADAEPVRAHVENAIQRLLAAQDAVEAAAKGG